Protein AF-A0A7X0E7N8-F1 (afdb_monomer)

pLDDT: mean 90.29, std 13.59, range [30.41, 98.94]

Secondary structure (DSSP, 8-state):
---PPPPTTS-SSHHHHHHHHHH--EEEEEEEETTEEEEEEEEEEEEE-TTS-EEEEEEEEETT-THHHHHHH--EEEEEEEEEEEEE-GGG-S-TTPPPEEEEEEEEEEEE-EEE--HHHHHHHHHHHHHHHHTTSSS---GGGGTHHHHHHHTTEEEEEEEEEEEEEEEESSTTS-HHHHHHHHHHHHTTT-HHHHHHHHHHHHHHHHHHHHHHHHH--SPP--SS---TTSSPPPPHHHHHHHHHHHHHHHHHHTT----HHHHHHHHHHHHHHHHS-----SEEEEEEEEETTEEEEEEEEES-TTS-EEEEEEE--STTTS--TTTTHHHHHHHHHHHT-EEEEEEPPPTTTS-TTHHHHHHHHHHHHHHHSHHHHTEEEEEEEEEEETHHHHHHHHHHHHHHHTT-GGG--EEEEES----S---HHHHHHH-STTSSS-HHHHHHHHHHH-SSGGGGG-TTTSGGGS--TTPPPEEEEEEEE-TTHHHHHHHHHHHHHTT--EEEEEEEEEETTGGGGGGT-HHHHHHHHHHHHHHHHHT--TTS---

Foldseek 3Di:
DDPPPDDLFDDPDLVSVQVLCLQFQFKWKWDDDPVDIDIDTWGWHFDADPVSHGWKIKGKDFPPDPVVVRCVVPQKIKIKTWGQKDKQDCLQDPPVVDDIDMFTKIKIFTWGKDKAQDLVVLVVRVQVVLCSVQVPPPDRDGLVVCPPVSVVVSNRMIIIMITTDDMDIGGRLQSVPDLQVSLSRLVLCVQVVSVRSSVVSDVRCDDVSVVVSVVVVVVDPDDRSHLGADPPPPFFAADPLQVVLLVQLLVQLCVLCPPDDDDLVSSQVSNLVSLQVLLPDADDAPDKDWDWDQDPLGTWIKIKGANCQPAQFAEEEEEEADLLRYDACSSCVRLLRLLCNLLVHMYIYTGFHGWLVDAPPSRLSSSLSVLVVCLVCSVVSSYDQQHYAYEYEACSLLSSLLSLVVCVVVVNNSSHLEYEYELYDQALDFDSVLQNQAADSSHSHHPVNSNVSCVGHHPDPVVRCPCSSRVLNDLLAPHHAYEYEAEPRESSRVVSVSVQVNNVVNVHNYDYDYQRSHYGPSLSSCVRDPSNVVSSNVVSVVSNVSRDDPPDDDD

Mean predicted aligned error: 15.4 Å

Solvent-accessible surface area (backbone atoms only — not comparable to full-atom values): 29405 Å² total; per-residue (Å²): 134,82,81,71,77,74,66,81,34,46,63,92,52,48,63,57,56,51,53,41,35,73,77,30,32,60,22,38,42,35,34,70,44,100,92,59,61,45,77,48,80,34,57,43,45,81,40,56,48,100,87,49,43,81,38,32,40,34,35,58,44,56,60,85,45,75,56,56,64,48,36,74,75,45,32,55,32,41,36,42,31,60,44,51,62,50,80,44,58,36,67,25,44,90,59,71,83,51,71,70,48,71,37,33,34,36,40,37,35,38,28,44,49,44,80,35,78,52,69,70,59,32,49,48,50,52,50,56,49,43,48,68,70,24,69,85,46,100,74,58,70,57,74,74,81,52,50,83,56,41,71,64,54,56,71,47,46,29,22,34,45,21,50,44,79,46,79,52,55,44,36,40,53,58,79,87,47,54,59,70,57,38,47,34,49,44,51,36,35,45,42,67,67,39,49,66,41,35,54,51,30,52,65,72,57,35,69,72,53,51,53,52,33,56,53,53,56,74,71,46,91,65,80,79,52,41,87,38,59,77,69,88,80,81,55,78,69,58,35,70,52,48,46,50,43,47,51,53,37,52,49,43,44,48,69,76,42,64,98,56,89,72,56,65,74,57,49,32,53,46,51,44,62,44,31,44,79,41,26,52,73,72,61,88,59,82,41,75,50,77,48,75,44,89,44,97,88,44,74,38,47,34,38,39,36,27,54,51,86,90,44,76,31,29,34,34,40,36,27,57,31,47,50,49,44,33,71,47,56,69,53,41,42,27,59,49,33,46,43,10,58,70,29,63,23,30,24,38,34,47,46,63,61,40,21,63,87,36,31,62,65,50,36,49,54,48,54,46,48,52,51,55,49,47,54,74,42,12,75,85,71,36,35,39,55,76,28,24,30,36,18,20,28,26,38,10,14,29,44,32,52,31,42,48,52,52,33,34,75,71,75,45,32,79,50,38,51,26,37,39,32,30,48,22,52,32,54,91,75,66,56,69,66,36,36,62,70,26,16,43,93,86,38,85,50,26,44,69,53,53,55,50,26,51,63,31,28,38,80,53,80,69,47,70,73,33,34,64,68,13,48,73,70,41,86,47,55,79,48,50,40,33,40,38,42,31,29,60,53,24,38,43,29,66,51,43,53,54,43,54,51,51,29,46,76,39,69,26,55,71,48,78,46,76,39,78,29,26,36,60,75,40,60,56,36,50,73,74,17,68,68,24,42,49,54,51,50,53,48,17,52,48,50,44,63,68,49,52,62,93,88,60,80,90,125

Sequence (555 aa):
MSVGSKAIYQPRDNGDIQALVDANPLAWIICGSPSAFAVTPIPVQLRCDDDGRPNMLVGHFARGNPQLAQLAATPDALVLLMGPQSYVSPSWFDDRTQAPTWNYACAVFHVHVVLEDEPATVAQRLDDLVMAMESNHTWPWSSSEMGARYTSLSRGVVGFHAPIHEVRASFKLGQDERDDVFADILAGLDTRGEHDLVSWMEHFAGPVRLDVVAAARKGSNAPLRIAGAVPASDRPPLDPQIEHFVRAVTEDNRRLSVDRTLDWPQRRIIAEQSRTPWAQGGPRIPLVREFELPLDTGPLRVRLYDPSPASVKPVLIYIHGGGWSMFSLDTHDRLMREYAHRAGVAVLGVDYALAPEYKYPYALHQVLGALHWLLAEADALGIDGGRVALGGDSAGANLALATALVQREAGQGDTIAGLLLNYGGFDATVDAESRRRFGTGADMLSSAEIDMFWLNYLRDDADQQDPLACPLKANLGGLPPSLLIVPECDVLAAQSLAMDERMREAGVDVQCKIYQGAVHSFLEAMSTSTVANRAIEDTATWLRQRLRDEGMPAG

Structure (mmCIF, N/CA/C/O backbone):
data_AF-A0A7X0E7N8-F1
#
_entry.id   AF-A0A7X0E7N8-F1
#
loop_
_atom_site.group_PDB
_atom_site.id
_atom_site.type_symbol
_atom_site.label_atom_id
_atom_site.label_alt_id
_atom_site.label_comp_id
_atom_site.label_asym_id
_atom_site.label_entity_id
_atom_site.label_seq_id
_atom_site.pdbx_PDB_ins_code
_atom_site.Cartn_x
_atom_site.Cartn_y
_atom_site.Cartn_z
_atom_site.occupancy
_atom_site.B_iso_or_equiv
_atom_site.auth_seq_id
_atom_site.auth_comp_id
_atom_site.auth_asym_id
_atom_site.auth_atom_id
_atom_site.pdbx_PDB_model_num
ATOM 1 N N . MET A 1 1 ? 16.232 30.353 -55.306 1.00 34.47 1 MET A N 1
ATOM 2 C CA . MET A 1 1 ? 16.849 29.358 -54.407 1.00 34.47 1 MET A CA 1
ATOM 3 C C . MET A 1 1 ? 16.002 29.323 -53.150 1.00 34.47 1 MET A C 1
ATOM 5 O O . MET A 1 1 ? 16.049 30.265 -52.374 1.00 34.47 1 MET A O 1
ATOM 9 N N . SER A 1 2 ? 15.114 28.335 -53.038 1.00 30.41 2 SER A N 1
ATOM 10 C CA . SER A 1 2 ? 14.325 28.117 -51.823 1.00 30.41 2 SER A CA 1
ATOM 11 C C . SER A 1 2 ? 15.258 27.457 -50.813 1.00 30.41 2 SER A C 1
ATOM 13 O O . SER A 1 2 ? 15.772 26.372 -51.075 1.00 30.41 2 SER A O 1
ATOM 15 N N . VAL A 1 3 ? 15.556 28.152 -49.717 1.00 35.22 3 VAL A N 1
ATOM 16 C CA . VAL A 1 3 ? 16.206 27.545 -48.554 1.00 35.22 3 VAL A CA 1
ATOM 17 C C . VAL A 1 3 ? 15.161 26.601 -47.965 1.00 35.22 3 VAL A C 1
ATOM 19 O O . VAL A 1 3 ? 14.240 27.048 -47.287 1.00 35.22 3 VAL A O 1
ATOM 22 N N . GLY A 1 4 ? 15.224 25.321 -48.338 1.00 36.53 4 GLY A N 1
ATOM 23 C CA . GLY A 1 4 ? 14.334 24.299 -47.796 1.00 36.53 4 GLY A CA 1
ATOM 24 C C . GLY A 1 4 ? 14.484 24.276 -46.280 1.00 36.53 4 GLY A C 1
ATOM 25 O O . GLY A 1 4 ? 15.603 24.155 -45.780 1.00 36.53 4 GLY A O 1
ATOM 26 N N . SER A 1 5 ? 13.384 24.450 -45.546 1.00 42.97 5 SER A N 1
ATOM 27 C CA . SER A 1 5 ? 13.407 24.345 -44.090 1.00 42.97 5 SER A CA 1
ATOM 28 C C . SER A 1 5 ? 13.936 22.959 -43.724 1.00 42.97 5 SER A C 1
ATOM 30 O O . SER A 1 5 ? 13.321 21.957 -44.100 1.00 42.97 5 SER A O 1
ATOM 32 N N . LYS A 1 6 ? 15.077 22.886 -43.027 1.00 58.22 6 LYS A N 1
ATOM 33 C CA . LYS A 1 6 ? 15.545 21.632 -42.422 1.00 58.22 6 LYS A CA 1
ATOM 34 C C . LYS A 1 6 ? 14.380 21.044 -41.619 1.00 58.22 6 LYS A C 1
ATOM 36 O O . LYS A 1 6 ? 13.759 21.759 -40.835 1.00 58.22 6 LYS A O 1
ATOM 41 N N . ALA A 1 7 ? 14.057 19.773 -41.854 1.00 74.12 7 ALA A N 1
ATOM 42 C CA . ALA A 1 7 ? 13.078 19.067 -41.040 1.00 74.12 7 ALA A CA 1
ATOM 43 C C . ALA A 1 7 ? 13.520 19.135 -39.566 1.00 74.12 7 ALA A C 1
ATOM 45 O O . ALA A 1 7 ? 14.678 18.869 -39.256 1.00 74.12 7 ALA A O 1
ATOM 46 N N . ILE A 1 8 ? 12.601 19.545 -38.689 1.00 82.88 8 ILE A N 1
ATOM 47 C CA . ILE A 1 8 ? 12.879 19.998 -37.313 1.00 82.88 8 ILE A CA 1
ATOM 48 C C . ILE A 1 8 ? 13.591 18.926 -36.469 1.00 82.88 8 ILE A C 1
ATOM 50 O O . ILE A 1 8 ? 14.445 19.255 -35.653 1.00 82.88 8 ILE A O 1
ATOM 54 N N . TYR A 1 9 ? 13.286 17.649 -36.705 1.00 91.00 9 TYR A N 1
ATOM 55 C CA . TYR A 1 9 ? 13.790 16.518 -35.918 1.00 91.00 9 TYR A CA 1
ATOM 56 C C . TYR A 1 9 ? 14.927 15.752 -36.611 1.00 91.00 9 TYR A C 1
ATOM 58 O O . TYR A 1 9 ? 15.052 14.545 -36.440 1.00 91.00 9 TYR A O 1
ATOM 66 N N . GLN A 1 10 ? 15.724 16.401 -37.458 1.00 91.56 10 GLN A N 1
ATOM 67 C CA . GLN A 1 10 ? 16.879 15.756 -38.098 1.00 91.56 10 GLN A CA 1
ATOM 68 C C . GLN A 1 10 ? 18.138 15.862 -37.221 1.00 91.56 10 GLN A C 1
ATOM 70 O O . GLN A 1 10 ? 18.290 16.871 -36.525 1.00 91.56 10 GLN A O 1
ATOM 75 N N . PRO A 1 11 ? 19.063 14.879 -37.277 1.00 91.31 11 PRO A N 1
ATOM 76 C CA . PRO A 1 11 ? 20.397 15.022 -36.688 1.00 91.31 11 PRO A CA 1
ATOM 77 C C . PRO A 1 11 ? 21.109 16.272 -37.242 1.00 91.31 11 PRO A C 1
ATOM 79 O O . PRO A 1 11 ? 20.827 16.718 -38.363 1.00 91.31 11 PRO A O 1
ATOM 82 N N . ARG A 1 12 ? 22.025 16.873 -36.471 1.00 89.06 12 ARG A N 1
ATOM 83 C CA . ARG A 1 12 ? 22.742 18.090 -36.905 1.00 89.06 12 ARG A CA 1
ATOM 84 C C . ARG A 1 12 ? 23.751 17.763 -37.994 1.00 89.06 12 ARG A C 1
ATOM 86 O O . ARG A 1 12 ? 23.843 18.507 -38.977 1.00 89.06 12 ARG A O 1
ATOM 93 N N . ASP A 1 13 ? 24.442 16.645 -37.812 1.00 89.94 13 ASP A N 1
ATOM 94 C CA . ASP A 1 13 ? 25.426 16.062 -38.714 1.00 89.94 13 ASP A CA 1
ATOM 95 C C . ASP A 1 13 ? 25.488 14.529 -38.541 1.00 89.94 13 ASP A C 1
ATOM 97 O O . ASP A 1 13 ? 24.676 13.928 -37.840 1.00 89.94 13 ASP A O 1
ATOM 101 N N . ASN A 1 14 ? 26.426 13.873 -39.224 1.00 91.50 14 ASN A N 1
ATOM 102 C CA . ASN A 1 14 ? 26.587 12.421 -39.143 1.00 91.50 14 ASN A CA 1
ATOM 103 C C . ASN A 1 14 ? 27.209 11.943 -37.822 1.00 91.50 14 ASN A C 1
ATOM 105 O O . ASN A 1 14 ? 27.032 10.779 -37.460 1.00 91.50 14 ASN A O 1
ATOM 109 N N . GLY A 1 15 ? 27.916 12.818 -37.102 1.00 90.44 15 GLY A N 1
ATOM 110 C CA . GLY A 1 15 ? 28.495 12.501 -35.799 1.00 90.44 15 GLY A CA 1
ATOM 111 C C . GLY A 1 15 ? 27.415 12.184 -34.771 1.00 90.44 15 GLY A C 1
ATOM 112 O O . GLY A 1 15 ? 27.574 11.256 -33.986 1.00 90.44 15 GLY A O 1
ATOM 113 N N . ASP A 1 16 ? 26.269 12.858 -34.856 1.00 92.38 16 ASP A N 1
ATOM 114 C CA . ASP A 1 16 ? 25.085 12.566 -34.040 1.00 92.38 16 ASP A CA 1
ATOM 115 C C . ASP A 1 16 ? 24.552 11.130 -34.243 1.00 92.38 16 ASP A C 1
ATOM 117 O O . ASP A 1 16 ? 24.096 10.486 -33.298 1.00 92.38 16 ASP A O 1
ATOM 121 N N . ILE A 1 17 ? 24.626 10.597 -35.469 1.00 94.19 17 ILE A N 1
ATOM 122 C CA . ILE A 1 17 ? 24.207 9.218 -35.780 1.00 94.19 17 ILE A CA 1
ATOM 123 C C . ILE A 1 17 ? 25.222 8.214 -35.219 1.00 94.19 17 ILE A C 1
ATOM 125 O O . ILE A 1 17 ? 24.824 7.188 -34.669 1.00 94.19 17 ILE A O 1
ATOM 129 N N . GLN A 1 18 ? 26.519 8.515 -35.324 1.00 93.69 18 GLN A N 1
ATOM 130 C CA . GLN A 1 18 ? 27.579 7.698 -34.729 1.00 93.69 18 GLN A CA 1
ATOM 131 C C . GLN A 1 18 ? 27.455 7.653 -33.202 1.00 93.69 18 GLN A C 1
ATOM 133 O O . GLN A 1 18 ? 27.421 6.568 -32.628 1.00 93.69 18 GLN A O 1
ATOM 138 N N . ALA A 1 19 ? 27.269 8.810 -32.560 1.00 92.12 19 ALA A N 1
ATOM 139 C CA . ALA A 1 19 ? 27.059 8.907 -31.119 1.00 92.12 19 ALA A CA 1
ATOM 140 C C . ALA A 1 19 ? 25.835 8.103 -30.650 1.00 92.12 19 ALA A C 1
ATOM 142 O O . ALA A 1 19 ? 25.868 7.503 -29.576 1.00 92.12 19 ALA A O 1
ATOM 143 N N . LEU A 1 20 ? 24.768 8.047 -31.461 1.00 94.62 20 LEU A N 1
ATOM 144 C CA . LEU A 1 20 ? 23.578 7.250 -31.152 1.00 94.62 20 LEU A CA 1
ATOM 145 C C . LEU A 1 20 ? 23.909 5.758 -31.085 1.00 94.62 20 LEU A C 1
ATOM 147 O O . LEU A 1 20 ? 23.519 5.094 -30.125 1.00 94.62 20 LEU A O 1
ATOM 151 N N . VAL A 1 21 ? 24.621 5.250 -32.096 1.00 94.69 21 VAL A N 1
ATOM 152 C CA . VAL A 1 21 ? 25.011 3.836 -32.184 1.00 94.69 21 VAL A CA 1
ATOM 153 C C . VAL A 1 21 ? 25.992 3.473 -31.073 1.00 94.69 21 VAL A C 1
ATOM 155 O O . VAL A 1 21 ? 25.812 2.442 -30.436 1.00 94.69 21 VAL A O 1
ATOM 158 N N . ASP A 1 22 ? 26.980 4.325 -30.796 1.00 90.62 22 ASP A N 1
ATOM 159 C CA . ASP A 1 22 ? 27.987 4.055 -29.764 1.00 90.62 22 ASP A CA 1
ATOM 160 C C . ASP A 1 22 ? 27.377 4.010 -28.359 1.00 90.62 22 ASP A C 1
ATOM 162 O O . ASP A 1 22 ? 27.726 3.143 -27.559 1.00 90.62 22 ASP A O 1
ATOM 166 N N . ALA A 1 23 ? 26.430 4.906 -28.067 1.00 90.00 23 ALA A N 1
ATOM 167 C CA . ALA A 1 23 ? 25.737 4.927 -26.783 1.00 90.00 23 ALA A CA 1
ATOM 168 C C . ALA A 1 23 ? 24.674 3.819 -26.651 1.00 90.00 23 ALA A C 1
ATOM 170 O O . ALA A 1 23 ? 24.363 3.406 -25.537 1.00 90.00 23 ALA A O 1
ATOM 171 N N . ASN A 1 24 ? 24.096 3.343 -27.762 1.00 93.38 24 ASN A N 1
ATOM 172 C CA . ASN A 1 24 ? 22.976 2.391 -27.765 1.00 93.38 24 ASN A CA 1
ATOM 173 C C . ASN A 1 24 ? 23.176 1.293 -28.824 1.00 93.38 24 ASN A C 1
ATOM 175 O O . ASN A 1 24 ? 22.408 1.213 -29.780 1.00 93.38 24 ASN A O 1
ATOM 179 N N . PRO A 1 25 ? 24.184 0.417 -28.677 1.00 93.75 25 PRO A N 1
ATOM 180 C CA . PRO A 1 25 ? 24.632 -0.469 -29.753 1.00 93.75 25 PRO A CA 1
ATOM 181 C C . PRO A 1 25 ? 23.664 -1.615 -30.080 1.00 93.75 25 PRO A C 1
ATOM 183 O O . PRO A 1 25 ? 23.837 -2.288 -31.092 1.00 93.75 25 PRO A O 1
ATOM 186 N N . LEU A 1 26 ? 22.653 -1.889 -29.250 1.00 96.44 26 LEU A N 1
ATOM 187 C CA . LEU A 1 26 ? 21.696 -2.971 -29.493 1.00 96.44 26 LEU A CA 1
ATOM 188 C C . LEU A 1 26 ? 20.632 -2.539 -30.517 1.00 96.44 26 LEU A C 1
ATOM 190 O O . LEU A 1 26 ? 19.734 -1.762 -30.198 1.00 96.44 26 LEU A O 1
ATOM 194 N N . ALA A 1 27 ? 20.698 -3.084 -31.733 1.00 97.44 27 ALA A N 1
ATOM 195 C CA . ALA A 1 27 ? 19.777 -2.760 -32.820 1.00 97.44 27 ALA A CA 1
ATOM 196 C C . ALA A 1 27 ? 18.853 -3.929 -33.173 1.00 97.44 27 ALA A C 1
ATOM 198 O O . ALA A 1 27 ? 19.234 -5.095 -33.101 1.00 97.44 27 ALA A O 1
ATOM 199 N N . TRP A 1 28 ? 17.645 -3.629 -33.637 1.00 98.25 28 TRP A N 1
ATOM 200 C CA . TRP A 1 28 ? 16.735 -4.619 -34.203 1.00 98.25 28 TRP A CA 1
ATOM 201 C C . TRP A 1 28 ? 17.043 -4.821 -35.684 1.00 98.25 28 TRP A C 1
ATOM 203 O O . TRP A 1 28 ? 16.818 -3.916 -36.487 1.00 98.25 28 TRP A O 1
ATOM 213 N N . ILE A 1 29 ? 17.525 -6.007 -36.060 1.00 97.88 29 ILE A N 1
ATOM 214 C CA . ILE A 1 29 ? 17.718 -6.380 -37.465 1.00 97.88 29 ILE A CA 1
ATOM 215 C C . ILE A 1 29 ? 16.441 -7.047 -37.962 1.00 97.88 29 ILE A C 1
ATOM 217 O O . ILE A 1 29 ? 16.034 -8.088 -37.444 1.00 97.88 29 ILE A O 1
ATOM 221 N N . ILE A 1 30 ? 15.822 -6.456 -38.978 1.00 96.94 30 ILE A N 1
ATOM 222 C CA . ILE A 1 30 ? 14.548 -6.873 -39.558 1.00 96.94 30 ILE A CA 1
ATOM 223 C C . ILE A 1 30 ? 14.794 -7.275 -41.009 1.00 96.94 30 ILE A C 1
ATOM 225 O O . ILE A 1 30 ? 15.263 -6.464 -41.803 1.00 96.94 30 ILE A O 1
ATOM 229 N N . CYS A 1 31 ? 14.471 -8.512 -41.376 1.00 95.12 31 CYS A N 1
ATOM 230 C CA . CYS A 1 31 ? 14.594 -8.979 -42.759 1.00 95.12 31 CYS A CA 1
ATOM 231 C C . CYS A 1 31 ? 13.395 -9.828 -43.179 1.00 95.12 31 CYS A C 1
ATOM 233 O O . CYS A 1 31 ? 12.628 -10.306 -42.343 1.00 95.12 31 CYS A O 1
ATOM 235 N N . GLY A 1 32 ? 13.257 -10.045 -44.483 1.00 89.56 32 GLY A N 1
ATOM 236 C CA . GLY A 1 32 ? 12.141 -10.781 -45.068 1.00 89.56 32 GLY A CA 1
ATOM 237 C C . GLY A 1 32 ? 11.114 -9.854 -45.710 1.00 89.56 32 GLY A C 1
ATOM 238 O O . GLY A 1 32 ? 11.433 -8.758 -46.164 1.00 89.56 32 GLY A O 1
ATOM 239 N N . SER A 1 33 ? 9.872 -10.322 -45.798 1.00 83.31 33 SER A N 1
ATOM 240 C CA . SER A 1 33 ? 8.790 -9.616 -46.493 1.00 83.31 33 SER A CA 1
ATOM 241 C C . SER A 1 33 ? 7.788 -9.008 -45.505 1.00 83.31 33 SER A C 1
ATOM 243 O O . SER A 1 33 ? 7.668 -9.508 -44.388 1.00 83.31 33 SER A O 1
ATOM 245 N N . PRO A 1 34 ? 6.987 -8.002 -45.901 1.00 78.94 34 PRO A N 1
ATOM 246 C CA . PRO A 1 34 ? 5.965 -7.423 -45.024 1.00 78.94 34 PRO A CA 1
ATOM 247 C C . PRO A 1 34 ? 4.958 -8.434 -44.446 1.00 78.94 34 PRO A C 1
ATOM 249 O O . PRO A 1 34 ? 4.415 -8.204 -43.371 1.00 78.94 34 PRO A O 1
ATOM 252 N N . SER A 1 35 ? 4.705 -9.552 -45.137 1.00 83.06 35 SER A N 1
ATOM 253 C CA . SER A 1 35 ? 3.797 -10.620 -44.690 1.00 83.06 35 SER A CA 1
ATOM 254 C C . SER A 1 35 ? 4.486 -11.741 -43.904 1.00 83.06 35 SER A C 1
ATOM 256 O O . SER A 1 35 ? 3.803 -12.578 -43.317 1.00 83.06 35 SER A O 1
ATOM 258 N N . ALA A 1 36 ? 5.820 -11.780 -43.903 1.00 84.56 36 ALA A N 1
ATOM 259 C CA . ALA A 1 36 ? 6.631 -12.769 -43.203 1.00 84.56 36 ALA A CA 1
ATOM 260 C C . ALA A 1 36 ? 8.054 -12.214 -43.029 1.00 84.56 36 ALA A C 1
ATOM 262 O O . ALA A 1 36 ? 8.897 -12.373 -43.920 1.00 84.56 36 ALA A O 1
ATOM 263 N N . PHE A 1 37 ? 8.296 -11.541 -41.902 1.00 91.62 37 PHE A N 1
ATOM 264 C CA . PHE A 1 37 ? 9.596 -10.983 -41.530 1.00 91.62 37 PHE A CA 1
ATOM 265 C C . PHE A 1 37 ? 10.122 -11.626 -40.242 1.00 91.62 37 PHE A C 1
ATOM 267 O O . PHE A 1 37 ? 9.349 -12.059 -39.385 1.00 91.62 37 PHE A O 1
ATOM 274 N N . ALA A 1 38 ? 11.444 -11.692 -40.116 1.00 93.50 38 ALA A N 1
ATOM 275 C CA . ALA A 1 38 ? 12.144 -12.098 -38.905 1.00 93.50 38 ALA A CA 1
ATOM 276 C C . ALA A 1 38 ? 12.820 -10.890 -38.258 1.00 93.50 38 ALA A C 1
ATOM 278 O O . ALA A 1 38 ? 13.241 -9.956 -38.944 1.00 93.50 38 ALA A O 1
ATOM 279 N N . VAL A 1 39 ? 12.915 -10.928 -36.930 1.00 96.50 39 VAL A N 1
ATOM 280 C CA . VAL A 1 39 ? 13.462 -9.845 -36.115 1.00 96.50 39 VAL A CA 1
ATOM 281 C C . VAL A 1 39 ? 14.355 -10.434 -35.032 1.00 96.50 39 VAL A C 1
ATOM 283 O O . VAL A 1 39 ? 13.906 -11.297 -34.278 1.00 96.50 39 VAL A O 1
ATOM 286 N N . THR A 1 40 ? 15.584 -9.934 -34.917 1.00 96.88 40 THR A N 1
ATOM 287 C CA . THR A 1 40 ? 16.481 -10.250 -33.796 1.00 96.88 40 THR A CA 1
ATOM 288 C C . THR A 1 40 ? 17.159 -8.974 -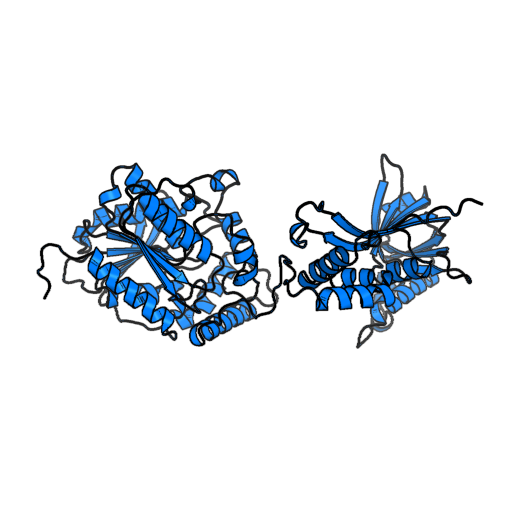33.290 1.00 96.88 40 THR A C 1
ATOM 290 O O . THR A 1 40 ? 17.664 -8.207 -34.113 1.00 96.88 40 THR A O 1
ATOM 293 N N . PRO A 1 41 ? 17.218 -8.738 -31.965 1.00 97.38 41 PRO A N 1
ATOM 294 C CA . PRO A 1 41 ? 18.055 -7.691 -31.395 1.00 97.38 41 PRO A CA 1
ATOM 295 C C . PRO A 1 41 ? 19.523 -8.144 -31.376 1.00 97.38 41 PRO A C 1
ATOM 297 O O . PRO A 1 41 ? 19.849 -9.178 -30.792 1.00 97.38 41 PRO A O 1
ATOM 300 N N . ILE A 1 42 ? 20.405 -7.388 -32.027 1.00 96.06 42 ILE A N 1
ATOM 301 C CA . ILE A 1 42 ? 21.825 -7.702 -32.204 1.00 96.06 42 ILE A CA 1
ATOM 302 C C . ILE A 1 42 ? 22.669 -6.457 -31.902 1.00 96.06 42 ILE A C 1
ATOM 304 O O . ILE A 1 42 ? 22.364 -5.385 -32.428 1.00 96.06 42 ILE A O 1
ATOM 308 N N . PRO A 1 43 ? 23.734 -6.566 -31.084 1.00 95.81 43 PRO A N 1
ATOM 309 C CA . PRO A 1 43 ? 24.713 -5.497 -30.947 1.00 95.81 43 PRO A CA 1
ATOM 310 C C . PRO A 1 43 ? 25.405 -5.218 -32.283 1.00 95.81 43 PRO A C 1
ATOM 312 O O . PRO A 1 43 ? 25.929 -6.135 -32.923 1.00 95.81 43 PRO A O 1
ATOM 315 N N . VAL A 1 44 ? 25.420 -3.954 -32.689 1.00 95.94 44 VAL A N 1
ATOM 316 C CA . VAL A 1 44 ? 26.065 -3.483 -33.911 1.00 95.94 44 VAL A CA 1
ATOM 317 C C . VAL A 1 44 ? 27.054 -2.373 -33.604 1.00 95.94 44 VAL A C 1
ATOM 319 O O . VAL A 1 44 ? 26.924 -1.646 -32.624 1.00 95.94 44 VAL A O 1
ATOM 322 N N . GLN A 1 45 ? 28.037 -2.223 -34.481 1.00 95.19 45 GLN A N 1
ATOM 323 C CA . GLN A 1 45 ? 28.921 -1.068 -34.498 1.00 95.19 45 GLN A CA 1
ATOM 324 C C . GLN A 1 45 ? 28.800 -0.370 -35.843 1.00 95.19 45 GLN A C 1
ATOM 326 O O . GLN A 1 45 ? 28.766 -1.029 -36.886 1.00 95.19 45 GLN A O 1
ATOM 331 N N . LEU A 1 46 ? 28.779 0.959 -35.818 1.00 96.12 46 LEU A N 1
ATOM 332 C CA . LEU A 1 46 ? 28.831 1.763 -37.028 1.00 96.12 46 LEU A CA 1
ATOM 333 C C . LEU A 1 46 ? 30.283 2.008 -37.444 1.00 96.12 46 LEU A C 1
ATOM 335 O O . LEU A 1 46 ? 31.175 2.223 -36.620 1.00 96.12 46 LEU A O 1
ATOM 339 N N . ARG A 1 47 ? 30.522 1.926 -38.749 1.00 94.88 47 ARG A N 1
ATOM 340 C CA . ARG A 1 47 ? 31.754 2.338 -39.412 1.00 94.88 47 ARG A CA 1
ATOM 341 C C . ARG A 1 47 ? 31.396 3.437 -40.404 1.00 94.88 47 ARG A C 1
ATOM 343 O O . ARG A 1 47 ? 30.555 3.234 -41.287 1.00 94.88 47 ARG A O 1
ATOM 350 N N . CYS A 1 48 ? 32.037 4.585 -40.249 1.00 94.00 48 CYS A N 1
ATOM 351 C CA . CYS A 1 48 ? 31.899 5.713 -41.159 1.00 94.00 48 CYS A CA 1
ATOM 352 C C . CYS A 1 48 ? 32.993 5.706 -42.236 1.00 94.00 48 CYS A C 1
ATOM 354 O O . CYS A 1 48 ? 34.033 5.070 -42.060 1.00 94.00 48 CYS A O 1
ATOM 356 N N . ASP A 1 49 ? 32.741 6.381 -43.358 1.00 93.31 49 ASP A N 1
ATOM 357 C CA . ASP A 1 49 ? 33.762 6.672 -44.371 1.00 93.31 49 ASP A CA 1
ATOM 358 C C . ASP A 1 49 ? 34.702 7.819 -43.938 1.00 93.31 49 ASP A C 1
ATOM 360 O O . ASP A 1 49 ? 34.554 8.386 -42.852 1.00 93.31 49 ASP A O 1
ATOM 364 N N . ASP A 1 50 ? 35.670 8.167 -44.793 1.00 89.56 50 ASP A N 1
ATOM 365 C CA . ASP A 1 50 ? 36.654 9.233 -44.535 1.00 89.56 50 ASP A CA 1
ATOM 366 C C . ASP A 1 50 ? 36.007 10.622 -44.337 1.00 89.56 50 ASP A C 1
ATOM 368 O O . ASP A 1 50 ? 36.592 11.493 -43.692 1.00 89.56 50 ASP A O 1
ATOM 372 N N . ASP A 1 51 ? 34.785 10.820 -44.848 1.00 86.38 51 ASP A N 1
ATOM 373 C CA . ASP A 1 51 ? 33.986 12.041 -44.690 1.00 86.38 51 ASP A CA 1
ATOM 374 C C . ASP A 1 51 ? 33.063 11.980 -43.450 1.00 86.38 51 ASP A C 1
ATOM 376 O O . ASP A 1 51 ? 32.239 12.876 -43.227 1.00 86.38 51 ASP A O 1
ATOM 380 N N . GLY A 1 52 ? 33.162 10.919 -42.641 1.00 87.12 52 GLY A N 1
ATOM 381 C CA . GLY A 1 52 ? 32.361 10.707 -41.438 1.00 87.12 52 GLY A CA 1
ATOM 382 C C . GLY A 1 52 ? 30.914 10.287 -41.711 1.00 87.12 52 GLY A C 1
ATOM 383 O O . GLY A 1 52 ? 30.076 10.401 -40.818 1.00 87.12 52 GLY A O 1
ATOM 384 N N . ARG A 1 53 ? 30.574 9.831 -42.923 1.00 93.12 53 ARG A N 1
ATOM 385 C CA . ARG A 1 53 ? 29.220 9.366 -43.267 1.00 93.12 53 ARG A CA 1
ATOM 386 C C . ARG A 1 53 ? 29.021 7.909 -42.852 1.00 93.12 53 ARG A C 1
ATOM 388 O O . ARG A 1 53 ? 29.917 7.105 -43.103 1.00 93.12 53 ARG A O 1
ATOM 395 N N . PRO A 1 54 ? 27.848 7.533 -42.302 1.00 95.88 54 PRO A N 1
ATOM 396 C CA . PRO A 1 54 ? 27.525 6.138 -42.014 1.00 95.88 54 PRO A CA 1
ATOM 397 C C . PRO A 1 54 ? 27.672 5.278 -43.275 1.00 95.88 54 PRO A C 1
ATOM 399 O O . PRO A 1 54 ? 26.939 5.475 -44.242 1.00 95.88 54 PRO A O 1
ATOM 402 N N . ASN A 1 55 ? 28.614 4.333 -43.268 1.00 96.88 55 ASN A N 1
ATOM 403 C CA . ASN A 1 55 ? 28.946 3.521 -44.441 1.00 96.88 55 ASN A CA 1
ATOM 404 C C . ASN A 1 55 ? 28.605 2.039 -44.240 1.00 96.88 55 ASN A C 1
ATOM 406 O O . ASN A 1 55 ? 28.121 1.377 -45.154 1.00 96.88 55 ASN A O 1
ATOM 410 N N . MET A 1 56 ? 28.841 1.494 -43.045 1.00 97.00 56 MET A N 1
ATOM 411 C CA . MET A 1 56 ? 28.677 0.062 -42.797 1.00 97.00 56 MET A CA 1
ATOM 412 C C . MET A 1 56 ? 28.344 -0.232 -41.337 1.00 97.00 56 MET A C 1
ATOM 414 O O . MET A 1 56 ? 28.951 0.342 -40.437 1.00 97.00 56 MET A O 1
ATOM 418 N N . LEU A 1 57 ? 27.423 -1.167 -41.102 1.00 97.62 57 LEU A N 1
ATOM 419 C CA . LEU A 1 57 ? 27.216 -1.775 -39.787 1.00 97.62 57 LEU A CA 1
ATOM 420 C C . LEU A 1 57 ? 27.943 -3.116 -39.712 1.00 97.62 57 LEU A C 1
ATOM 422 O O . LEU A 1 57 ? 27.961 -3.871 -40.683 1.00 97.62 57 LEU A O 1
ATOM 426 N N . VAL A 1 58 ? 28.518 -3.432 -38.558 1.00 96.56 58 VAL A N 1
ATOM 427 C CA . VAL A 1 58 ? 29.152 -4.732 -38.299 1.00 96.56 58 VAL A CA 1
ATOM 428 C C . VAL A 1 58 ? 28.620 -5.336 -37.009 1.00 96.56 58 VAL A C 1
ATOM 430 O O . VAL A 1 58 ? 28.288 -4.614 -36.071 1.00 96.56 58 VAL A O 1
ATOM 433 N N . GLY A 1 59 ? 28.539 -6.662 -36.958 1.00 95.62 59 GLY A N 1
ATOM 434 C CA . GLY A 1 59 ? 28.052 -7.387 -35.790 1.00 95.62 59 GLY A CA 1
ATOM 435 C C . GLY A 1 59 ? 28.163 -8.894 -35.981 1.00 95.62 59 GLY A C 1
ATOM 436 O O . GLY A 1 59 ? 28.912 -9.376 -36.834 1.00 95.62 59 GLY A O 1
ATOM 437 N N . HIS A 1 60 ? 27.423 -9.655 -35.177 1.00 96.38 60 HIS A N 1
ATOM 438 C CA . HIS A 1 60 ? 27.378 -11.105 -35.312 1.00 96.38 60 HIS A CA 1
ATOM 439 C C . HIS A 1 60 ? 26.055 -11.703 -34.823 1.00 96.38 60 HIS A C 1
ATOM 441 O O . HIS A 1 60 ? 25.394 -11.166 -33.940 1.00 96.38 60 HIS A O 1
ATOM 447 N N . PHE A 1 61 ? 25.693 -12.856 -35.377 1.00 96.75 61 PHE A N 1
ATOM 448 C CA . PHE A 1 61 ? 24.560 -13.673 -34.959 1.00 96.75 61 PHE A CA 1
ATOM 449 C C . PHE A 1 61 ? 25.039 -14.940 -34.256 1.00 96.75 61 PHE A C 1
ATOM 451 O O . PHE A 1 61 ? 26.082 -15.507 -34.588 1.00 96.75 61 PHE A O 1
ATOM 458 N N . ALA A 1 62 ? 24.211 -15.472 -33.358 1.00 96.00 62 ALA A N 1
ATOM 459 C CA . ALA A 1 62 ? 24.321 -16.876 -32.989 1.00 96.00 62 ALA A CA 1
ATOM 460 C C . ALA A 1 62 ? 24.060 -17.749 -34.228 1.00 96.00 62 ALA A C 1
ATOM 462 O O . ALA A 1 62 ? 23.077 -17.547 -34.939 1.00 96.00 62 ALA A O 1
ATOM 463 N N . ARG A 1 63 ? 24.892 -18.765 -34.462 1.00 95.19 63 ARG A N 1
ATOM 464 C CA . ARG A 1 63 ? 24.795 -19.669 -35.620 1.00 95.19 63 ARG A CA 1
ATOM 465 C C . ARG A 1 63 ? 23.455 -20.403 -35.705 1.00 95.19 63 ARG A C 1
ATOM 467 O O . ARG A 1 63 ? 23.015 -20.758 -36.790 1.00 95.19 63 ARG A O 1
ATOM 474 N N . GLY A 1 64 ? 22.803 -20.630 -34.566 1.00 95.06 64 GLY A N 1
ATOM 475 C CA . GLY A 1 64 ? 21.467 -21.227 -34.499 1.00 95.06 64 GLY A CA 1
ATOM 476 C C . GLY A 1 64 ? 20.318 -20.255 -34.788 1.00 95.06 64 GLY A C 1
ATOM 477 O O . GLY A 1 64 ? 19.164 -20.667 -34.711 1.00 95.06 64 GLY A O 1
ATOM 478 N N . ASN A 1 65 ? 20.592 -18.977 -35.072 1.00 95.81 65 ASN A N 1
ATOM 479 C CA . ASN A 1 65 ? 19.543 -17.993 -35.298 1.00 95.81 65 ASN A CA 1
ATOM 480 C C . ASN A 1 65 ? 18.817 -18.272 -36.633 1.00 95.81 65 ASN A C 1
ATOM 482 O O . ASN A 1 65 ? 19.464 -18.288 -37.685 1.00 95.81 65 ASN A O 1
ATOM 486 N N . PRO A 1 66 ? 17.481 -18.449 -36.627 1.00 91.75 66 PRO A N 1
ATOM 487 C CA . PRO A 1 66 ? 16.716 -18.759 -37.836 1.00 91.75 66 PRO A CA 1
ATOM 488 C C . PRO A 1 66 ? 16.763 -17.649 -38.902 1.00 91.75 66 PRO A C 1
ATOM 490 O O . PRO A 1 66 ? 16.554 -17.926 -40.083 1.00 91.75 66 PRO A O 1
ATOM 493 N N . GLN A 1 67 ? 17.073 -16.408 -38.515 1.00 95.12 67 GLN A N 1
ATOM 494 C CA . GLN A 1 67 ? 17.192 -15.260 -39.412 1.00 95.12 67 GLN A CA 1
ATOM 495 C C . GLN A 1 67 ? 18.367 -1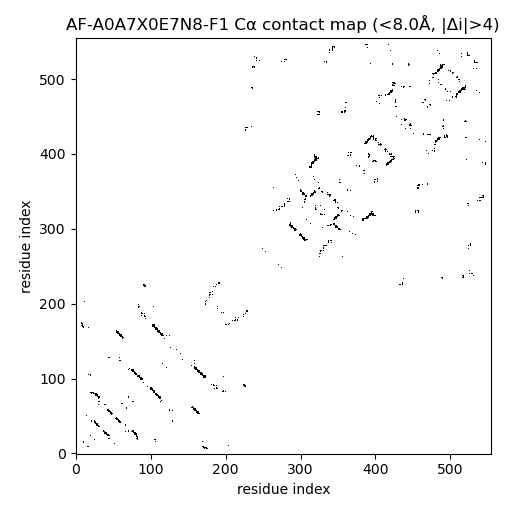5.392 -40.394 1.00 95.12 67 GLN A C 1
ATOM 497 O O . GLN A 1 67 ? 18.297 -14.851 -41.495 1.00 95.12 67 GLN A O 1
ATOM 502 N N . LEU A 1 68 ? 19.402 -16.176 -40.060 1.00 95.56 68 LEU A N 1
ATOM 503 C CA . LEU A 1 68 ? 20.552 -16.413 -40.943 1.00 95.56 68 LEU A CA 1
ATOM 504 C C . LEU A 1 68 ? 20.143 -17.029 -42.286 1.00 95.56 68 LEU A C 1
ATOM 506 O O . LEU A 1 68 ? 20.633 -16.609 -43.331 1.00 95.56 68 LEU A O 1
ATOM 510 N N . ALA A 1 69 ? 19.214 -17.990 -42.274 1.00 92.44 69 ALA A N 1
ATOM 511 C CA . ALA A 1 69 ? 18.723 -18.618 -43.500 1.00 92.44 69 ALA A CA 1
ATOM 512 C C . ALA A 1 69 ? 17.938 -17.630 -44.378 1.00 92.44 69 ALA A C 1
ATOM 514 O O . ALA A 1 69 ? 18.006 -17.703 -45.603 1.00 92.44 69 ALA A O 1
ATOM 515 N N . GLN A 1 70 ? 17.212 -16.695 -43.758 1.00 92.62 70 GLN A N 1
ATOM 516 C CA . GLN A 1 70 ? 16.472 -15.664 -44.483 1.00 92.62 70 GLN A CA 1
ATOM 517 C C . GLN A 1 70 ? 17.410 -14.620 -45.082 1.00 92.62 70 GLN A C 1
ATOM 519 O O . GLN A 1 70 ? 17.260 -14.303 -46.254 1.00 92.62 70 GLN A O 1
ATOM 524 N N . LEU A 1 71 ? 18.405 -14.152 -44.324 1.00 95.38 71 LEU A N 1
ATOM 525 C CA . LEU A 1 71 ? 19.417 -13.207 -44.804 1.00 95.38 71 LEU A CA 1
ATOM 526 C C . LEU A 1 71 ? 20.276 -13.803 -45.928 1.00 95.38 71 LEU A C 1
ATOM 528 O O . LEU A 1 71 ? 20.629 -13.104 -46.869 1.00 95.38 71 LEU A O 1
ATOM 532 N N . ALA A 1 72 ? 20.561 -15.108 -45.882 1.00 92.75 72 ALA A N 1
ATOM 533 C CA . ALA A 1 72 ? 21.255 -15.793 -46.972 1.00 92.75 72 ALA A CA 1
ATOM 534 C C . ALA A 1 72 ? 20.429 -15.848 -48.273 1.00 92.75 72 ALA A C 1
ATOM 536 O O . ALA A 1 72 ? 21.003 -15.880 -49.360 1.00 92.75 72 ALA A O 1
ATOM 537 N N . ALA A 1 73 ? 19.095 -15.881 -48.175 1.00 90.88 73 ALA A N 1
ATOM 538 C CA . ALA A 1 73 ? 18.197 -15.903 -49.330 1.00 90.88 73 ALA A CA 1
ATOM 539 C C . ALA A 1 73 ? 17.858 -14.492 -49.841 1.00 90.88 73 ALA A C 1
ATOM 541 O O . ALA A 1 73 ? 17.831 -14.261 -51.049 1.00 90.88 73 ALA A O 1
ATOM 542 N N . THR A 1 74 ? 17.615 -13.565 -48.915 1.00 92.19 74 THR A N 1
ATOM 543 C CA . THR A 1 74 ? 17.250 -12.171 -49.160 1.00 92.19 74 THR A CA 1
ATOM 544 C C . THR A 1 74 ? 18.066 -11.283 -48.211 1.00 92.19 74 THR A C 1
ATOM 546 O O . THR A 1 74 ? 17.655 -11.077 -47.067 1.00 92.19 74 THR A O 1
ATOM 549 N N . PRO A 1 75 ? 19.224 -10.775 -48.662 1.00 94.69 75 PRO A N 1
ATOM 550 C CA . PRO A 1 75 ? 20.191 -10.077 -47.806 1.00 94.69 75 PRO A CA 1
ATOM 551 C C . PRO A 1 75 ? 19.774 -8.659 -47.404 1.00 94.69 75 PRO A C 1
ATOM 553 O O . PRO A 1 75 ? 20.374 -8.084 -46.498 1.00 94.69 75 PRO A O 1
ATOM 556 N N . ASP A 1 76 ? 18.753 -8.087 -48.041 1.00 96.06 76 ASP A N 1
ATOM 557 C CA . ASP A 1 76 ? 18.280 -6.749 -47.697 1.00 96.06 76 ASP A CA 1
ATOM 558 C C . ASP A 1 76 ? 17.563 -6.755 -46.341 1.00 96.06 76 ASP A C 1
ATOM 560 O O . ASP A 1 76 ? 16.671 -7.571 -46.072 1.00 96.06 76 ASP A O 1
ATOM 564 N N . ALA A 1 77 ? 17.950 -5.814 -45.483 1.00 97.12 77 ALA A N 1
ATOM 565 C CA . ALA A 1 77 ? 17.428 -5.685 -44.135 1.00 97.12 77 ALA A CA 1
ATOM 566 C C . ALA A 1 77 ? 17.224 -4.218 -43.743 1.00 97.12 77 ALA A C 1
ATOM 568 O O . ALA A 1 77 ? 17.845 -3.294 -44.274 1.00 97.12 77 ALA A O 1
ATOM 569 N N . LEU A 1 78 ? 16.349 -4.025 -42.762 1.00 97.31 78 LEU A N 1
ATOM 570 C CA . LEU A 1 78 ? 16.185 -2.777 -42.040 1.00 97.31 78 LEU A CA 1
ATOM 571 C C . LEU A 1 78 ? 16.774 -2.960 -40.645 1.00 97.31 78 LEU A C 1
ATOM 573 O O . LEU A 1 78 ? 16.402 -3.886 -39.927 1.00 97.31 78 LEU A O 1
ATOM 577 N N . VAL A 1 79 ? 17.679 -2.072 -40.256 1.00 98.06 79 VAL A N 1
ATOM 578 C CA . VAL A 1 79 ? 18.233 -2.029 -38.904 1.00 98.06 79 VAL A CA 1
ATOM 579 C C . VAL A 1 79 ? 17.637 -0.831 -38.181 1.00 98.06 79 VAL A C 1
ATOM 581 O O . VAL A 1 79 ? 17.870 0.309 -38.578 1.00 98.06 79 VAL A O 1
ATOM 584 N N . LEU A 1 80 ? 16.838 -1.093 -37.148 1.00 97.88 80 LEU A N 1
ATOM 585 C CA . LEU A 1 80 ? 16.229 -0.070 -36.300 1.00 97.88 80 LEU A CA 1
ATOM 586 C C . LEU A 1 80 ? 17.014 0.045 -34.998 1.00 97.88 80 LEU A C 1
ATOM 588 O O . LEU A 1 80 ? 17.116 -0.914 -34.233 1.00 97.88 80 LEU A O 1
ATOM 592 N N . LEU A 1 81 ? 17.500 1.246 -34.727 1.00 97.25 81 LEU A N 1
ATOM 593 C CA . LEU A 1 81 ? 18.204 1.592 -33.509 1.00 97.25 81 LEU A CA 1
ATOM 594 C C . LEU A 1 81 ? 17.392 2.634 -32.735 1.00 97.25 81 LEU A C 1
ATOM 596 O O . LEU A 1 81 ? 17.019 3.679 -33.278 1.00 97.25 81 LEU A O 1
ATOM 600 N N . MET A 1 82 ? 17.120 2.331 -31.470 1.00 96.25 82 MET A N 1
ATOM 601 C CA . MET A 1 82 ? 16.438 3.226 -30.540 1.00 96.25 82 MET A CA 1
ATOM 602 C C . MET A 1 82 ? 17.445 3.708 -29.503 1.00 96.25 82 MET A C 1
ATOM 604 O O . MET A 1 82 ? 18.096 2.888 -28.863 1.00 96.25 82 MET A O 1
ATOM 608 N N . GLY A 1 83 ? 17.565 5.024 -29.355 1.00 94.94 83 GLY A N 1
ATOM 609 C CA . GLY A 1 83 ? 18.323 5.644 -28.275 1.00 94.94 83 GLY A CA 1
ATOM 610 C C . GLY A 1 83 ? 17.435 6.064 -27.105 1.00 94.94 83 GLY A C 1
ATOM 611 O O . GLY A 1 83 ? 16.317 5.552 -26.961 1.00 94.94 83 GLY A O 1
ATOM 612 N N . PRO A 1 84 ? 17.904 7.032 -26.294 1.00 94.75 84 PRO A N 1
ATOM 613 C CA . PRO A 1 84 ? 17.148 7.561 -25.170 1.00 94.75 84 PRO A CA 1
ATOM 614 C C . PRO A 1 84 ? 15.786 8.079 -25.622 1.00 94.75 84 PRO A C 1
ATOM 616 O O . PRO A 1 84 ? 15.657 8.727 -26.668 1.00 94.75 84 PRO A O 1
ATOM 619 N N . GLN A 1 85 ? 14.759 7.773 -24.836 1.00 96.25 85 GLN A N 1
ATOM 620 C CA . GLN A 1 85 ? 13.381 8.134 -25.132 1.00 96.25 85 GLN A CA 1
ATOM 621 C C . GLN A 1 85 ? 12.560 8.178 -23.847 1.00 96.25 85 GLN A C 1
ATOM 623 O O . GLN A 1 85 ? 12.800 7.381 -22.946 1.00 96.25 85 GLN A O 1
ATOM 628 N N . SER A 1 86 ? 11.604 9.101 -23.759 1.00 95.31 86 SER A N 1
ATOM 629 C CA . SER A 1 86 ? 10.692 9.170 -22.619 1.00 95.31 86 SER A CA 1
ATOM 630 C C . SER A 1 86 ? 9.424 9.960 -22.954 1.00 95.31 86 SER A C 1
ATOM 632 O O . SER A 1 86 ? 9.390 10.813 -23.853 1.00 95.31 86 SER A O 1
ATOM 634 N N . TYR A 1 87 ? 8.365 9.665 -22.202 1.00 93.69 87 TYR A N 1
ATOM 635 C CA . TYR A 1 87 ? 7.089 10.366 -22.265 1.00 93.69 87 TYR A CA 1
ATOM 636 C C . TYR A 1 87 ? 7.187 11.724 -21.573 1.00 93.69 87 TYR A C 1
ATOM 638 O O . TYR A 1 87 ? 7.517 11.809 -20.390 1.00 93.69 87 TYR A O 1
ATOM 646 N N . VAL A 1 88 ? 6.800 12.774 -22.291 1.00 90.81 88 VAL A N 1
ATOM 647 C CA . VAL A 1 88 ? 6.741 14.141 -21.788 1.00 90.81 88 VAL A CA 1
ATOM 648 C C . VAL A 1 88 ? 5.321 14.454 -21.337 1.00 90.81 88 VAL A C 1
ATOM 650 O O . VAL A 1 88 ? 4.395 14.568 -22.146 1.00 90.81 88 VAL A O 1
ATOM 653 N N . SER A 1 89 ? 5.150 14.583 -20.022 1.00 86.44 89 SER A N 1
ATOM 654 C CA . SER A 1 89 ? 3.835 14.779 -19.421 1.00 86.44 89 SER A CA 1
ATOM 655 C C . SER A 1 89 ? 3.429 16.254 -19.405 1.00 86.44 89 SER A C 1
ATOM 657 O O . SER A 1 89 ? 4.152 17.070 -18.833 1.00 86.44 89 SER A O 1
ATOM 659 N N . PRO A 1 90 ? 2.205 16.601 -19.845 1.00 82.75 90 PRO A N 1
ATOM 660 C CA . PRO A 1 90 ? 1.639 17.936 -19.655 1.00 82.75 90 PRO A CA 1
ATOM 661 C C . PRO A 1 90 ? 1.473 18.342 -18.190 1.00 82.75 90 PRO A C 1
ATOM 663 O O . PRO A 1 90 ? 1.117 19.476 -17.885 1.00 82.75 90 PRO A O 1
ATOM 666 N N . SER A 1 91 ? 1.660 17.407 -17.253 1.00 74.69 91 SER A N 1
ATOM 667 C CA . SER A 1 91 ? 1.723 17.726 -15.827 1.00 74.69 91 SER A CA 1
ATOM 668 C C . SER A 1 91 ? 2.947 18.546 -15.437 1.00 74.69 91 SER A C 1
ATOM 670 O O . SER A 1 91 ? 2.917 19.095 -14.349 1.00 74.69 91 SER A O 1
ATOM 672 N N . TRP A 1 92 ? 3.996 18.601 -16.265 1.00 78.00 92 TRP A N 1
ATOM 673 C CA . TRP A 1 92 ? 5.231 19.336 -15.963 1.00 78.00 92 TRP A CA 1
ATOM 674 C C . TRP A 1 92 ? 5.136 20.834 -16.257 1.00 78.00 92 TRP A C 1
ATOM 676 O O . TRP A 1 92 ? 5.933 21.599 -15.725 1.00 78.00 92 TRP A O 1
ATOM 686 N N . PHE A 1 93 ? 4.161 21.236 -17.075 1.00 74.50 93 PHE A N 1
ATOM 687 C CA . PHE A 1 93 ? 4.003 22.604 -17.558 1.00 74.50 93 PHE A CA 1
ATOM 688 C C . PHE A 1 93 ? 2.943 23.360 -16.760 1.00 74.50 93 PHE A C 1
ATOM 690 O O . PHE A 1 93 ? 1.888 22.810 -16.420 1.00 74.50 93 PHE A O 1
ATOM 697 N N . ASP A 1 94 ? 3.175 24.654 -16.554 1.00 64.62 94 ASP A N 1
ATOM 698 C CA . ASP A 1 94 ? 2.142 25.564 -16.046 1.00 64.62 94 ASP A CA 1
ATOM 699 C C . ASP A 1 94 ? 1.014 25.768 -17.072 1.00 64.62 94 ASP A C 1
ATOM 701 O O . ASP A 1 94 ? -0.164 25.883 -16.715 1.00 64.62 94 ASP A O 1
ATOM 705 N N . ASP A 1 95 ? 1.355 25.750 -18.363 1.00 69.88 95 ASP A N 1
ATOM 706 C CA . ASP A 1 95 ? 0.391 25.770 -19.457 1.00 69.88 95 ASP A CA 1
ATOM 707 C C . ASP A 1 95 ? -0.255 24.388 -19.645 1.00 69.88 95 ASP A C 1
ATOM 709 O O . ASP A 1 95 ? 0.235 23.515 -20.362 1.00 69.88 95 ASP A O 1
ATOM 713 N N . ARG A 1 96 ? -1.415 24.201 -19.010 1.00 71.50 96 ARG A N 1
ATOM 714 C CA . ARG A 1 96 ? -2.201 22.956 -19.067 1.00 71.50 96 ARG A CA 1
ATOM 715 C C . ARG A 1 96 ? -2.850 22.690 -20.431 1.00 71.50 96 ARG A C 1
ATOM 717 O O . ARG A 1 96 ? -3.514 21.667 -20.576 1.00 71.50 96 ARG A O 1
ATOM 724 N N . THR A 1 97 ? -2.688 23.584 -21.409 1.00 76.00 97 THR A N 1
ATOM 725 C CA . THR A 1 97 ? -3.159 23.361 -22.786 1.00 76.00 97 THR A CA 1
ATOM 726 C C . THR A 1 97 ? -2.163 22.573 -23.636 1.00 76.00 97 THR A C 1
ATOM 728 O O . THR A 1 97 ? -2.522 22.113 -24.720 1.00 76.00 97 THR A O 1
ATOM 731 N N . GLN A 1 98 ? -0.941 22.363 -23.132 1.00 77.69 98 GLN A N 1
ATOM 732 C CA . GLN A 1 98 ? 0.072 21.552 -23.796 1.00 77.69 98 GLN A CA 1
ATOM 733 C C . GLN A 1 98 ? -0.402 20.107 -23.984 1.00 77.69 98 GLN A C 1
ATOM 735 O O . GLN A 1 98 ? -0.919 19.465 -23.065 1.00 77.69 98 GLN A O 1
ATOM 740 N N . ALA A 1 99 ? -0.207 19.583 -25.191 1.00 83.25 99 ALA A N 1
ATOM 741 C CA . ALA A 1 99 ? -0.488 18.188 -25.488 1.00 83.25 99 ALA A CA 1
ATOM 742 C C . ALA A 1 99 ? 0.645 17.296 -24.957 1.00 83.25 99 ALA A C 1
ATOM 744 O O . ALA A 1 99 ? 1.806 17.708 -24.956 1.00 83.25 99 ALA A O 1
ATOM 745 N N . PRO A 1 100 ? 0.344 16.061 -24.525 1.00 88.12 100 PRO A N 1
ATOM 746 C CA . PRO A 1 100 ? 1.395 15.116 -24.188 1.00 88.12 100 PRO A CA 1
ATOM 747 C C . PRO A 1 100 ? 2.237 14.800 -25.420 1.00 88.12 100 PRO A C 1
ATOM 749 O O . PRO A 1 100 ? 1.715 14.695 -26.532 1.00 88.12 100 PRO A O 1
ATOM 752 N N . THR A 1 101 ? 3.540 14.624 -25.223 1.00 91.88 101 THR A N 1
ATOM 753 C CA . THR A 1 101 ? 4.464 14.303 -26.314 1.00 91.88 101 THR A CA 1
ATOM 754 C C . THR A 1 101 ? 5.443 13.210 -25.899 1.00 91.88 101 THR A C 1
ATOM 756 O O . THR A 1 101 ? 5.459 12.752 -24.759 1.00 91.88 101 THR A O 1
ATOM 759 N N . TRP A 1 102 ? 6.225 12.737 -26.858 1.00 94.56 102 TRP A N 1
ATOM 760 C CA . TRP A 1 102 ? 7.263 11.741 -26.658 1.00 94.56 102 TRP A CA 1
ATOM 761 C C . TRP A 1 102 ? 8.548 12.267 -27.272 1.00 94.56 102 TRP A C 1
ATOM 763 O O . TRP A 1 102 ? 8.563 12.583 -28.467 1.00 94.56 102 TRP A O 1
ATOM 773 N N . ASN A 1 103 ? 9.602 12.356 -26.466 1.00 96.88 103 ASN A N 1
ATOM 774 C CA . ASN A 1 103 ? 10.928 12.724 -26.944 1.00 96.88 103 ASN A CA 1
ATOM 775 C C . ASN A 1 103 ? 11.761 11.461 -27.119 1.00 96.88 103 ASN A C 1
ATOM 777 O O . ASN A 1 103 ? 11.660 10.533 -26.319 1.00 96.88 103 ASN A O 1
ATOM 781 N N . TYR A 1 104 ? 12.528 11.399 -28.202 1.00 96.88 104 TYR A N 1
ATOM 782 C CA . TYR A 1 104 ? 13.308 10.224 -28.571 1.00 96.88 104 TYR A CA 1
ATOM 783 C C . TYR A 1 104 ? 14.402 10.563 -29.582 1.00 96.88 104 TYR A C 1
ATOM 785 O O . TYR A 1 104 ? 14.270 11.502 -30.372 1.00 96.88 104 TYR A O 1
ATOM 793 N N . ALA A 1 105 ? 15.437 9.729 -29.622 1.00 96.94 105 ALA A N 1
ATOM 794 C CA . ALA A 1 105 ? 16.358 9.633 -30.747 1.00 96.94 105 ALA A CA 1
ATOM 795 C C . ALA A 1 105 ? 16.280 8.233 -31.368 1.00 96.94 105 ALA A C 1
ATOM 797 O O . ALA A 1 105 ? 16.324 7.225 -30.662 1.00 96.94 105 ALA A O 1
ATOM 798 N N . CYS A 1 106 ? 16.151 8.151 -32.691 1.00 97.38 106 CYS A N 1
ATOM 799 C CA . CYS A 1 106 ? 16.205 6.881 -33.408 1.00 97.38 106 CYS A CA 1
ATOM 800 C C . CYS A 1 106 ? 16.889 7.015 -34.769 1.00 97.38 106 CYS A C 1
ATOM 802 O O . CYS A 1 106 ? 16.913 8.092 -35.377 1.00 97.38 106 CYS A O 1
ATOM 804 N N . ALA A 1 107 ? 17.418 5.893 -35.255 1.00 97.50 107 ALA A N 1
ATOM 805 C CA . ALA A 1 107 ? 17.967 5.762 -36.595 1.00 97.50 107 ALA A CA 1
ATOM 806 C C . ALA A 1 107 ? 17.513 4.449 -37.237 1.00 97.50 107 ALA A C 1
ATOM 808 O O . ALA A 1 107 ? 17.440 3.400 -36.599 1.00 97.50 107 ALA A O 1
ATOM 809 N N . VAL A 1 108 ? 17.205 4.530 -38.524 1.00 97.88 108 VAL A N 1
ATOM 810 C CA . VAL A 1 108 ? 16.827 3.420 -39.386 1.00 97.88 108 VAL A CA 1
ATOM 811 C C . VAL A 1 108 ? 17.842 3.345 -40.511 1.00 97.88 108 VAL A C 1
ATOM 813 O O . VAL A 1 108 ? 18.005 4.303 -41.268 1.00 97.88 108 VAL A O 1
ATOM 816 N N . PHE A 1 109 ? 18.500 2.201 -40.632 1.00 98.12 109 PHE A N 1
ATOM 817 C CA . PHE A 1 109 ? 19.468 1.926 -41.684 1.00 98.12 109 PHE A CA 1
ATOM 818 C C . PHE A 1 109 ? 18.880 0.892 -42.638 1.00 98.12 109 PHE A C 1
ATOM 820 O O . PHE A 1 109 ? 18.475 -0.190 -42.213 1.00 98.12 109 PHE A O 1
ATOM 827 N N . HIS A 1 110 ? 18.849 1.212 -43.926 1.00 97.88 110 HIS A N 1
ATOM 828 C CA . HIS A 1 110 ? 18.630 0.218 -44.968 1.00 97.88 110 HIS A CA 1
ATOM 829 C C . HIS A 1 110 ? 19.985 -0.320 -45.397 1.00 97.88 110 HIS A C 1
ATOM 831 O O . HIS A 1 110 ? 20.862 0.445 -45.820 1.00 97.88 110 HIS A O 1
ATOM 837 N N . VAL A 1 111 ? 20.146 -1.629 -45.246 1.00 98.25 111 VAL A N 1
ATOM 838 C CA . VAL A 1 111 ? 21.431 -2.297 -45.407 1.00 98.25 111 VAL A CA 1
ATOM 839 C C . VAL A 1 111 ? 21.296 -3.578 -46.214 1.00 98.25 111 VAL A C 1
ATOM 841 O O . VAL A 1 111 ? 20.225 -4.182 -46.281 1.00 98.25 111 VAL A O 1
ATOM 844 N N . HIS A 1 112 ? 22.427 -4.027 -46.740 1.00 97.81 112 HIS A N 1
ATOM 845 C CA . HIS A 1 112 ? 22.568 -5.314 -47.403 1.00 97.81 112 HIS A CA 1
ATOM 846 C C . HIS A 1 112 ? 23.487 -6.191 -46.563 1.00 97.81 112 HIS A C 1
ATOM 848 O O . HIS A 1 112 ? 24.681 -5.937 -46.476 1.00 97.81 112 HIS A O 1
ATOM 854 N N . VAL A 1 113 ? 22.952 -7.200 -45.890 1.00 97.88 113 VAL A N 1
ATOM 855 C CA . VAL A 1 113 ? 23.729 -8.011 -44.951 1.00 97.88 113 VAL A CA 1
ATOM 856 C C . VAL A 1 113 ? 24.562 -9.047 -45.698 1.00 97.88 113 VAL A C 1
ATOM 858 O O . VAL A 1 113 ? 24.037 -9.883 -46.430 1.00 97.88 113 VAL A O 1
ATOM 861 N N . VAL A 1 114 ? 25.868 -9.042 -45.442 1.00 97.38 114 VAL A N 1
ATOM 862 C CA . VAL A 1 114 ? 26.817 -10.048 -45.916 1.00 97.38 114 VAL A CA 1
ATOM 863 C C . VAL A 1 114 ? 27.298 -10.861 -44.721 1.00 97.38 114 VAL A C 1
ATOM 865 O O . VAL A 1 114 ? 27.940 -10.337 -43.811 1.00 97.38 114 VAL A O 1
ATOM 868 N N . LEU A 1 115 ? 26.967 -12.153 -44.714 1.00 97.12 115 LEU A N 1
ATOM 869 C CA . LEU A 1 115 ? 27.367 -13.078 -43.654 1.00 97.12 115 LEU A CA 1
ATOM 870 C C . LEU A 1 115 ? 28.846 -13.462 -43.800 1.00 97.12 115 LEU A C 1
ATOM 872 O O . LEU A 1 115 ? 29.305 -13.838 -44.878 1.00 97.12 115 LEU A O 1
ATOM 876 N N . GLU A 1 116 ? 29.577 -13.405 -42.692 1.00 95.25 116 GLU A N 1
ATOM 877 C CA . GLU A 1 116 ? 31.012 -13.665 -42.599 1.00 95.25 116 GLU A CA 1
ATOM 878 C C . GLU A 1 116 ? 31.256 -14.854 -41.660 1.00 95.25 116 GLU A C 1
ATOM 880 O O . GLU A 1 116 ? 31.172 -14.728 -40.438 1.00 95.25 116 GLU A O 1
ATOM 885 N N . ASP A 1 117 ? 31.566 -16.021 -42.226 1.00 94.19 117 ASP A N 1
ATOM 886 C CA . ASP A 1 117 ? 31.774 -17.261 -41.456 1.00 94.19 117 ASP A CA 1
ATOM 887 C C . ASP A 1 117 ? 33.249 -17.698 -41.376 1.00 94.19 117 ASP A C 1
ATOM 889 O O . ASP A 1 117 ? 33.585 -18.776 -40.886 1.00 94.19 117 ASP A O 1
ATOM 893 N N . GLU A 1 118 ? 34.163 -16.868 -41.879 1.00 94.50 118 GLU A N 1
ATOM 894 C CA . GLU A 1 118 ? 35.593 -17.145 -41.787 1.00 94.50 118 GLU A CA 1
ATOM 895 C C . GLU A 1 118 ? 36.087 -16.933 -40.340 1.00 94.50 118 GLU A C 1
ATOM 897 O O . GLU A 1 118 ? 35.881 -15.848 -39.788 1.00 94.50 118 GLU A O 1
ATOM 902 N N . PRO A 1 119 ? 36.783 -17.907 -39.715 1.00 90.69 119 PRO A N 1
ATOM 903 C CA . PRO A 1 119 ? 37.167 -17.825 -38.304 1.00 90.69 119 PRO A CA 1
ATOM 904 C C . PRO A 1 119 ? 37.972 -16.580 -37.915 1.00 90.69 119 PRO A C 1
ATOM 906 O O . PRO A 1 119 ? 37.754 -16.037 -36.836 1.00 90.69 119 PRO A O 1
ATOM 909 N N . ALA A 1 120 ? 38.887 -16.121 -38.777 1.00 89.88 120 ALA A N 1
ATOM 910 C CA . ALA A 1 120 ? 39.684 -14.921 -38.516 1.00 89.88 120 ALA A CA 1
ATOM 911 C C . ALA A 1 120 ? 38.804 -13.661 -38.480 1.00 89.88 120 ALA A C 1
ATOM 913 O O . ALA A 1 120 ? 38.942 -12.825 -37.590 1.00 89.88 120 ALA A O 1
ATOM 914 N N . THR A 1 121 ? 37.851 -13.568 -39.406 1.00 89.69 121 THR A N 1
ATOM 915 C CA . THR A 1 121 ? 36.893 -12.462 -39.487 1.00 89.69 121 THR A CA 1
ATOM 916 C C . THR A 1 121 ? 35.935 -12.474 -38.301 1.00 89.69 121 THR A C 1
ATOM 918 O O . THR A 1 121 ? 35.742 -11.440 -37.668 1.00 89.69 121 THR A O 1
ATOM 921 N N . VAL A 1 122 ? 35.395 -13.642 -37.930 1.00 92.50 122 VAL A N 1
ATOM 922 C CA . VAL A 1 122 ? 34.546 -13.792 -36.733 1.00 92.50 122 VAL A CA 1
ATOM 923 C C . VAL A 1 122 ? 35.298 -13.369 -35.473 1.00 92.50 122 VAL A C 1
ATOM 925 O O . VAL A 1 122 ? 34.741 -12.642 -34.653 1.00 92.50 122 VAL A O 1
ATOM 928 N N . ALA A 1 123 ? 36.563 -13.775 -35.333 1.00 90.25 123 ALA A N 1
ATOM 929 C CA . ALA A 1 123 ? 37.383 -13.378 -34.196 1.00 90.25 123 ALA A CA 1
ATOM 930 C C . ALA A 1 123 ? 37.558 -11.855 -34.126 1.00 90.25 123 ALA A C 1
ATOM 932 O O . ALA A 1 123 ? 37.290 -11.265 -33.083 1.00 90.25 123 ALA A O 1
ATOM 933 N N . GLN A 1 124 ? 37.879 -11.212 -35.255 1.00 90.00 124 GLN A N 1
ATOM 934 C CA . GLN A 1 124 ? 37.998 -9.755 -35.323 1.00 90.00 124 GLN A CA 1
ATOM 935 C C . GLN A 1 124 ? 36.689 -9.044 -34.947 1.00 90.00 124 GLN A C 1
ATOM 937 O O . GLN A 1 124 ? 36.718 -8.068 -34.207 1.00 90.00 124 GLN A O 1
ATOM 942 N N . ARG A 1 125 ? 35.528 -9.527 -35.415 1.00 90.56 125 ARG A N 1
ATOM 943 C CA . ARG A 1 125 ? 34.218 -8.936 -35.068 1.00 90.56 125 ARG A CA 1
ATOM 944 C C . ARG A 1 125 ? 33.914 -9.046 -33.576 1.00 90.56 125 ARG A C 1
ATOM 946 O O . ARG A 1 125 ? 33.359 -8.116 -32.996 1.00 90.56 125 ARG A O 1
ATOM 953 N N . LEU A 1 126 ? 34.250 -10.184 -32.971 1.00 91.44 126 LEU A N 1
ATOM 954 C CA . LEU A 1 126 ? 34.082 -10.396 -31.536 1.00 91.44 126 LEU A CA 1
ATOM 955 C C . LEU A 1 126 ? 35.009 -9.478 -30.736 1.00 91.44 126 LEU A C 1
ATOM 957 O O . LEU A 1 126 ? 34.545 -8.836 -29.799 1.00 91.44 126 LEU A O 1
ATOM 961 N N . ASP A 1 127 ? 36.278 -9.376 -31.126 1.00 90.44 127 ASP A N 1
ATOM 962 C CA . ASP A 1 127 ? 37.261 -8.544 -30.431 1.00 90.44 127 ASP A CA 1
ATOM 963 C C . ASP A 1 127 ? 36.943 -7.047 -30.563 1.00 90.44 127 ASP A C 1
ATOM 965 O O . ASP A 1 127 ? 37.002 -6.329 -29.565 1.00 90.44 127 ASP A O 1
ATOM 969 N N . ASP A 1 128 ? 36.522 -6.582 -31.745 1.00 88.62 128 ASP A N 1
ATOM 970 C CA . ASP A 1 128 ? 36.074 -5.200 -31.964 1.00 88.62 128 ASP A CA 1
ATOM 971 C C . ASP A 1 128 ? 34.892 -4.842 -31.050 1.00 88.62 128 ASP A C 1
ATOM 973 O O . ASP A 1 128 ? 34.848 -3.747 -30.481 1.00 88.62 128 ASP A O 1
ATOM 977 N N . LEU A 1 129 ? 33.915 -5.748 -30.912 1.00 89.75 129 LEU A N 1
ATOM 978 C CA . LEU A 1 129 ? 32.749 -5.519 -30.060 1.00 89.75 129 LEU A CA 1
ATOM 979 C C . LEU A 1 129 ? 33.121 -5.545 -28.578 1.00 89.75 129 LEU A C 1
ATOM 981 O O . LEU A 1 129 ? 32.708 -4.650 -27.846 1.00 89.75 129 LEU A O 1
ATOM 985 N N . VAL A 1 130 ? 33.912 -6.531 -28.143 1.00 90.81 130 VAL A N 1
ATOM 986 C CA . VAL A 1 130 ? 34.410 -6.609 -26.760 1.00 90.81 130 VAL A CA 1
ATOM 987 C C . VAL A 1 130 ? 35.175 -5.339 -26.414 1.00 90.81 130 VAL A C 1
ATOM 989 O O . VAL A 1 130 ? 34.884 -4.725 -25.398 1.00 90.81 130 VAL A O 1
ATOM 992 N N . MET A 1 131 ? 36.076 -4.881 -27.285 1.00 88.50 131 MET A N 1
ATOM 993 C CA . MET A 1 131 ? 36.811 -3.636 -27.077 1.00 88.50 131 MET A CA 1
ATOM 994 C C . MET A 1 131 ? 35.869 -2.440 -26.917 1.00 88.50 131 MET A C 1
ATOM 996 O O . MET A 1 131 ? 36.046 -1.649 -25.994 1.00 88.50 131 MET A O 1
ATOM 1000 N N . ALA A 1 132 ? 34.855 -2.310 -27.774 1.00 84.88 132 ALA A N 1
ATOM 1001 C CA . ALA A 1 132 ? 33.912 -1.202 -27.666 1.00 84.88 132 ALA A CA 1
ATOM 1002 C C . ALA A 1 132 ? 33.103 -1.244 -26.362 1.00 84.88 132 ALA A C 1
ATOM 1004 O O . ALA A 1 132 ? 32.912 -0.199 -25.749 1.00 84.88 132 ALA A O 1
ATOM 1005 N N . MET A 1 133 ? 32.672 -2.428 -25.916 1.00 86.50 133 MET A N 1
ATOM 1006 C CA . MET A 1 133 ? 31.858 -2.569 -24.703 1.00 86.50 133 MET A CA 1
ATOM 1007 C C . MET A 1 133 ? 32.690 -2.441 -23.421 1.00 86.50 133 MET A C 1
ATOM 1009 O O . MET A 1 133 ? 32.237 -1.845 -22.452 1.00 86.50 133 MET A O 1
ATOM 1013 N N . GLU A 1 134 ? 33.923 -2.948 -23.420 1.00 88.62 134 GLU A N 1
ATOM 1014 C CA . GLU A 1 134 ? 34.773 -3.025 -22.227 1.00 88.62 134 GLU A CA 1
ATOM 1015 C C . GLU A 1 134 ? 35.673 -1.791 -22.047 1.00 88.62 134 GLU A C 1
ATOM 1017 O O . GLU A 1 134 ? 36.153 -1.547 -20.943 1.00 88.62 134 GLU A O 1
ATOM 1022 N N . SER A 1 135 ? 35.898 -0.975 -23.090 1.00 82.56 135 SER A N 1
ATOM 1023 C CA . SER A 1 135 ? 36.893 0.122 -23.067 1.00 82.56 135 SER A CA 1
ATOM 1024 C C . SER A 1 135 ? 36.699 1.158 -21.951 1.00 82.56 135 SER A C 1
ATOM 1026 O O . SER A 1 135 ? 37.678 1.751 -21.500 1.00 82.56 135 SER A O 1
ATOM 1028 N N . ASN A 1 136 ? 35.465 1.347 -21.476 1.00 76.38 136 ASN A N 1
ATOM 1029 C CA . ASN A 1 136 ? 35.125 2.302 -20.417 1.00 76.38 136 ASN A CA 1
ATOM 1030 C C . ASN A 1 136 ? 35.058 1.676 -19.009 1.00 76.38 136 ASN A C 1
ATOM 1032 O O . ASN A 1 136 ? 34.747 2.373 -18.041 1.00 76.38 136 ASN A O 1
ATOM 1036 N N . HIS A 1 137 ? 35.349 0.380 -18.865 1.00 77.06 137 HIS A N 1
ATOM 1037 C CA . HIS A 1 137 ? 35.369 -0.298 -17.570 1.00 77.06 137 HIS A CA 1
ATOM 1038 C C . HIS A 1 137 ? 36.703 -0.080 -16.842 1.00 77.06 137 HIS A C 1
ATOM 1040 O O . HIS A 1 137 ? 37.773 -0.023 -17.442 1.00 77.06 137 HIS A O 1
ATOM 1046 N N . THR A 1 138 ? 36.655 0.005 -15.509 1.00 82.12 138 THR A N 1
ATOM 1047 C CA . THR A 1 138 ? 37.848 0.192 -14.657 1.00 82.12 138 THR A CA 1
ATOM 1048 C C . THR A 1 138 ? 38.809 -0.995 -14.694 1.00 82.12 138 THR A C 1
ATOM 1050 O O . THR A 1 138 ? 39.999 -0.838 -14.423 1.00 82.12 138 THR A O 1
ATOM 1053 N N . TRP A 1 139 ? 38.298 -2.174 -15.040 1.00 81.94 139 TRP A N 1
ATOM 1054 C CA . TRP A 1 139 ? 39.069 -3.380 -15.291 1.00 81.94 139 TRP A CA 1
ATOM 1055 C C . TRP A 1 139 ? 38.486 -4.061 -16.536 1.00 81.94 139 TRP A C 1
ATOM 1057 O O . TRP A 1 139 ? 37.597 -4.899 -16.398 1.00 81.94 139 TRP A O 1
ATOM 1067 N N . PRO A 1 140 ? 38.919 -3.652 -17.742 1.00 86.31 140 PRO A N 1
ATOM 1068 C CA . PRO A 1 140 ? 38.339 -4.142 -18.984 1.00 86.31 140 PRO A CA 1
ATOM 1069 C C . PRO A 1 140 ? 38.646 -5.626 -19.155 1.00 86.31 140 PRO A C 1
ATOM 1071 O O . PRO A 1 140 ? 39.803 -6.041 -19.032 1.00 86.31 140 PRO A O 1
ATOM 1074 N N . TRP A 1 141 ? 37.615 -6.409 -19.453 1.00 91.38 141 TRP A N 1
ATOM 1075 C CA . TRP A 1 141 ? 37.772 -7.817 -19.779 1.00 91.38 141 TRP A CA 1
ATOM 1076 C C . TRP A 1 141 ? 38.176 -7.992 -21.250 1.00 91.38 141 TRP A C 1
ATOM 1078 O O . TRP A 1 141 ? 37.749 -7.246 -22.131 1.00 91.38 141 TRP A O 1
ATOM 1088 N N . SER A 1 142 ? 38.997 -9.000 -21.546 1.00 88.19 142 SER A N 1
ATOM 1089 C CA . SER A 1 142 ? 39.367 -9.360 -22.920 1.00 88.19 142 SER A CA 1
ATOM 1090 C C . SER A 1 142 ? 39.035 -10.811 -23.258 1.00 88.19 142 SER A C 1
ATOM 1092 O O . SER A 1 142 ? 39.151 -11.718 -22.432 1.00 88.19 142 SER A O 1
ATOM 1094 N N . SER A 1 143 ? 38.727 -11.062 -24.533 1.00 85.88 143 SER A N 1
ATOM 1095 C CA . SER A 1 143 ? 38.496 -12.410 -25.070 1.00 85.88 143 SER A CA 1
ATOM 1096 C C . SER A 1 143 ? 39.656 -13.377 -24.789 1.00 85.88 143 SER A C 1
ATOM 1098 O O . SER A 1 143 ? 39.430 -14.575 -24.591 1.00 85.88 143 SER A O 1
ATOM 1100 N N . SER A 1 144 ? 40.886 -12.860 -24.687 1.00 86.06 144 SER A N 1
ATOM 1101 C CA . SER A 1 144 ? 42.093 -13.633 -24.375 1.00 86.06 144 SER A CA 1
ATOM 1102 C C . SER A 1 144 ? 42.058 -14.308 -22.995 1.00 86.06 144 SER A C 1
ATOM 1104 O O . SER A 1 144 ? 42.570 -15.420 -22.840 1.00 86.06 144 SER A O 1
ATOM 1106 N N . GLU A 1 145 ? 41.377 -13.708 -22.013 1.00 90.31 145 GLU A N 1
ATOM 1107 C CA . GLU A 1 145 ? 41.241 -14.251 -20.653 1.00 90.31 145 GLU A CA 1
ATOM 1108 C C . GLU A 1 145 ? 40.388 -15.524 -20.609 1.00 90.31 145 GLU A C 1
ATOM 1110 O O . GLU A 1 145 ? 40.486 -16.324 -19.679 1.00 90.31 145 GLU A O 1
ATOM 1115 N N . MET A 1 146 ? 39.573 -15.760 -21.641 1.00 89.19 146 MET A N 1
ATOM 1116 C CA . MET A 1 146 ? 38.744 -16.959 -21.760 1.00 89.19 146 MET A CA 1
ATOM 1117 C C . MET A 1 146 ? 39.564 -18.225 -22.075 1.00 89.19 146 MET A C 1
ATOM 1119 O O . MET A 1 146 ? 39.074 -19.349 -21.904 1.00 89.19 146 MET A O 1
ATOM 1123 N N . GLY A 1 147 ? 40.806 -18.070 -22.548 1.00 89.12 147 GLY A N 1
ATOM 1124 C CA . GLY A 1 147 ? 41.694 -19.174 -22.904 1.00 89.12 147 GLY A CA 1
ATOM 1125 C C . GLY A 1 147 ? 41.062 -20.148 -23.907 1.00 89.12 147 GLY A C 1
ATOM 1126 O O . GLY A 1 147 ? 40.386 -19.756 -24.858 1.00 89.12 147 GLY A O 1
ATOM 1127 N N . ALA A 1 148 ? 41.239 -21.454 -23.685 1.00 86.62 148 ALA A N 1
ATOM 1128 C CA . ALA A 1 148 ? 40.773 -22.500 -24.606 1.00 86.62 148 ALA A CA 1
ATOM 1129 C C . ALA A 1 148 ? 39.247 -22.513 -24.844 1.00 86.62 148 ALA A C 1
ATOM 1131 O O . ALA A 1 148 ? 38.782 -23.064 -25.845 1.00 86.62 148 ALA A O 1
ATOM 1132 N N . ARG A 1 149 ? 38.454 -21.905 -23.948 1.00 88.00 149 ARG A N 1
ATOM 1133 C CA . ARG A 1 149 ? 36.991 -21.844 -24.071 1.00 88.00 149 ARG A CA 1
ATOM 1134 C C . ARG A 1 149 ? 36.538 -20.908 -25.203 1.00 88.00 149 ARG A C 1
ATOM 1136 O O . ARG A 1 149 ? 35.496 -21.180 -25.803 1.00 88.00 149 ARG A O 1
ATOM 1143 N N . TYR A 1 150 ? 37.337 -19.902 -25.572 1.00 89.06 150 TYR A N 1
ATOM 1144 C CA . TYR A 1 150 ? 37.032 -18.983 -26.677 1.00 89.06 150 TYR A CA 1
ATOM 1145 C C . TYR A 1 150 ? 36.836 -19.717 -28.010 1.00 89.06 150 TYR A C 1
ATOM 1147 O O . TYR A 1 150 ? 35.827 -19.538 -28.693 1.00 89.06 150 TYR A O 1
ATOM 1155 N N . THR A 1 151 ? 37.756 -20.622 -28.353 1.00 84.94 151 THR A N 1
ATOM 1156 C CA . THR A 1 151 ? 37.718 -21.391 -29.609 1.00 84.94 151 THR A CA 1
ATOM 1157 C C . THR A 1 151 ? 36.475 -22.275 -29.718 1.00 84.94 151 THR A C 1
ATOM 1159 O O . THR A 1 151 ? 36.013 -22.567 -30.819 1.00 84.94 151 THR A O 1
ATOM 1162 N N . SER A 1 152 ? 35.918 -22.723 -28.589 1.00 87.06 152 SER A N 1
ATOM 1163 C CA . SER A 1 152 ? 34.684 -23.512 -28.584 1.00 87.06 152 SER A CA 1
ATOM 1164 C C . SER A 1 152 ? 33.448 -22.645 -28.816 1.00 87.06 152 SER A C 1
ATOM 1166 O O . SER A 1 152 ? 32.555 -23.061 -29.549 1.00 87.06 152 SER A O 1
ATOM 1168 N N . LEU A 1 153 ? 33.376 -21.469 -28.185 1.00 88.88 153 LEU A N 1
ATOM 1169 C CA . LEU A 1 153 ? 32.197 -20.600 -28.245 1.00 88.88 153 LEU A CA 1
ATOM 1170 C C . LEU A 1 153 ? 32.124 -19.790 -29.542 1.00 88.88 153 LEU A C 1
ATOM 1172 O O . LEU A 1 153 ? 31.039 -19.649 -30.098 1.00 88.88 153 LEU A O 1
ATOM 1176 N N . SER A 1 154 ? 33.262 -19.338 -30.072 1.00 91.00 154 SER A N 1
ATOM 1177 C CA . SER A 1 154 ? 33.335 -18.608 -31.352 1.00 91.00 154 SER A CA 1
ATOM 1178 C C . SER A 1 154 ? 32.785 -19.417 -32.533 1.00 91.00 154 SER A C 1
ATOM 1180 O O . SER A 1 154 ? 32.169 -18.855 -33.432 1.00 91.00 154 SER A O 1
ATOM 1182 N N . ARG A 1 155 ? 32.880 -20.755 -32.500 1.00 91.81 155 ARG A N 1
ATOM 1183 C CA . ARG A 1 155 ? 32.228 -21.640 -33.490 1.00 91.81 155 ARG A CA 1
ATOM 1184 C C . ARG A 1 155 ? 30.705 -21.538 -33.478 1.00 91.81 155 ARG A C 1
ATOM 1186 O O . ARG A 1 155 ? 30.066 -21.908 -34.455 1.00 91.81 155 ARG A O 1
ATOM 1193 N N . GLY A 1 156 ? 30.109 -21.074 -32.384 1.00 94.62 156 GLY A N 1
ATOM 1194 C CA . GLY A 1 156 ? 28.672 -20.851 -32.254 1.00 94.62 156 GLY A CA 1
ATOM 1195 C C . GLY A 1 156 ? 28.191 -19.535 -32.860 1.00 94.62 156 GLY A C 1
ATOM 1196 O O . GLY A 1 156 ? 27.010 -19.228 -32.728 1.00 94.62 156 GLY A O 1
ATOM 1197 N N . VAL A 1 157 ? 29.067 -18.765 -33.508 1.00 95.44 157 VAL A N 1
ATOM 1198 C CA . VAL A 1 157 ? 28.794 -17.412 -34.002 1.00 95.44 157 VAL A CA 1
ATOM 1199 C C . VAL A 1 157 ? 29.037 -17.332 -35.510 1.00 95.44 157 VAL A C 1
ATOM 1201 O O . VAL A 1 157 ? 29.885 -18.052 -36.035 1.00 95.44 157 VAL A O 1
ATOM 1204 N N . VAL A 1 158 ? 28.280 -16.473 -36.193 1.00 96.88 158 VAL A N 1
ATOM 1205 C CA . VAL A 1 158 ? 28.488 -16.057 -37.589 1.00 96.88 158 VAL A CA 1
ATOM 1206 C C . VAL A 1 158 ? 28.561 -14.532 -37.602 1.00 96.88 158 VAL A C 1
ATOM 1208 O O . VAL A 1 158 ? 27.639 -13.873 -37.122 1.00 96.88 158 VAL A O 1
ATOM 1211 N N . GLY A 1 159 ? 29.660 -13.967 -38.099 1.00 96.56 159 GLY A N 1
ATOM 1212 C CA . GLY A 1 159 ? 29.826 -12.520 -38.229 1.00 96.56 159 GLY A CA 1
ATOM 1213 C C . GLY A 1 159 ? 28.996 -11.961 -39.381 1.00 96.56 159 GLY A C 1
ATOM 1214 O O . GLY A 1 159 ? 28.483 -12.707 -40.216 1.00 96.56 159 GLY A O 1
ATOM 1215 N N . PHE A 1 160 ? 28.866 -10.643 -39.449 1.00 97.19 160 PHE A N 1
ATOM 1216 C CA . PHE A 1 160 ? 28.391 -9.978 -40.653 1.00 97.19 160 PHE A CA 1
ATOM 1217 C C . PHE A 1 160 ? 28.978 -8.576 -40.787 1.00 97.19 160 PHE A C 1
ATOM 1219 O O . PHE A 1 160 ? 29.304 -7.911 -39.796 1.00 97.19 160 PHE A O 1
ATOM 1226 N N . HIS A 1 161 ? 29.001 -8.104 -42.028 1.00 96.69 161 HIS A N 1
ATOM 1227 C CA . HIS A 1 161 ? 29.040 -6.686 -42.339 1.00 96.69 161 HIS A CA 1
ATOM 1228 C C . HIS A 1 161 ? 27.839 -6.325 -43.211 1.00 96.69 161 HIS A C 1
ATOM 1230 O O . HIS A 1 161 ? 27.340 -7.145 -43.978 1.00 96.69 161 HIS A O 1
ATOM 1236 N N . ALA A 1 162 ? 27.342 -5.107 -43.069 1.00 97.88 162 ALA A N 1
ATOM 1237 C CA . ALA A 1 162 ? 26.136 -4.659 -43.737 1.00 97.88 162 ALA A CA 1
ATOM 1238 C C . ALA A 1 162 ? 26.363 -3.247 -44.290 1.00 97.88 162 ALA A C 1
ATOM 1240 O O . ALA A 1 162 ? 26.239 -2.275 -43.535 1.00 97.88 162 ALA A O 1
ATOM 1241 N N . PRO A 1 163 ? 26.754 -3.109 -45.574 1.00 98.25 163 PRO A N 1
ATOM 1242 C CA . PRO A 1 163 ? 26.883 -1.809 -46.212 1.00 98.25 163 PRO A CA 1
ATOM 1243 C C . PRO A 1 163 ? 25.551 -1.067 -46.151 1.00 98.25 163 PRO A C 1
ATOM 1245 O O . PRO A 1 163 ? 24.492 -1.658 -46.371 1.00 98.25 163 PRO A O 1
ATOM 1248 N N . ILE A 1 164 ? 25.618 0.220 -45.837 1.00 98.25 164 ILE A N 1
ATOM 1249 C CA . ILE A 1 164 ? 24.468 1.099 -45.655 1.00 98.25 164 ILE A CA 1
ATOM 1250 C C . ILE A 1 164 ? 24.212 1.830 -46.970 1.00 98.25 164 ILE A C 1
ATOM 1252 O O . ILE A 1 164 ? 25.131 2.395 -47.559 1.00 98.25 164 ILE A O 1
ATOM 1256 N N . HIS A 1 165 ? 22.966 1.836 -47.440 1.00 95.25 165 HIS A N 1
ATOM 1257 C CA . HIS A 1 165 ? 22.589 2.558 -48.668 1.00 95.25 165 HIS A CA 1
ATOM 1258 C C . HIS A 1 165 ? 21.658 3.731 -48.381 1.00 95.25 165 HIS A C 1
ATOM 1260 O O . HIS A 1 165 ? 21.624 4.696 -49.141 1.00 95.25 165 HIS A O 1
ATOM 1266 N N . GLU A 1 166 ? 20.898 3.657 -47.288 1.00 96.94 166 GLU A N 1
ATOM 1267 C CA . GLU A 1 166 ? 20.027 4.736 -46.843 1.00 96.94 166 GLU A CA 1
ATOM 1268 C C . GLU A 1 166 ? 20.006 4.795 -45.316 1.00 96.94 166 GLU A C 1
ATOM 1270 O O . GLU A 1 166 ? 19.919 3.768 -44.641 1.00 96.94 166 GLU A O 1
ATOM 1275 N N . VAL A 1 167 ? 20.048 6.016 -44.781 1.00 96.56 167 VAL A N 1
ATOM 1276 C CA . VAL A 1 167 ? 19.873 6.291 -43.354 1.00 96.56 167 VAL A CA 1
ATOM 1277 C C . VAL A 1 167 ? 18.738 7.279 -43.178 1.00 96.56 167 VAL A C 1
ATOM 1279 O O . VAL A 1 167 ? 18.705 8.326 -43.825 1.00 96.56 167 VAL A O 1
ATOM 1282 N N . ARG A 1 168 ? 17.820 6.962 -42.269 1.00 95.69 168 ARG A N 1
ATOM 1283 C CA . ARG A 1 168 ? 16.773 7.871 -41.808 1.00 95.69 168 ARG A CA 1
ATOM 1284 C C . ARG A 1 168 ? 16.866 7.985 -40.301 1.00 95.69 168 ARG A C 1
ATOM 1286 O O . ARG A 1 168 ? 16.678 6.999 -39.602 1.00 95.69 168 ARG A O 1
ATOM 1293 N N . ALA A 1 169 ? 17.129 9.181 -39.804 1.00 95.62 169 ALA A N 1
ATOM 1294 C CA . ALA A 1 169 ? 17.186 9.449 -38.376 1.00 95.62 169 ALA A CA 1
ATOM 1295 C C . ALA A 1 169 ? 16.115 10.469 -37.982 1.00 95.62 169 ALA A C 1
ATOM 1297 O O . ALA A 1 169 ? 15.785 11.369 -38.760 1.00 95.62 169 ALA A O 1
ATOM 1298 N N . SER A 1 170 ? 15.562 10.303 -36.782 1.00 95.56 170 SER A N 1
ATOM 1299 C CA . SER A 1 170 ? 14.594 11.227 -36.193 1.00 95.56 170 SER A CA 1
ATOM 1300 C C . SER A 1 170 ? 14.924 11.455 -34.727 1.00 95.56 170 SER A C 1
ATOM 1302 O O . SER A 1 170 ? 14.890 10.535 -33.911 1.00 95.56 170 SER A O 1
ATOM 1304 N N . PHE A 1 171 ? 15.320 12.681 -34.418 1.00 95.94 171 PHE A N 1
ATOM 1305 C CA . PHE A 1 171 ? 15.759 13.134 -33.111 1.00 95.94 171 PHE A CA 1
ATOM 1306 C C . PHE A 1 171 ? 14.734 14.166 -32.661 1.00 95.94 171 PHE A C 1
ATOM 1308 O O . PHE A 1 171 ? 14.865 15.349 -32.964 1.00 95.94 171 PHE A O 1
ATOM 1315 N N . LYS A 1 172 ? 13.667 13.723 -31.997 1.00 95.25 172 LYS A N 1
ATOM 1316 C CA . LYS A 1 172 ? 12.670 14.616 -31.407 1.00 95.25 172 LYS A CA 1
ATOM 1317 C C . LYS A 1 172 ? 13.105 14.915 -29.979 1.00 95.25 172 LYS A C 1
ATOM 1319 O O . LYS A 1 172 ? 12.790 14.176 -29.053 1.00 95.25 172 LYS A O 1
ATOM 1324 N N . LEU A 1 173 ? 13.888 15.977 -29.837 1.00 94.56 173 LEU A N 1
ATOM 1325 C CA . LEU A 1 173 ? 14.605 16.342 -28.618 1.00 94.56 173 LEU A CA 1
ATOM 1326 C C . LEU A 1 173 ? 14.214 17.752 -28.148 1.00 94.56 173 LEU A C 1
ATOM 1328 O O . LEU A 1 173 ? 15.034 18.437 -27.558 1.00 94.56 173 LEU A O 1
ATOM 1332 N N . GLY A 1 174 ? 12.989 18.210 -28.443 1.00 90.75 174 GLY A N 1
ATOM 1333 C CA . GLY A 1 174 ? 12.456 19.512 -28.009 1.00 90.75 174 GLY A CA 1
ATOM 1334 C C . GLY A 1 174 ? 12.979 20.731 -28.785 1.00 90.75 174 GLY A C 1
ATOM 1335 O O . GLY A 1 174 ? 13.075 21.835 -28.239 1.00 90.75 174 GLY A O 1
ATOM 1336 N N . GLN A 1 175 ? 13.370 20.558 -30.050 1.00 89.44 175 GLN A N 1
ATOM 1337 C CA . GLN A 1 175 ? 13.906 21.641 -30.889 1.00 89.44 175 GLN A CA 1
ATOM 1338 C C . GLN A 1 175 ? 12.871 22.722 -31.243 1.00 89.44 175 GLN A C 1
ATOM 1340 O O . GLN A 1 175 ? 13.245 23.860 -31.509 1.00 89.44 175 GLN A O 1
ATOM 1345 N N . ASP A 1 176 ? 11.591 22.365 -31.267 1.00 88.38 176 ASP A N 1
ATOM 1346 C CA . ASP A 1 176 ? 10.441 23.224 -31.568 1.00 88.38 176 ASP A CA 1
ATOM 1347 C C . ASP A 1 176 ? 9.788 23.845 -30.332 1.00 88.38 176 ASP A C 1
ATOM 1349 O O . ASP A 1 176 ? 8.912 24.701 -30.457 1.00 88.38 176 ASP A O 1
ATOM 1353 N N . GLU A 1 177 ? 10.223 23.435 -29.145 1.00 88.50 177 GLU A N 1
ATOM 1354 C CA . GLU A 1 177 ? 9.652 23.910 -27.895 1.00 88.50 177 GLU A CA 1
ATOM 1355 C C . GLU A 1 177 ? 10.087 25.344 -27.600 1.00 88.50 177 GLU A C 1
ATOM 1357 O O . GLU A 1 177 ? 11.224 25.750 -27.863 1.00 88.50 177 GLU A O 1
ATOM 1362 N N . ARG A 1 178 ? 9.188 26.122 -26.998 1.00 86.56 178 ARG A N 1
ATOM 1363 C CA . ARG A 1 178 ? 9.576 27.417 -26.429 1.00 86.56 178 ARG A CA 1
ATOM 1364 C C . ARG A 1 178 ? 10.594 27.189 -25.310 1.00 86.56 178 ARG A C 1
ATOM 1366 O O . ARG A 1 178 ? 10.557 26.153 -24.657 1.00 86.56 178 ARG A O 1
ATOM 1373 N N . ASP A 1 179 ? 11.489 28.142 -25.065 1.00 86.06 179 ASP A N 1
ATOM 1374 C CA . ASP A 1 179 ? 12.572 27.949 -24.090 1.00 86.06 179 ASP A CA 1
ATOM 1375 C C . ASP A 1 179 ? 12.069 27.709 -22.655 1.00 86.06 179 ASP A C 1
ATOM 1377 O O . ASP A 1 179 ? 12.698 26.955 -21.918 1.00 86.06 179 ASP A O 1
ATOM 1381 N N . ASP A 1 180 ? 10.920 28.280 -22.274 1.00 77.38 180 ASP A N 1
ATOM 1382 C CA . ASP A 1 180 ? 10.237 27.994 -21.004 1.00 77.38 180 ASP A CA 1
ATOM 1383 C C . ASP A 1 180 ? 9.776 26.531 -20.936 1.00 77.38 180 ASP A C 1
ATOM 1385 O O . ASP A 1 180 ? 10.146 25.798 -20.024 1.00 77.38 180 ASP A O 1
ATOM 1389 N N . VAL A 1 181 ? 9.058 26.070 -21.962 1.00 83.06 181 VAL A N 1
ATOM 1390 C CA . VAL A 1 181 ? 8.553 24.691 -22.044 1.00 83.06 181 VAL A CA 1
ATOM 1391 C C . VAL A 1 181 ? 9.708 23.694 -22.132 1.00 83.06 181 VAL A C 1
ATOM 1393 O O . VAL A 1 181 ? 9.698 22.663 -21.472 1.00 83.06 181 VAL A O 1
ATOM 1396 N N . PHE A 1 182 ? 10.751 24.011 -22.894 1.00 88.38 182 PHE A N 1
ATOM 1397 C CA . PHE A 1 182 ? 11.951 23.191 -23.005 1.00 88.38 182 PHE A CA 1
ATOM 1398 C C . PHE A 1 182 ? 12.669 23.045 -21.659 1.00 88.38 182 PHE A C 1
ATOM 1400 O O . PHE A 1 182 ? 13.087 21.944 -21.300 1.00 88.38 182 PHE A O 1
ATOM 1407 N N . ALA A 1 183 ? 12.764 24.131 -20.885 1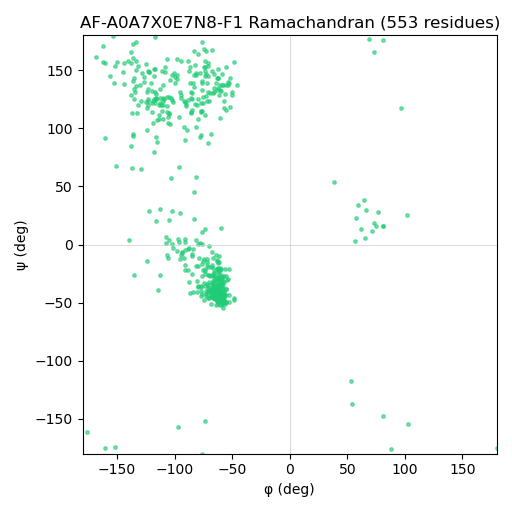.00 84.00 183 ALA A N 1
ATOM 1408 C CA . ALA A 1 183 ? 13.280 24.089 -19.522 1.00 84.00 183 ALA A CA 1
ATOM 1409 C C . ALA A 1 183 ? 12.440 23.160 -18.637 1.00 84.00 183 ALA A C 1
ATOM 1411 O O . ALA A 1 183 ? 13.002 22.384 -17.858 1.00 84.00 183 ALA A O 1
ATOM 1412 N N . ASP A 1 184 ? 11.116 23.221 -18.763 1.00 81.38 184 ASP A N 1
ATOM 1413 C CA . ASP A 1 184 ? 10.198 22.366 -18.016 1.00 81.38 184 ASP A CA 1
ATOM 1414 C C . ASP A 1 184 ? 10.342 20.891 -18.391 1.00 81.38 184 ASP A C 1
ATOM 1416 O O . ASP A 1 184 ? 10.350 20.033 -17.509 1.00 81.38 184 ASP A O 1
ATOM 1420 N N . ILE A 1 185 ? 10.549 20.589 -19.677 1.00 88.62 185 ILE A N 1
ATOM 1421 C CA . ILE A 1 185 ? 10.825 19.228 -20.148 1.00 88.62 185 ILE A CA 1
ATOM 1422 C C . ILE A 1 185 ? 12.138 18.708 -19.568 1.00 88.62 185 ILE A C 1
ATOM 1424 O O . ILE A 1 185 ? 12.159 17.598 -19.041 1.00 88.62 185 ILE A O 1
ATOM 1428 N N . LEU A 1 186 ? 13.223 19.490 -19.645 1.00 86.75 186 LEU A N 1
ATOM 1429 C CA . LEU A 1 186 ? 14.537 19.057 -19.161 1.00 86.75 186 LEU A CA 1
ATOM 1430 C C . LEU A 1 186 ? 14.500 18.705 -17.678 1.00 86.75 186 LEU A C 1
ATOM 1432 O O . LEU A 1 186 ? 14.950 17.628 -17.301 1.00 86.75 186 LEU A O 1
ATOM 1436 N N . ALA A 1 187 ? 13.920 19.569 -16.839 1.00 77.81 187 ALA A N 1
ATOM 1437 C CA . ALA A 1 187 ? 13.768 19.192 -15.441 1.00 77.81 187 ALA A CA 1
ATOM 1438 C C . ALA A 1 187 ? 12.772 18.036 -15.294 1.00 77.81 187 ALA A C 1
ATOM 1440 O O . ALA A 1 187 ? 13.046 17.122 -14.530 1.00 77.81 187 ALA A O 1
ATOM 1441 N N . GLY A 1 188 ? 11.661 18.016 -16.038 1.00 75.62 188 GLY A N 1
ATOM 1442 C CA . GLY A 1 188 ? 10.679 16.927 -16.027 1.00 75.62 188 GLY A CA 1
ATOM 1443 C C . GLY A 1 188 ? 11.302 15.541 -16.151 1.00 75.62 188 GLY A C 1
ATOM 1444 O O . GLY A 1 188 ? 10.983 14.630 -15.386 1.00 75.62 188 GLY A O 1
ATOM 1445 N N . LEU A 1 189 ? 12.227 15.424 -17.096 1.00 82.38 189 LEU A N 1
ATOM 1446 C CA . LEU A 1 189 ? 12.986 14.219 -17.399 1.00 82.38 189 LEU A CA 1
ATOM 1447 C C . LEU A 1 189 ? 14.072 13.929 -16.359 1.00 82.38 189 LEU A C 1
ATOM 1449 O O . LEU A 1 189 ? 14.133 12.810 -15.851 1.00 82.38 189 LEU A O 1
ATOM 1453 N N . ASP A 1 190 ? 14.871 14.933 -15.992 1.00 76.62 190 ASP A N 1
ATOM 1454 C CA . ASP A 1 190 ? 15.938 14.806 -14.987 1.00 76.62 190 ASP A CA 1
ATOM 1455 C C . ASP A 1 190 ? 15.385 14.267 -13.667 1.00 76.62 190 ASP A C 1
ATOM 1457 O O . ASP A 1 190 ? 15.876 13.304 -13.083 1.00 76.62 190 ASP A O 1
ATOM 1461 N N . THR A 1 191 ? 14.239 14.803 -13.263 1.00 64.56 191 THR A N 1
ATOM 1462 C CA . THR A 1 191 ? 13.627 14.449 -11.992 1.00 64.56 191 THR A CA 1
ATOM 1463 C C . THR A 1 191 ? 13.036 13.030 -11.968 1.00 64.56 191 THR A C 1
ATOM 1465 O O . THR A 1 191 ? 12.855 12.451 -10.893 1.00 64.56 191 THR A O 1
ATOM 1468 N N . ARG A 1 192 ? 12.776 12.438 -13.143 1.00 72.00 192 ARG A N 1
ATOM 1469 C CA . ARG A 1 192 ? 12.373 11.031 -13.305 1.00 72.00 192 ARG A CA 1
ATOM 1470 C C . ARG A 1 192 ? 13.558 10.079 -13.500 1.00 72.00 192 ARG A C 1
ATOM 1472 O O . ARG A 1 192 ? 13.329 8.882 -13.657 1.00 72.00 192 ARG A O 1
ATOM 1479 N N . GLY A 1 193 ? 14.791 10.583 -13.453 1.00 75.38 193 GLY A N 1
ATOM 1480 C CA . GLY A 1 193 ? 16.007 9.797 -13.652 1.00 75.38 193 GLY A CA 1
ATOM 1481 C C . GLY A 1 193 ? 16.348 9.532 -15.119 1.00 75.38 193 GLY A C 1
ATOM 1482 O O . GLY A 1 193 ? 17.172 8.666 -15.400 1.00 75.38 193 GLY A O 1
ATOM 1483 N N . GLU A 1 194 ? 15.747 10.265 -16.061 1.00 85.31 194 GLU A N 1
ATOM 1484 C CA . GLU A 1 194 ? 15.941 10.092 -17.511 1.00 85.31 194 GLU A CA 1
ATOM 1485 C C . GLU A 1 194 ? 17.203 10.834 -18.002 1.00 85.31 194 GLU A C 1
ATOM 1487 O O . GLU A 1 194 ? 17.177 11.565 -18.998 1.00 85.31 194 GLU A O 1
ATOM 1492 N N . HIS A 1 195 ? 18.313 10.690 -17.269 1.00 86.12 195 HIS A N 1
ATOM 1493 C CA . HIS A 1 195 ? 19.519 11.511 -17.434 1.00 86.12 195 HIS A CA 1
ATOM 1494 C C . HIS A 1 195 ? 20.145 11.391 -18.832 1.00 86.12 195 HIS A C 1
ATOM 1496 O O . HIS A 1 195 ? 20.658 12.377 -19.361 1.00 86.12 195 HIS A O 1
ATOM 1502 N N . ASP A 1 196 ? 20.065 10.217 -19.464 1.00 86.62 196 ASP A N 1
ATOM 1503 C CA . ASP A 1 196 ? 20.608 10.009 -20.810 1.00 86.62 1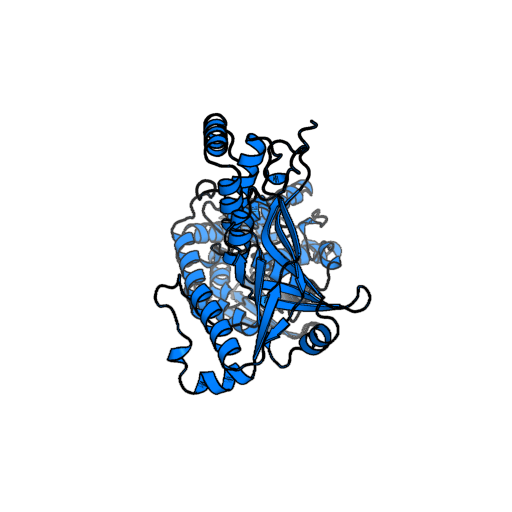96 ASP A CA 1
ATOM 1504 C C . ASP A 1 196 ? 19.848 10.839 -21.851 1.00 86.62 196 ASP A C 1
ATOM 1506 O O . ASP A 1 196 ? 20.455 11.479 -22.711 1.00 86.62 196 ASP A O 1
ATOM 1510 N N . LEU A 1 197 ? 18.515 10.903 -21.751 1.00 92.81 197 LEU A N 1
ATOM 1511 C CA . LEU A 1 197 ? 17.706 11.727 -22.648 1.00 92.81 197 LEU A CA 1
ATOM 1512 C C . LEU A 1 197 ? 17.936 13.219 -22.389 1.00 92.81 197 LEU A C 1
ATOM 1514 O O . LEU A 1 197 ? 18.043 13.984 -23.347 1.00 92.81 197 LEU A O 1
ATOM 1518 N N . VAL A 1 198 ? 18.060 13.628 -21.122 1.00 90.06 198 VAL A N 1
ATOM 1519 C CA . VAL A 1 198 ? 18.415 15.009 -20.750 1.00 90.06 198 VAL A CA 1
ATOM 1520 C C . VAL A 1 198 ? 19.752 15.402 -21.373 1.00 90.06 198 VAL A C 1
ATOM 1522 O O . VAL A 1 198 ? 19.814 16.412 -22.071 1.00 90.06 198 VAL A O 1
ATOM 1525 N N . SER A 1 199 ? 20.788 14.573 -21.217 1.00 88.62 199 SER A N 1
ATOM 1526 C CA . SER A 1 199 ? 22.119 14.827 -21.779 1.00 88.62 199 SER A CA 1
ATOM 1527 C C . SER A 1 199 ? 22.073 15.008 -23.298 1.00 88.62 199 SER A C 1
ATOM 1529 O O . SER A 1 199 ? 22.664 15.945 -23.842 1.00 88.62 199 SER A O 1
ATOM 1531 N N . TRP A 1 200 ? 21.299 14.168 -23.989 1.00 92.56 200 TRP A N 1
ATOM 1532 C CA . TRP A 1 200 ? 21.074 14.288 -25.427 1.00 92.56 200 TRP A CA 1
ATOM 1533 C C . TRP A 1 200 ? 20.353 15.584 -25.802 1.00 92.56 200 TRP A C 1
ATOM 1535 O O . TRP A 1 200 ? 20.785 16.280 -26.721 1.00 92.56 200 TRP A O 1
ATOM 1545 N N . MET A 1 201 ? 19.284 15.942 -25.087 1.00 94.19 201 MET A N 1
ATOM 1546 C CA . MET A 1 201 ? 18.529 17.175 -25.327 1.00 94.19 201 MET A CA 1
ATOM 1547 C C . MET A 1 201 ? 19.380 18.433 -25.091 1.00 94.19 201 MET A C 1
ATOM 1549 O O . MET A 1 201 ? 19.348 19.354 -25.909 1.00 94.19 201 MET A O 1
ATOM 1553 N N . GLU A 1 202 ? 20.178 18.467 -24.024 1.00 90.44 202 GLU A N 1
ATOM 1554 C CA . GLU A 1 202 ? 21.096 19.570 -23.717 1.00 90.44 202 GLU A CA 1
ATOM 1555 C C . GLU A 1 202 ? 22.197 19.700 -24.771 1.00 90.44 202 GLU A C 1
ATOM 1557 O O . GLU A 1 202 ? 22.443 20.790 -25.300 1.00 90.44 202 GLU A O 1
ATOM 1562 N N . HIS A 1 203 ? 22.821 18.577 -25.132 1.00 86.44 203 HIS A N 1
ATOM 1563 C CA . HIS A 1 203 ? 23.848 18.544 -26.163 1.00 86.44 203 HIS A CA 1
ATOM 1564 C C . HIS A 1 203 ? 23.316 19.065 -27.503 1.00 86.44 203 HIS A C 1
ATOM 1566 O O . HIS A 1 203 ? 24.012 19.813 -28.197 1.00 86.44 203 HIS A O 1
ATOM 1572 N N . PHE A 1 204 ? 22.074 18.716 -27.854 1.00 88.62 204 PHE A N 1
ATOM 1573 C CA . PHE A 1 204 ? 21.427 19.150 -29.092 1.00 88.62 204 PHE A CA 1
ATOM 1574 C C . PHE A 1 204 ? 21.002 20.624 -29.070 1.00 88.62 204 PHE A C 1
ATOM 1576 O O . PHE A 1 204 ? 21.110 21.300 -30.095 1.00 88.62 204 PHE A O 1
ATOM 1583 N N . ALA A 1 205 ? 20.554 21.133 -27.917 1.00 87.44 205 ALA A N 1
ATOM 1584 C CA . ALA A 1 205 ? 20.178 22.535 -27.722 1.00 87.44 205 ALA A CA 1
ATOM 1585 C C . ALA A 1 205 ? 21.373 23.496 -27.841 1.00 87.44 205 ALA A C 1
ATOM 1587 O O . ALA A 1 205 ? 21.223 24.615 -28.339 1.00 87.44 205 ALA A O 1
ATOM 1588 N N . GLY A 1 206 ? 22.559 23.049 -27.420 1.00 84.19 206 GLY A N 1
ATOM 1589 C CA . GLY A 1 206 ? 23.792 23.827 -27.470 1.00 84.19 206 GLY A CA 1
ATOM 1590 C C . GLY A 1 206 ? 23.863 24.948 -26.419 1.00 84.19 206 GLY A C 1
ATOM 1591 O O . GLY A 1 206 ? 22.859 25.329 -25.812 1.00 84.19 206 GLY A O 1
ATOM 1592 N N . PRO A 1 207 ? 25.058 25.524 -26.199 1.00 76.31 207 PRO A N 1
ATOM 1593 C CA . PRO A 1 207 ? 25.334 26.378 -25.040 1.00 76.31 207 PRO A CA 1
ATOM 1594 C C . PRO A 1 207 ? 24.512 27.674 -25.027 1.00 76.31 207 PRO A C 1
ATOM 1596 O O . PRO A 1 207 ? 24.049 28.098 -23.977 1.00 76.31 207 PRO A O 1
ATOM 1599 N N . VAL A 1 208 ? 24.252 28.267 -26.197 1.00 77.94 208 VAL A N 1
ATOM 1600 C CA . VAL A 1 208 ? 23.520 29.541 -26.307 1.00 77.94 208 VAL A CA 1
ATOM 1601 C C . VAL A 1 208 ? 22.071 29.411 -25.831 1.00 77.94 208 VAL A C 1
ATOM 1603 O O . VAL A 1 208 ? 21.586 30.275 -25.106 1.00 77.94 208 VAL A O 1
ATOM 1606 N N . ARG A 1 209 ? 21.368 28.338 -26.218 1.00 81.06 209 ARG A N 1
ATOM 1607 C CA . ARG A 1 209 ? 19.986 28.106 -25.773 1.00 81.06 209 ARG A CA 1
ATOM 1608 C C . ARG A 1 209 ? 19.950 27.736 -24.293 1.00 81.06 209 ARG A C 1
ATOM 1610 O O . ARG A 1 209 ? 19.073 28.207 -23.578 1.00 81.06 209 ARG A O 1
ATOM 1617 N N . LEU A 1 210 ? 20.927 26.960 -23.822 1.00 79.00 210 LEU A N 1
ATOM 1618 C CA . LEU A 1 210 ? 21.051 26.610 -22.406 1.00 79.00 210 LEU A CA 1
ATOM 1619 C C . LEU A 1 210 ? 21.291 27.839 -21.518 1.00 79.00 210 LEU A C 1
ATOM 1621 O O . LEU A 1 210 ? 20.702 27.921 -20.444 1.00 79.00 210 LEU A O 1
ATOM 1625 N N . ASP A 1 211 ? 22.056 28.832 -21.980 1.00 75.88 211 ASP A N 1
ATOM 1626 C CA . ASP A 1 211 ? 22.232 30.103 -21.265 1.00 75.88 211 ASP A CA 1
ATOM 1627 C C . ASP A 1 211 ? 20.911 30.887 -21.147 1.00 75.88 211 ASP A C 1
ATOM 1629 O O . ASP A 1 211 ? 20.596 31.431 -20.084 1.00 75.88 211 ASP A O 1
ATOM 1633 N N . VAL A 1 212 ? 20.104 30.915 -22.216 1.00 73.81 212 VAL A N 1
ATOM 1634 C CA . VAL A 1 212 ? 18.772 31.552 -22.228 1.00 73.81 212 VAL A CA 1
ATOM 1635 C C . VAL A 1 212 ? 17.806 30.823 -21.292 1.00 73.81 212 VAL A C 1
ATOM 1637 O O . VAL A 1 212 ? 17.144 31.459 -20.470 1.00 73.81 212 VAL A O 1
ATOM 1640 N N . VAL A 1 213 ? 17.779 29.491 -21.355 1.00 75.44 213 VAL A N 1
ATOM 1641 C CA . VAL A 1 213 ? 16.985 28.618 -20.476 1.00 75.44 213 VAL A CA 1
ATOM 1642 C C . VAL A 1 213 ? 17.380 28.807 -19.005 1.00 75.44 213 VAL A C 1
ATOM 1644 O O . VAL A 1 213 ? 16.520 28.953 -18.132 1.00 75.44 213 VAL A O 1
ATOM 1647 N N . ALA A 1 214 ? 18.680 28.887 -18.713 1.00 68.38 214 ALA A N 1
ATOM 1648 C CA . ALA A 1 214 ? 19.194 29.128 -17.368 1.00 68.38 214 ALA A CA 1
ATOM 1649 C C . ALA A 1 214 ? 18.844 30.534 -16.843 1.00 68.38 214 ALA A C 1
ATOM 1651 O O . ALA A 1 214 ? 18.577 30.702 -15.649 1.00 68.38 214 ALA A O 1
ATOM 1652 N N . ALA A 1 215 ? 18.825 31.550 -17.712 1.00 62.09 215 ALA A N 1
ATOM 1653 C CA . ALA A 1 215 ? 18.418 32.910 -17.359 1.00 62.09 215 ALA A CA 1
ATOM 1654 C C . ALA A 1 215 ? 16.903 33.024 -17.108 1.00 62.09 215 ALA A C 1
ATOM 1656 O O . ALA A 1 215 ? 16.500 33.681 -16.145 1.00 62.09 215 ALA A O 1
ATOM 1657 N N . ALA A 1 216 ? 16.073 32.346 -17.909 1.00 58.25 216 ALA A N 1
ATOM 1658 C CA . ALA A 1 216 ? 14.621 32.290 -17.729 1.00 58.25 216 ALA A CA 1
ATOM 1659 C C . ALA A 1 216 ? 14.237 31.664 -16.374 1.00 58.25 216 ALA A C 1
ATOM 1661 O O . ALA A 1 216 ? 13.426 32.235 -15.642 1.00 58.25 216 ALA A O 1
ATOM 1662 N N . ARG A 1 217 ? 14.921 30.582 -15.970 1.00 56.19 217 ARG A N 1
ATOM 1663 C CA . ARG A 1 217 ? 14.741 29.943 -14.652 1.00 56.19 217 ARG A CA 1
ATOM 1664 C C . ARG A 1 217 ? 15.094 30.836 -13.458 1.00 56.19 217 ARG A C 1
ATOM 1666 O O . ARG A 1 217 ? 14.507 30.678 -12.395 1.00 56.19 217 ARG A O 1
ATOM 1673 N N . LYS A 1 218 ? 16.036 31.780 -13.597 1.00 49.50 218 LYS A N 1
ATOM 1674 C CA . LYS A 1 218 ? 16.384 32.735 -12.521 1.00 49.50 218 LYS A CA 1
ATOM 1675 C C . LYS A 1 218 ? 15.338 33.842 -12.333 1.00 49.50 218 LYS A C 1
ATOM 1677 O O . LYS A 1 218 ? 15.311 34.460 -11.273 1.00 49.50 218 LYS A O 1
ATOM 1682 N N . GLY A 1 219 ? 14.515 34.116 -13.350 1.00 40.94 219 GLY A N 1
ATOM 1683 C CA . GLY A 1 219 ? 13.436 35.111 -13.306 1.00 40.94 219 GLY A CA 1
ATOM 1684 C C . GLY A 1 219 ? 12.082 34.549 -12.856 1.00 40.94 219 GLY A C 1
ATOM 1685 O O . GLY A 1 219 ? 11.241 35.304 -12.367 1.00 40.94 219 GLY A O 1
ATOM 1686 N N . SER A 1 220 ? 11.871 33.237 -12.981 1.00 43.75 220 SER A N 1
ATOM 1687 C CA . SER A 1 220 ? 10.684 32.531 -12.496 1.00 43.75 220 SER A CA 1
ATOM 1688 C C . SER A 1 220 ? 10.913 32.003 -11.073 1.00 43.75 220 SER A C 1
ATOM 1690 O O . SER A 1 220 ? 11.506 30.950 -10.878 1.00 43.75 220 SER A O 1
ATOM 1692 N N . ASN A 1 221 ? 10.389 32.690 -10.055 1.00 36.06 221 ASN A N 1
ATOM 1693 C CA . ASN A 1 221 ? 10.331 32.169 -8.675 1.00 36.06 221 ASN A CA 1
ATOM 1694 C C . ASN A 1 221 ? 9.256 31.069 -8.484 1.00 36.06 221 ASN A C 1
ATOM 1696 O O . ASN A 1 221 ? 8.888 30.749 -7.355 1.00 36.06 221 ASN A O 1
ATOM 1700 N N . ALA A 1 222 ? 8.712 30.522 -9.574 1.00 39.78 222 ALA A N 1
ATOM 1701 C CA . ALA A 1 222 ? 7.731 29.447 -9.545 1.00 39.78 222 ALA A CA 1
ATOM 1702 C C . ALA A 1 222 ? 8.466 28.096 -9.600 1.00 39.78 222 ALA A C 1
ATOM 1704 O O . ALA A 1 222 ? 9.245 27.875 -10.529 1.00 39.78 222 ALA A O 1
ATOM 1705 N N . PRO A 1 223 ? 8.270 27.198 -8.619 1.00 37.62 223 PRO A N 1
ATOM 1706 C CA . PRO A 1 223 ? 8.848 25.866 -8.681 1.00 37.62 223 PRO A CA 1
ATOM 1707 C C . PRO A 1 223 ? 8.218 25.083 -9.837 1.00 37.62 223 PRO A C 1
ATOM 1709 O O . PRO A 1 223 ? 6.994 25.015 -9.958 1.00 37.62 223 PRO A O 1
ATOM 1712 N N . LEU A 1 224 ? 9.072 24.470 -10.655 1.00 37.53 224 LEU A N 1
ATOM 1713 C CA . LEU A 1 224 ? 8.694 23.499 -11.676 1.00 37.53 224 LEU A CA 1
ATOM 1714 C C . LEU A 1 224 ? 7.824 22.396 -11.063 1.00 37.53 224 LEU A C 1
ATOM 1716 O O . LEU A 1 224 ? 8.265 21.662 -10.177 1.00 37.53 224 LEU A O 1
ATOM 1720 N N . ARG A 1 225 ? 6.582 22.263 -11.540 1.00 41.72 225 ARG A N 1
ATOM 1721 C CA . ARG A 1 225 ? 5.609 21.269 -11.059 1.00 41.72 225 ARG A CA 1
ATOM 1722 C C . ARG A 1 225 ? 5.851 19.910 -11.705 1.00 41.72 225 ARG A C 1
ATOM 1724 O O . ARG A 1 225 ? 4.992 19.337 -12.364 1.00 41.72 225 ARG A O 1
ATOM 1731 N N . ILE A 1 226 ? 7.047 19.371 -11.526 1.00 36.62 226 ILE A N 1
ATOM 1732 C CA . ILE A 1 226 ? 7.398 18.070 -12.081 1.00 36.62 226 ILE A CA 1
ATOM 1733 C C . ILE A 1 226 ? 6.876 16.983 -11.158 1.00 36.62 226 ILE A C 1
ATOM 1735 O O . ILE A 1 226 ? 7.209 16.905 -9.975 1.00 36.62 226 ILE A O 1
ATOM 1739 N N . ALA A 1 227 ? 6.024 16.128 -11.712 1.00 37.47 227 ALA A N 1
ATOM 1740 C CA . ALA A 1 227 ? 5.550 14.944 -11.029 1.00 37.47 227 ALA A CA 1
ATOM 1741 C C . ALA A 1 227 ? 6.693 13.914 -10.907 1.00 37.47 227 ALA A C 1
ATOM 1743 O O . ALA A 1 227 ? 6.821 13.026 -11.745 1.00 37.47 227 ALA A O 1
ATOM 1744 N N . GLY A 1 228 ? 7.465 14.053 -9.824 1.00 35.50 228 GLY A N 1
ATOM 1745 C CA . GLY A 1 228 ? 8.484 13.125 -9.322 1.00 35.50 228 GLY A CA 1
ATOM 1746 C C . GLY A 1 228 ? 9.865 13.545 -9.790 1.00 35.50 228 GLY A C 1
ATOM 1747 O O . GLY A 1 228 ? 10.077 13.587 -10.989 1.00 35.50 228 GLY A O 1
ATOM 1748 N N . ALA A 1 229 ? 10.842 13.901 -8.965 1.00 34.75 229 ALA A N 1
ATOM 1749 C CA . ALA A 1 229 ? 11.082 13.991 -7.525 1.00 34.75 229 ALA A CA 1
ATOM 1750 C C . ALA A 1 229 ? 11.327 15.438 -6.995 1.00 34.75 229 ALA A C 1
ATOM 1752 O O . ALA A 1 229 ? 12.191 16.178 -7.448 1.00 34.75 229 ALA A O 1
ATOM 1753 N N . VAL A 1 230 ? 10.617 15.849 -5.947 1.00 38.12 230 VAL A N 1
ATOM 1754 C CA . VAL A 1 230 ? 10.938 17.105 -5.239 1.00 38.12 230 VAL A CA 1
ATOM 1755 C C . VAL A 1 230 ? 12.247 16.908 -4.449 1.00 38.12 230 VAL A C 1
ATOM 1757 O O . VAL A 1 230 ? 12.457 15.806 -3.929 1.00 38.12 230 VAL A O 1
ATOM 1760 N N . PRO A 1 231 ? 13.120 17.929 -4.308 1.00 35.12 231 PRO A N 1
ATOM 1761 C CA . PRO A 1 231 ? 14.179 17.903 -3.304 1.00 35.12 231 PRO A CA 1
ATOM 1762 C C . PRO A 1 231 ? 13.613 17.502 -1.935 1.00 35.12 231 PRO A C 1
ATOM 1764 O O . PRO A 1 231 ? 12.431 17.696 -1.656 1.00 35.12 231 PRO A O 1
ATOM 1767 N N . ALA A 1 232 ? 14.458 16.990 -1.042 1.00 41.06 232 ALA A N 1
ATOM 1768 C CA . ALA A 1 232 ? 14.094 16.562 0.314 1.00 41.06 232 ALA A CA 1
ATOM 1769 C C . ALA A 1 232 ? 13.482 17.666 1.227 1.00 41.06 232 ALA A C 1
ATOM 1771 O O . ALA A 1 232 ? 13.408 17.481 2.436 1.00 41.06 232 ALA A O 1
ATOM 1772 N N . SER A 1 233 ? 13.052 18.811 0.681 1.00 44.03 233 SER A N 1
ATOM 1773 C CA . SER A 1 233 ? 12.574 20.000 1.388 1.00 44.03 233 SER A CA 1
ATOM 1774 C C . SER A 1 233 ? 11.048 20.150 1.523 1.00 44.03 233 SER A C 1
ATOM 1776 O O . SER A 1 233 ? 10.640 21.050 2.246 1.00 44.03 233 SER A O 1
ATOM 1778 N N . ASP A 1 234 ? 10.213 19.292 0.913 1.00 54.94 234 ASP A N 1
ATOM 1779 C CA . ASP A 1 234 ? 8.734 19.309 1.104 1.00 54.94 234 ASP A CA 1
ATOM 1780 C C . ASP A 1 234 ? 8.195 18.130 1.942 1.00 54.94 234 ASP A C 1
ATOM 1782 O O . ASP A 1 234 ? 6.982 17.983 2.166 1.00 54.94 234 ASP A O 1
ATOM 1786 N N . ARG A 1 235 ? 9.089 17.256 2.415 1.00 68.75 235 ARG A N 1
ATOM 1787 C CA . ARG A 1 235 ? 8.739 16.225 3.395 1.00 68.75 235 ARG A CA 1
ATOM 1788 C C . ARG A 1 235 ? 8.907 16.819 4.795 1.00 68.75 235 ARG A C 1
ATOM 1790 O O . ARG A 1 235 ? 10.003 17.291 5.104 1.00 68.75 235 ARG A O 1
ATOM 1797 N N . PRO A 1 236 ? 7.868 16.794 5.647 1.00 77.62 236 PRO A N 1
ATOM 1798 C CA . PRO A 1 236 ? 8.054 17.068 7.063 1.00 77.62 236 PRO A CA 1
ATOM 1799 C C . PRO A 1 236 ? 9.147 16.140 7.615 1.00 77.62 236 PRO A C 1
ATOM 1801 O O . PRO A 1 236 ? 9.209 14.971 7.213 1.00 77.62 236 PRO A O 1
ATOM 1804 N N . PRO A 1 237 ? 10.037 16.634 8.492 1.00 86.88 237 PRO A N 1
ATOM 1805 C CA . PRO A 1 237 ? 11.056 15.788 9.091 1.00 86.88 237 PRO A CA 1
ATOM 1806 C C . PRO A 1 237 ? 10.386 14.662 9.881 1.00 86.88 237 PRO A C 1
ATOM 1808 O O . PRO A 1 237 ? 9.420 14.890 10.612 1.00 86.88 237 PRO A O 1
ATOM 1811 N N . LEU A 1 238 ? 10.913 13.447 9.740 1.00 92.75 238 LEU A N 1
ATOM 1812 C CA . LEU A 1 238 ? 10.457 12.326 10.550 1.00 92.75 238 LEU A CA 1
ATOM 1813 C C . LEU A 1 238 ? 10.855 12.541 12.010 1.00 92.75 238 LEU A C 1
ATOM 1815 O O . LEU A 1 238 ? 11.891 13.136 12.315 1.00 92.75 238 LEU A O 1
ATOM 1819 N N . ASP A 1 239 ? 10.040 12.017 12.920 1.00 95.50 239 ASP A N 1
ATOM 1820 C CA . ASP A 1 239 ? 10.454 11.891 14.311 1.00 95.50 239 ASP A CA 1
ATOM 1821 C C . ASP A 1 239 ? 11.712 10.999 14.375 1.00 95.50 239 ASP A C 1
ATOM 1823 O O . ASP A 1 239 ? 11.708 9.919 13.780 1.00 95.50 239 ASP A O 1
ATOM 1827 N N . PRO A 1 240 ? 12.784 11.383 15.093 1.00 95.12 240 PRO A N 1
ATOM 1828 C CA . PRO A 1 240 ? 14.041 10.631 15.073 1.00 95.12 240 PRO A CA 1
ATOM 1829 C C . PRO A 1 240 ? 13.919 9.170 15.532 1.00 95.12 240 PRO A C 1
ATOM 1831 O O . PRO A 1 240 ? 14.682 8.310 15.086 1.00 95.12 240 PRO A O 1
ATOM 1834 N N . GLN A 1 241 ? 12.977 8.862 16.432 1.00 95.88 241 GLN A N 1
ATOM 1835 C CA . GLN A 1 241 ? 12.760 7.494 16.911 1.00 95.88 241 GLN A CA 1
ATOM 1836 C C . GLN A 1 241 ? 11.993 6.673 15.870 1.00 95.88 241 GLN A C 1
ATOM 1838 O O . GLN A 1 241 ? 12.285 5.489 15.689 1.00 95.88 241 GLN A O 1
ATOM 1843 N N . ILE A 1 242 ? 11.058 7.309 15.158 1.00 96.81 242 ILE A N 1
ATOM 1844 C CA . ILE A 1 242 ? 10.382 6.717 14.000 1.00 96.81 242 ILE A CA 1
ATOM 1845 C C . ILE A 1 242 ? 11.361 6.492 12.847 1.00 96.81 242 ILE A C 1
ATOM 1847 O O . ILE A 1 242 ? 11.397 5.399 12.290 1.00 96.81 242 ILE A O 1
ATOM 1851 N N . GLU A 1 243 ? 12.206 7.468 12.521 1.00 94.50 243 GLU A N 1
ATOM 1852 C CA . GLU A 1 243 ? 13.228 7.327 11.482 1.00 94.50 243 GLU A CA 1
ATOM 1853 C C . GLU A 1 243 ? 14.184 6.167 11.796 1.00 94.50 243 GLU A C 1
ATOM 1855 O O . GLU A 1 243 ? 14.496 5.355 10.923 1.00 94.50 243 GLU A O 1
ATOM 1860 N N . HIS A 1 244 ? 14.612 6.039 13.057 1.00 94.38 244 HIS A N 1
ATOM 1861 C CA . HIS A 1 244 ? 15.435 4.914 13.495 1.00 94.38 244 HIS A CA 1
ATOM 1862 C C . HIS A 1 244 ? 14.740 3.564 13.272 1.00 94.38 244 HIS A C 1
ATOM 1864 O O . HIS A 1 244 ? 15.361 2.644 12.736 1.00 94.38 244 HIS A O 1
ATOM 1870 N N . PHE A 1 245 ? 13.461 3.461 13.643 1.00 95.69 245 PHE A N 1
ATOM 1871 C CA . PHE A 1 245 ? 12.647 2.270 13.414 1.00 95.69 245 PHE A CA 1
ATOM 1872 C C . PHE A 1 245 ? 12.563 1.915 11.922 1.00 95.69 245 PHE A C 1
ATOM 1874 O O . PHE A 1 245 ? 12.922 0.801 11.540 1.00 95.69 245 PHE A O 1
ATOM 1881 N N . VAL A 1 246 ? 12.186 2.876 11.071 1.00 93.94 246 VAL A N 1
ATOM 1882 C CA . VAL A 1 246 ? 12.071 2.678 9.615 1.00 93.94 246 VAL A CA 1
ATOM 1883 C C . VAL A 1 246 ? 13.394 2.213 9.023 1.00 93.94 246 VAL A C 1
ATOM 1885 O O . VAL A 1 246 ? 13.432 1.229 8.282 1.00 93.94 246 VAL A O 1
ATOM 1888 N N . ARG A 1 247 ? 14.500 2.877 9.376 1.00 92.56 247 ARG A N 1
ATOM 1889 C CA . ARG A 1 247 ? 15.832 2.513 8.882 1.00 92.56 247 ARG A CA 1
ATOM 1890 C C . ARG A 1 247 ? 16.227 1.100 9.294 1.00 92.56 247 ARG A C 1
ATOM 1892 O O . ARG A 1 247 ? 16.708 0.352 8.450 1.00 92.56 247 ARG A O 1
ATOM 1899 N N . ALA A 1 248 ? 16.028 0.734 10.558 1.00 93.75 248 ALA A N 1
ATOM 1900 C CA . ALA A 1 248 ? 16.393 -0.583 11.069 1.00 93.75 248 ALA A CA 1
ATOM 1901 C C . ALA A 1 248 ? 15.575 -1.702 10.408 1.00 93.75 248 ALA A C 1
ATOM 1903 O O . ALA A 1 248 ? 16.147 -2.680 9.930 1.00 93.75 248 ALA A O 1
ATOM 1904 N N . VAL A 1 249 ? 14.256 -1.523 10.298 1.00 93.56 249 VAL A N 1
ATOM 1905 C CA . VAL A 1 249 ? 13.371 -2.484 9.629 1.00 93.56 249 VAL A CA 1
ATOM 1906 C C . VAL A 1 249 ? 13.712 -2.628 8.145 1.00 93.56 249 VAL A C 1
ATOM 1908 O O . VAL A 1 249 ? 13.797 -3.745 7.634 1.00 93.56 249 VAL A O 1
ATOM 1911 N N . THR A 1 250 ? 13.938 -1.512 7.449 1.00 89.25 250 THR A N 1
ATOM 1912 C CA . THR A 1 250 ? 14.267 -1.513 6.016 1.00 89.25 250 THR A CA 1
ATOM 1913 C C . THR A 1 250 ? 15.628 -2.159 5.756 1.00 89.25 250 THR A C 1
ATOM 1915 O O . THR A 1 250 ? 15.780 -2.917 4.797 1.00 89.25 250 THR A O 1
ATOM 1918 N N . GLU A 1 251 ? 16.618 -1.904 6.617 1.00 89.88 251 GLU A N 1
ATOM 1919 C CA . GLU A 1 251 ? 17.935 -2.543 6.547 1.00 89.88 251 GLU A CA 1
ATOM 1920 C C . GLU A 1 251 ? 17.842 -4.055 6.752 1.00 89.88 251 GLU A C 1
ATOM 1922 O O . GLU A 1 251 ? 18.393 -4.814 5.954 1.00 89.88 251 GLU A O 1
ATOM 1927 N N . ASP A 1 252 ? 17.106 -4.507 7.770 1.00 90.38 252 ASP A N 1
ATOM 1928 C CA . ASP A 1 252 ? 16.929 -5.935 8.025 1.00 90.38 252 ASP A CA 1
ATOM 1929 C C . ASP A 1 252 ? 16.182 -6.629 6.886 1.00 90.38 252 ASP A C 1
ATOM 1931 O O . ASP A 1 252 ? 16.625 -7.678 6.416 1.00 90.38 252 ASP A O 1
ATOM 1935 N N . ASN A 1 253 ? 15.112 -6.019 6.371 1.00 87.81 253 ASN A N 1
ATOM 1936 C CA . ASN A 1 253 ? 14.405 -6.526 5.199 1.00 87.81 253 ASN A CA 1
ATOM 1937 C C . ASN A 1 253 ? 15.338 -6.659 3.990 1.00 87.81 253 ASN A C 1
ATOM 1939 O O . ASN A 1 253 ? 15.338 -7.702 3.331 1.00 87.81 253 ASN A O 1
ATOM 1943 N N . ARG A 1 254 ? 16.169 -5.644 3.715 1.00 87.12 254 ARG A N 1
ATOM 1944 C CA . ARG A 1 254 ? 17.139 -5.690 2.615 1.00 87.12 254 ARG A CA 1
ATOM 1945 C C . ARG A 1 254 ? 18.147 -6.812 2.831 1.00 87.12 254 ARG A C 1
ATOM 1947 O O . ARG A 1 254 ? 18.304 -7.656 1.956 1.00 87.12 254 ARG A O 1
ATOM 1954 N N . ARG A 1 255 ? 18.767 -6.875 4.011 1.00 90.94 255 ARG A N 1
ATOM 1955 C CA . ARG A 1 255 ? 19.764 -7.890 4.379 1.00 90.94 255 ARG A CA 1
ATOM 1956 C C . ARG A 1 255 ? 19.226 -9.315 4.252 1.00 90.94 255 ARG A C 1
ATOM 1958 O O . ARG A 1 255 ? 19.940 -10.191 3.777 1.00 90.94 255 ARG A O 1
ATOM 1965 N N . LEU A 1 256 ? 17.980 -9.552 4.660 1.00 87.62 256 LEU A N 1
ATOM 1966 C CA . LEU A 1 256 ? 17.335 -10.868 4.592 1.00 87.62 256 LEU A CA 1
ATOM 1967 C C . LEU A 1 256 ? 16.874 -11.249 3.169 1.00 87.62 256 LEU A C 1
ATOM 1969 O O . LEU A 1 256 ? 16.631 -12.433 2.903 1.00 87.62 256 LEU A O 1
ATOM 1973 N N . SER A 1 257 ? 16.781 -10.268 2.264 1.00 86.06 257 SER A N 1
ATOM 1974 C CA . SER A 1 257 ? 16.291 -10.429 0.886 1.00 86.06 257 SER A CA 1
ATOM 1975 C C . SER A 1 257 ? 17.386 -10.401 -0.190 1.00 86.06 257 SER A C 1
ATOM 1977 O O . SER A 1 257 ? 17.091 -10.734 -1.336 1.00 86.06 257 SER A O 1
ATOM 1979 N N . VAL A 1 258 ? 18.624 -10.012 0.146 1.00 83.06 258 VAL A N 1
ATOM 1980 C CA . VAL A 1 258 ? 19.757 -9.928 -0.801 1.00 83.06 258 VAL A CA 1
ATOM 1981 C C . VAL A 1 258 ? 19.903 -11.221 -1.611 1.00 83.06 258 VAL A C 1
ATOM 1983 O O . VAL A 1 258 ? 19.892 -12.314 -1.048 1.00 83.06 258 VAL A O 1
ATOM 1986 N N . ASP A 1 259 ? 20.031 -11.066 -2.933 1.00 79.62 259 ASP A N 1
ATOM 1987 C CA . ASP A 1 259 ? 20.235 -12.128 -3.932 1.00 79.62 259 ASP A CA 1
ATOM 1988 C C . ASP A 1 259 ? 19.155 -13.222 -3.969 1.00 79.62 259 ASP A C 1
ATOM 1990 O O . ASP A 1 259 ? 19.384 -14.334 -4.452 1.00 79.62 259 ASP A O 1
ATOM 1994 N N . ARG A 1 260 ? 17.946 -12.924 -3.476 1.00 78.81 260 ARG A N 1
ATOM 1995 C CA . ARG A 1 260 ? 16.832 -13.878 -3.431 1.00 78.81 260 ARG A CA 1
ATOM 1996 C C . ARG A 1 260 ? 15.641 -13.381 -4.238 1.00 78.81 260 ARG A C 1
ATOM 1998 O O . ARG A 1 260 ? 15.157 -12.270 -4.055 1.00 78.81 260 ARG A O 1
ATOM 2005 N N . THR A 1 261 ? 15.099 -14.257 -5.079 1.00 83.12 261 THR A N 1
ATOM 2006 C CA . THR A 1 261 ? 13.718 -14.118 -5.560 1.00 83.12 261 THR A CA 1
ATOM 2007 C C . THR A 1 261 ? 12.807 -14.761 -4.521 1.00 83.12 261 THR A C 1
ATOM 2009 O O . THR A 1 261 ? 12.937 -15.956 -4.264 1.00 83.12 261 THR A O 1
ATOM 2012 N N . LEU A 1 262 ? 11.942 -13.966 -3.887 1.00 88.25 262 LEU A N 1
ATOM 2013 C CA . LEU A 1 262 ? 11.135 -14.403 -2.746 1.00 88.25 262 LEU A CA 1
ATOM 2014 C C . LEU A 1 262 ? 9.676 -14.640 -3.136 1.00 88.25 262 LEU A C 1
ATOM 2016 O O . LEU A 1 262 ? 9.018 -13.725 -3.648 1.00 88.25 262 LEU A O 1
ATOM 2020 N N . ASP A 1 263 ? 9.168 -15.828 -2.814 1.00 91.00 263 ASP A N 1
ATOM 2021 C CA . ASP A 1 263 ? 7.731 -16.107 -2.795 1.00 91.00 263 ASP A CA 1
ATOM 2022 C C . ASP A 1 263 ? 7.048 -15.501 -1.548 1.00 91.00 263 ASP A C 1
ATOM 2024 O O . ASP A 1 263 ? 7.694 -14.926 -0.665 1.00 91.00 263 ASP A O 1
ATOM 2028 N N . TRP A 1 264 ? 5.717 -15.585 -1.482 1.00 93.88 264 TRP A N 1
ATOM 2029 C CA . TRP A 1 264 ? 4.933 -15.008 -0.383 1.00 93.88 264 TRP A CA 1
ATOM 2030 C C . TRP A 1 264 ? 5.232 -15.619 0.989 1.00 93.88 264 TRP A C 1
ATOM 2032 O O . TRP A 1 264 ? 5.478 -14.849 1.922 1.00 93.88 264 TRP A O 1
ATOM 2042 N N . PRO A 1 265 ? 5.295 -16.955 1.147 1.00 94.56 265 PRO A N 1
ATOM 2043 C CA . PRO A 1 265 ? 5.729 -17.561 2.402 1.00 94.56 265 PRO A CA 1
ATOM 2044 C C . PRO A 1 265 ? 7.084 -17.033 2.894 1.00 94.56 265 PRO A C 1
ATOM 2046 O O . PRO A 1 265 ? 7.229 -16.700 4.071 1.00 94.56 265 PRO A O 1
ATOM 2049 N N . GLN A 1 266 ? 8.071 -16.884 2.007 1.00 94.38 266 GLN A N 1
ATOM 2050 C CA . GLN A 1 266 ? 9.385 -16.357 2.379 1.00 94.38 266 GLN A CA 1
ATOM 2051 C C . GLN A 1 266 ? 9.340 -14.875 2.764 1.00 94.38 266 GLN A C 1
ATOM 2053 O O . GLN A 1 266 ? 9.999 -14.482 3.729 1.00 94.38 266 GLN A O 1
ATOM 2058 N N . ARG A 1 267 ? 8.551 -14.055 2.057 1.00 94.38 267 ARG A N 1
ATOM 2059 C CA . ARG A 1 267 ? 8.334 -12.638 2.409 1.00 94.38 267 ARG A CA 1
ATOM 2060 C C . ARG A 1 267 ? 7.721 -12.493 3.799 1.00 94.38 267 ARG A C 1
ATOM 2062 O O . ARG A 1 267 ? 8.192 -11.669 4.576 1.00 94.38 267 ARG A O 1
ATOM 2069 N N . ARG A 1 268 ? 6.741 -13.335 4.143 1.00 96.69 268 ARG A N 1
ATOM 2070 C CA . ARG A 1 268 ? 6.119 -13.366 5.478 1.00 96.69 268 ARG A CA 1
ATOM 2071 C C . ARG A 1 268 ? 7.136 -13.694 6.567 1.00 96.69 268 ARG A C 1
ATOM 2073 O O . ARG A 1 268 ? 7.211 -12.971 7.551 1.00 96.69 268 ARG A O 1
ATOM 2080 N N . ILE A 1 269 ? 7.985 -14.704 6.362 1.00 95.94 269 ILE A N 1
ATOM 2081 C CA . ILE A 1 269 ? 9.049 -15.054 7.321 1.00 95.94 269 ILE A CA 1
ATOM 2082 C C . ILE A 1 269 ? 10.013 -13.878 7.545 1.00 95.94 269 ILE A C 1
ATOM 2084 O O . ILE A 1 269 ? 10.405 -13.606 8.677 1.00 95.94 269 ILE A O 1
ATOM 2088 N N . ILE A 1 270 ? 10.397 -13.165 6.485 1.00 94.00 270 ILE A N 1
ATOM 2089 C CA . ILE A 1 270 ? 11.284 -11.996 6.590 1.00 94.00 270 ILE A CA 1
ATOM 2090 C C . ILE A 1 270 ? 10.593 -10.839 7.323 1.00 94.00 270 ILE A C 1
ATOM 2092 O O . ILE A 1 270 ? 11.209 -10.175 8.161 1.00 94.00 270 ILE A O 1
ATOM 2096 N N . ALA A 1 271 ? 9.306 -10.621 7.049 1.00 94.38 271 ALA A N 1
ATOM 2097 C CA . ALA A 1 271 ? 8.497 -9.641 7.758 1.00 94.38 271 ALA A CA 1
ATOM 2098 C C . ALA A 1 271 ? 8.431 -9.964 9.264 1.00 94.38 271 ALA A C 1
ATOM 2100 O O . ALA A 1 271 ? 8.726 -9.098 10.080 1.00 94.38 271 ALA A O 1
ATOM 2101 N N . GLU A 1 272 ? 8.172 -11.215 9.648 1.00 95.44 272 GLU A N 1
ATOM 2102 C CA . GLU A 1 272 ? 8.216 -11.659 11.052 1.00 95.44 272 GLU A CA 1
ATOM 2103 C C . GLU A 1 272 ? 9.581 -11.381 11.702 1.00 95.44 272 GLU A C 1
ATOM 2105 O O . GLU A 1 272 ? 9.679 -10.777 12.774 1.00 95.44 272 GLU A O 1
ATOM 2110 N N . GLN A 1 273 ? 10.666 -11.772 11.029 1.00 95.50 273 GLN A N 1
ATOM 2111 C CA . GLN A 1 273 ? 12.029 -11.618 11.543 1.00 95.50 273 GLN A CA 1
ATOM 2112 C C . GLN A 1 273 ? 12.421 -10.151 11.750 1.00 95.50 273 GLN A C 1
ATOM 2114 O O . GLN A 1 273 ? 12.984 -9.816 12.791 1.00 95.50 273 GLN A O 1
ATOM 2119 N N . SER A 1 274 ? 12.102 -9.274 10.795 1.00 94.56 274 SER A N 1
ATOM 2120 C CA . SER A 1 274 ? 12.402 -7.838 10.899 1.00 94.56 274 SER A CA 1
ATOM 2121 C C . SER A 1 274 ? 11.540 -7.122 11.945 1.00 94.56 274 SER A C 1
ATOM 2123 O O . SER A 1 274 ? 11.974 -6.113 12.502 1.00 94.56 274 SER A O 1
ATOM 2125 N N . ARG A 1 275 ? 10.337 -7.637 12.250 1.00 94.56 275 ARG A N 1
ATOM 2126 C CA . ARG A 1 275 ? 9.434 -7.073 13.275 1.00 94.56 275 ARG A CA 1
ATOM 2127 C C . ARG A 1 275 ? 9.680 -7.635 14.672 1.00 94.56 275 ARG A C 1
ATOM 2129 O O . ARG A 1 275 ? 9.376 -6.961 15.655 1.00 94.56 275 ARG A O 1
ATOM 2136 N N . THR A 1 276 ? 10.300 -8.811 14.783 1.00 94.25 276 THR A N 1
ATOM 2137 C CA . THR A 1 276 ? 10.556 -9.493 16.063 1.00 94.25 276 THR A CA 1
ATOM 2138 C C . THR A 1 276 ? 11.170 -8.580 17.140 1.00 94.25 276 THR A C 1
ATOM 2140 O O . THR A 1 276 ? 10.639 -8.566 18.251 1.00 94.25 276 THR A O 1
ATOM 21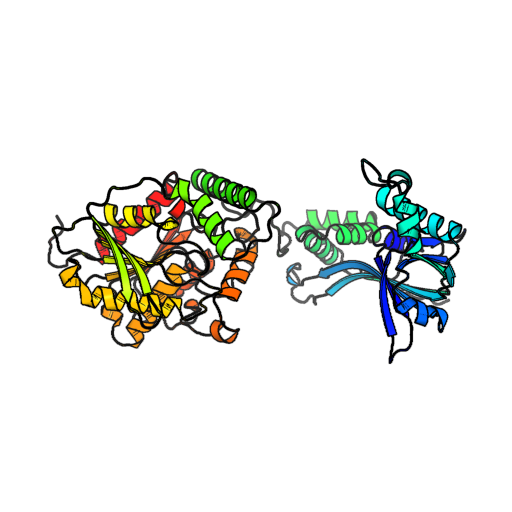43 N N . PRO A 1 277 ? 12.223 -7.772 16.883 1.00 94.31 277 PRO A N 1
ATOM 2144 C CA . PRO A 1 277 ? 12.803 -6.914 17.924 1.00 94.31 277 PRO A CA 1
ATOM 2145 C C . PRO A 1 277 ? 11.834 -5.855 18.474 1.00 94.31 277 PRO A C 1
ATOM 2147 O O . PRO A 1 277 ? 11.948 -5.438 19.626 1.00 94.31 277 PRO A O 1
ATOM 2150 N N . TRP A 1 278 ? 10.872 -5.426 17.660 1.00 94.62 278 TRP A N 1
ATOM 2151 C CA . TRP A 1 278 ? 9.922 -4.358 17.973 1.00 94.62 278 TRP A CA 1
ATOM 2152 C C . TRP A 1 278 ? 8.681 -4.887 18.692 1.00 94.62 278 TRP A C 1
ATOM 2154 O O . TRP A 1 278 ? 8.150 -4.229 19.589 1.00 94.62 278 TRP A O 1
ATOM 2164 N N . ALA A 1 279 ? 8.290 -6.121 18.367 1.00 93.06 279 ALA A N 1
ATOM 2165 C CA . ALA A 1 279 ? 7.206 -6.850 19.014 1.00 93.06 279 ALA A CA 1
ATOM 2166 C C . ALA A 1 279 ? 7.602 -7.472 20.369 1.00 93.06 279 ALA A C 1
ATOM 2168 O O . ALA A 1 279 ? 6.739 -7.906 21.125 1.00 93.06 279 ALA A O 1
ATOM 2169 N N . GLN A 1 280 ? 8.891 -7.516 20.720 1.00 90.88 280 GLN A N 1
ATOM 2170 C CA . GLN A 1 280 ? 9.340 -8.074 21.998 1.00 90.88 280 GLN A CA 1
ATOM 2171 C C . GLN A 1 280 ? 9.045 -7.163 23.202 1.00 90.88 280 GLN A C 1
ATOM 2173 O O . GLN A 1 280 ? 9.086 -5.930 23.131 1.00 90.88 280 GLN A O 1
ATOM 2178 N N . GLY A 1 281 ? 8.815 -7.791 24.358 1.00 90.00 281 GLY A N 1
ATOM 2179 C CA . GLY A 1 281 ? 8.550 -7.113 25.627 1.00 90.00 281 GLY A CA 1
ATOM 2180 C C . GLY A 1 281 ? 7.098 -6.647 25.769 1.00 90.00 281 GLY A C 1
ATOM 2181 O O . GLY A 1 281 ? 6.176 -7.289 25.278 1.00 90.00 281 GLY A O 1
ATOM 2182 N N . GLY A 1 282 ? 6.896 -5.530 26.469 1.00 91.62 282 GLY A N 1
ATOM 2183 C CA . GLY A 1 282 ? 5.570 -4.966 26.728 1.00 91.62 282 GLY A CA 1
ATOM 2184 C C . GLY A 1 282 ? 4.884 -5.509 27.993 1.00 91.62 282 GLY A C 1
ATOM 2185 O O . GLY A 1 282 ? 5.489 -6.253 28.773 1.00 91.62 282 GLY A O 1
ATOM 2186 N N . PRO A 1 283 ? 3.628 -5.099 28.242 1.00 96.44 283 PRO A N 1
ATOM 2187 C CA . PRO A 1 283 ? 2.900 -5.454 29.453 1.00 96.44 283 PRO A CA 1
ATOM 2188 C C . PRO A 1 283 ? 2.640 -6.957 29.587 1.00 96.44 283 PRO A C 1
ATOM 2190 O O . PRO A 1 283 ? 2.229 -7.640 28.643 1.00 96.44 283 PRO A O 1
ATOM 2193 N N . ARG A 1 284 ? 2.802 -7.482 30.806 1.00 97.19 284 ARG A N 1
ATOM 2194 C CA . ARG A 1 284 ? 2.384 -8.849 31.128 1.00 97.19 284 ARG A CA 1
ATOM 2195 C C . ARG A 1 284 ? 0.868 -8.886 31.304 1.00 97.19 284 ARG A C 1
ATOM 2197 O O . ARG A 1 284 ? 0.342 -8.331 32.264 1.00 97.19 284 ARG A O 1
ATOM 2204 N N . ILE A 1 285 ? 0.190 -9.594 30.409 1.00 98.12 285 ILE A N 1
ATOM 2205 C CA . ILE A 1 285 ? -1.257 -9.809 30.482 1.00 98.12 285 ILE A CA 1
ATOM 2206 C C . ILE A 1 285 ? -1.549 -11.010 31.397 1.00 98.12 285 ILE A C 1
ATOM 2208 O O . ILE A 1 285 ? -0.905 -12.049 31.222 1.00 98.12 285 ILE A O 1
ATOM 2212 N N . PRO A 1 286 ? -2.473 -10.894 32.374 1.00 98.00 286 PRO A N 1
ATOM 2213 C CA . PRO A 1 286 ? -2.823 -11.981 33.289 1.00 98.00 286 PRO A CA 1
ATOM 2214 C C . PRO A 1 286 ? -3.255 -13.272 32.594 1.00 98.00 286 PRO A C 1
ATOM 2216 O O . PRO A 1 286 ? -2.879 -14.351 33.048 1.00 98.00 286 PRO A O 1
ATOM 2219 N N . LEU A 1 287 ? -4.005 -13.167 31.495 1.00 98.25 287 LEU A N 1
ATOM 2220 C CA . LEU A 1 287 ? -4.445 -14.313 30.712 1.00 98.25 287 LEU A CA 1
ATOM 2221 C C . LEU A 1 287 ? -4.265 -14.048 29.213 1.00 98.25 287 LEU A C 1
ATOM 2223 O O . LEU A 1 287 ? -4.785 -13.075 28.674 1.00 98.25 287 LEU A O 1
ATOM 2227 N N . VAL A 1 288 ? -3.542 -14.943 28.539 1.00 98.44 288 VAL A N 1
ATOM 2228 C CA . VAL A 1 288 ? -3.471 -15.008 27.074 1.00 98.44 288 VAL A CA 1
ATOM 2229 C C . VAL A 1 288 ? -3.900 -16.406 26.654 1.00 98.44 288 VAL A C 1
ATOM 2231 O O . VAL A 1 288 ? -3.355 -17.388 27.162 1.00 98.44 288 VAL A O 1
ATOM 2234 N N . ARG A 1 289 ? -4.895 -16.504 25.773 1.00 98.31 289 ARG A N 1
ATOM 2235 C CA . ARG A 1 289 ? -5.438 -17.781 25.288 1.00 98.31 289 ARG A CA 1
ATOM 2236 C C . ARG A 1 289 ? -5.588 -17.747 23.779 1.00 98.31 289 ARG A C 1
ATOM 2238 O O . ARG A 1 289 ? -6.087 -16.768 23.240 1.00 98.31 289 ARG A O 1
ATOM 2245 N N . GLU A 1 290 ? -5.193 -18.827 23.122 1.00 98.50 290 GLU A N 1
ATOM 2246 C CA . GLU A 1 290 ? -5.445 -19.023 21.696 1.00 98.50 290 GLU A CA 1
ATOM 2247 C C . GLU A 1 290 ? -6.634 -19.954 21.486 1.00 98.50 290 GLU A C 1
ATOM 2249 O O . GLU A 1 290 ? -6.870 -20.864 22.287 1.00 98.50 290 GLU A O 1
ATOM 2254 N N . PHE A 1 291 ? -7.366 -19.709 20.406 1.00 98.44 291 PHE A N 1
ATOM 2255 C CA . PHE A 1 291 ? -8.479 -20.532 19.956 1.00 98.44 291 PHE A CA 1
ATOM 2256 C C . PHE A 1 291 ? -8.343 -20.778 18.455 1.00 98.44 291 PHE A C 1
ATOM 2258 O O . PHE A 1 291 ? -7.825 -19.932 17.726 1.00 98.44 291 PHE A O 1
ATOM 2265 N N . GLU A 1 292 ? -8.843 -21.923 18.006 1.00 98.25 292 GLU A N 1
ATOM 2266 C CA . GLU A 1 292 ? -9.042 -22.231 16.594 1.00 98.25 292 GLU A CA 1
ATOM 2267 C C . GLU A 1 292 ? -10.550 -22.330 16.354 1.00 98.25 292 GLU A C 1
ATOM 2269 O O . GLU A 1 292 ? -11.217 -23.214 16.895 1.00 98.25 292 GLU A O 1
ATOM 2274 N N . LEU A 1 293 ? -11.103 -21.372 15.613 1.00 97.38 293 LEU A N 1
ATOM 2275 C CA . LEU A 1 293 ? -12.527 -21.299 15.325 1.00 97.38 293 LEU A CA 1
ATOM 2276 C C . LEU A 1 293 ? -12.837 -22.159 14.101 1.00 97.38 293 LEU A C 1
ATOM 2278 O O . LEU A 1 293 ? -12.248 -21.923 13.044 1.00 97.38 293 LEU A O 1
ATOM 2282 N N . PRO A 1 294 ? -13.793 -23.096 14.185 1.00 94.31 294 PRO A N 1
ATOM 2283 C CA . PRO A 1 294 ? -14.262 -23.827 13.019 1.00 94.31 294 PRO A CA 1
ATOM 2284 C C . PRO A 1 294 ? -15.230 -22.946 12.216 1.00 94.31 294 PRO A C 1
ATOM 2286 O O . PRO A 1 294 ? -16.425 -22.916 12.505 1.00 94.31 294 PRO A O 1
ATOM 2289 N N . LEU A 1 295 ? -14.719 -22.208 11.227 1.00 94.56 295 LEU A N 1
ATOM 2290 C CA . LEU A 1 295 ? -15.541 -21.414 10.308 1.00 94.56 295 LEU A CA 1
ATOM 2291 C C . LEU A 1 295 ? -15.773 -22.163 8.988 1.00 94.56 295 LEU A C 1
ATOM 2293 O O . LEU A 1 295 ? -14.988 -23.029 8.599 1.00 94.56 295 LEU A O 1
ATOM 2297 N N . ASP A 1 296 ? -16.817 -21.777 8.251 1.00 90.94 296 ASP A N 1
ATOM 2298 C CA . ASP A 1 296 ? -17.087 -22.304 6.901 1.00 90.94 296 ASP A CA 1
ATOM 2299 C C . ASP A 1 296 ? -15.957 -21.970 5.909 1.00 90.94 296 ASP A C 1
ATOM 2301 O O . ASP A 1 296 ? -15.712 -22.695 4.947 1.00 90.94 296 ASP A O 1
ATOM 2305 N N . THR A 1 297 ? -15.216 -20.893 6.178 1.00 90.19 297 THR A N 1
ATOM 2306 C CA . THR A 1 297 ? -13.978 -20.491 5.494 1.00 90.19 297 THR A CA 1
ATOM 2307 C C . THR A 1 297 ? -12.737 -21.214 6.042 1.00 90.19 297 THR A C 1
ATOM 2309 O O . THR A 1 297 ? -11.611 -20.738 5.897 1.00 90.19 297 THR A O 1
ATOM 2312 N N . GLY A 1 298 ? -12.911 -22.369 6.682 1.00 92.06 298 GLY A N 1
ATOM 2313 C CA . GLY A 1 298 ? -11.833 -23.127 7.311 1.00 92.06 298 GLY A CA 1
ATOM 2314 C C . GLY A 1 298 ? -11.446 -22.612 8.704 1.00 92.06 298 GLY A C 1
ATOM 2315 O O . GLY A 1 298 ? -11.993 -21.615 9.182 1.00 92.06 298 GLY A O 1
ATOM 2316 N N . PRO A 1 299 ? -10.518 -23.306 9.387 1.00 95.12 299 PRO A N 1
ATOM 2317 C CA . PRO A 1 299 ? -10.109 -22.949 10.739 1.00 95.12 299 PRO A CA 1
ATOM 2318 C C . PRO A 1 299 ? -9.458 -21.561 10.776 1.00 95.12 299 PRO A C 1
ATOM 2320 O O . PRO A 1 299 ? -8.583 -21.258 9.964 1.00 95.12 299 PRO A O 1
ATOM 2323 N N . LEU A 1 300 ? -9.872 -20.731 11.732 1.00 98.31 300 LEU A N 1
ATOM 2324 C CA . LEU A 1 300 ? -9.306 -19.405 11.975 1.00 98.31 300 LEU A CA 1
ATOM 2325 C C . LEU A 1 300 ? -8.655 -19.371 13.353 1.00 98.31 300 LEU A C 1
ATOM 2327 O O . LEU A 1 300 ? -9.309 -19.643 14.357 1.00 98.31 300 LEU A O 1
ATOM 2331 N N . ARG A 1 301 ? -7.380 -18.996 13.420 1.00 98.50 301 ARG A N 1
ATOM 2332 C CA . ARG A 1 301 ? -6.697 -18.794 14.697 1.00 98.50 301 ARG A CA 1
ATOM 2333 C C . ARG A 1 301 ? -6.992 -17.394 15.235 1.00 98.50 301 ARG A C 1
ATOM 2335 O O . ARG A 1 301 ? -6.930 -16.404 14.510 1.00 98.50 301 ARG A O 1
ATOM 2342 N N . VAL A 1 302 ? -7.286 -17.306 16.528 1.00 98.81 302 VAL A N 1
ATOM 2343 C CA . VAL A 1 302 ? -7.401 -16.035 17.260 1.00 98.81 302 VAL A CA 1
ATOM 2344 C C . VAL A 1 302 ? -6.651 -16.113 18.578 1.00 98.81 302 VAL A C 1
ATOM 2346 O O . VAL A 1 302 ? -6.448 -17.197 19.135 1.00 98.81 302 VAL A O 1
ATOM 2349 N N . ARG A 1 303 ? -6.282 -14.953 19.121 1.00 98.88 303 ARG A N 1
ATOM 2350 C CA . ARG A 1 303 ? -5.625 -14.848 20.428 1.00 98.88 303 ARG A CA 1
ATOM 2351 C C . ARG A 1 303 ? -6.299 -13.785 21.283 1.00 98.88 303 ARG A C 1
ATOM 2353 O O . ARG A 1 303 ? -6.338 -12.614 20.922 1.00 98.88 303 ARG A O 1
ATOM 2360 N N . LEU A 1 304 ? -6.820 -14.210 22.429 1.00 98.81 304 LEU A N 1
ATOM 2361 C CA . LEU A 1 304 ? -7.450 -13.359 23.428 1.00 98.81 304 LEU A CA 1
ATOM 2362 C C . LEU A 1 304 ? -6.419 -12.912 24.467 1.00 98.81 304 LEU A C 1
ATOM 2364 O O . LEU A 1 304 ? -5.814 -13.747 25.142 1.00 98.81 304 LEU A O 1
ATOM 2368 N N . TYR A 1 305 ? -6.279 -11.602 24.628 1.00 98.75 305 TYR A N 1
ATOM 2369 C CA . TYR A 1 305 ? -5.524 -10.937 25.682 1.00 98.75 305 TYR A CA 1
ATOM 2370 C C . TYR A 1 305 ? -6.506 -10.364 26.696 1.00 98.75 305 TYR A C 1
ATOM 2372 O O . TYR A 1 305 ? -7.244 -9.428 26.398 1.00 98.75 305 TYR A O 1
ATOM 2380 N N . ASP A 1 306 ? -6.513 -10.920 27.900 1.00 98.38 306 ASP A N 1
ATOM 2381 C CA . ASP A 1 306 ? -7.466 -10.562 28.940 1.00 98.38 306 ASP A CA 1
ATOM 2382 C C . ASP A 1 306 ? -6.744 -9.907 30.135 1.00 98.38 306 ASP A C 1
ATOM 2384 O O . ASP A 1 306 ? -6.032 -10.590 30.888 1.00 98.38 306 ASP A O 1
ATOM 2388 N N . PRO A 1 307 ? -6.892 -8.575 30.312 1.00 97.38 307 PRO A N 1
ATOM 2389 C CA . PRO A 1 307 ? -6.247 -7.837 31.393 1.00 97.38 307 PRO A CA 1
ATOM 2390 C C . PRO A 1 307 ? -6.911 -8.065 32.760 1.00 97.38 307 PRO A C 1
ATOM 2392 O O . PRO A 1 307 ? -6.322 -7.706 33.780 1.00 97.38 307 PRO A O 1
ATOM 2395 N N . SER A 1 308 ? -8.117 -8.639 32.810 1.00 95.75 308 SER A N 1
ATOM 2396 C CA . SER A 1 308 ? -8.934 -8.752 34.024 1.00 95.75 308 SER A CA 1
ATOM 2397 C C . SER A 1 308 ? -9.851 -9.994 33.995 1.00 95.75 308 SER A C 1
ATOM 2399 O O . SER A 1 308 ? -11.080 -9.882 33.993 1.00 95.75 308 SER A O 1
ATOM 2401 N N . PRO A 1 309 ? -9.286 -11.218 34.048 1.00 94.00 309 PRO A N 1
ATOM 2402 C CA . PRO A 1 309 ? -10.044 -12.470 33.907 1.00 94.00 309 PRO A CA 1
ATOM 2403 C C . PRO A 1 309 ? -11.082 -12.730 35.006 1.00 94.00 309 PRO A C 1
ATOM 2405 O O . PRO A 1 309 ? -11.945 -13.584 34.844 1.00 94.00 309 PRO A O 1
ATOM 2408 N N . ALA A 1 310 ? -11.017 -11.998 36.119 1.00 92.75 310 ALA A N 1
ATOM 2409 C CA . ALA A 1 310 ? -11.965 -12.106 37.226 1.00 92.75 310 ALA A CA 1
ATOM 2410 C C . ALA A 1 310 ? -13.213 -11.209 37.075 1.00 92.75 310 ALA A C 1
ATOM 2412 O O . ALA A 1 310 ? -14.081 -11.239 37.944 1.00 92.75 310 ALA A O 1
ATOM 2413 N N . SER A 1 311 ? -13.301 -10.396 36.019 1.00 93.62 311 SER A N 1
ATOM 2414 C CA . SER A 1 311 ? -14.409 -9.462 35.782 1.00 93.62 311 SER A CA 1
ATOM 2415 C C . SER A 1 311 ? -14.938 -9.559 34.356 1.00 93.62 311 SER A C 1
ATOM 2417 O O . SER A 1 311 ? -14.187 -9.884 33.434 1.00 93.62 311 SER A O 1
ATOM 2419 N N . VAL A 1 312 ? -16.215 -9.211 34.185 1.00 95.75 312 VAL A N 1
ATOM 2420 C CA . VAL A 1 312 ? -16.796 -8.926 32.869 1.00 95.75 312 VAL A CA 1
ATOM 2421 C C . VAL A 1 312 ? -16.191 -7.624 32.343 1.00 95.75 312 VAL A C 1
ATOM 2423 O O . VAL A 1 312 ? -16.136 -6.634 33.076 1.00 95.75 312 VAL A O 1
ATOM 2426 N N . LYS A 1 313 ? -15.709 -7.619 31.097 1.00 95.31 313 LYS A N 1
ATOM 2427 C CA . LYS A 1 313 ? -15.063 -6.449 30.477 1.00 95.31 313 LYS A CA 1
ATOM 2428 C C . LYS A 1 313 ? -15.496 -6.252 29.022 1.00 95.31 313 LYS A C 1
ATOM 2430 O O . LYS A 1 313 ? -15.884 -7.220 28.371 1.00 95.31 313 LYS A O 1
ATOM 2435 N N . PRO A 1 314 ? -15.394 -5.027 28.489 1.00 97.81 314 PRO A N 1
ATOM 2436 C CA . PRO A 1 314 ? -15.530 -4.801 27.057 1.00 97.81 314 PRO A CA 1
ATOM 2437 C C . PRO A 1 314 ? -14.365 -5.425 26.273 1.00 97.81 314 PRO A C 1
ATOM 2439 O O . PRO A 1 314 ? -13.333 -5.792 26.850 1.00 97.81 314 PRO A O 1
ATOM 2442 N N . VAL A 1 315 ? -14.513 -5.502 24.950 1.00 98.69 315 VAL A N 1
ATOM 2443 C CA . VAL A 1 315 ? -13.529 -6.130 24.058 1.00 98.69 315 VAL A CA 1
ATOM 2444 C C . VAL A 1 315 ? -13.255 -5.293 22.808 1.00 98.69 315 VAL A C 1
ATOM 2446 O O . VAL A 1 315 ? -14.157 -4.683 22.240 1.00 98.69 315 VAL A O 1
ATOM 2449 N N . LEU A 1 316 ? -12.001 -5.294 22.365 1.00 98.88 316 LEU A N 1
ATOM 2450 C CA . LEU A 1 316 ? -11.566 -4.844 21.047 1.00 98.88 316 LEU A CA 1
ATOM 2451 C C . LEU A 1 316 ? -11.212 -6.070 20.199 1.00 98.88 316 LEU A C 1
ATOM 2453 O O . LEU A 1 316 ? -10.288 -6.803 20.546 1.00 98.88 316 LEU A O 1
ATOM 2457 N N . ILE A 1 317 ? -11.892 -6.282 19.075 1.00 98.94 317 ILE A N 1
ATOM 2458 C CA . ILE A 1 317 ? -11.393 -7.195 18.039 1.00 98.94 317 ILE A CA 1
ATOM 2459 C C . ILE A 1 317 ? -10.359 -6.426 17.225 1.00 98.94 317 ILE A C 1
ATOM 2461 O O . ILE A 1 317 ? -10.689 -5.388 16.651 1.00 98.94 317 ILE A O 1
ATOM 2465 N N . TYR A 1 318 ? -9.119 -6.911 17.203 1.00 98.94 318 TYR A N 1
ATOM 2466 C CA . TYR A 1 318 ? -8.012 -6.262 16.512 1.00 98.94 318 TYR A CA 1
ATOM 2467 C C . TYR A 1 318 ? -7.543 -7.090 15.317 1.00 98.94 318 TYR A C 1
ATOM 2469 O O . TYR A 1 318 ? -7.217 -8.272 15.445 1.00 98.94 318 TYR A O 1
ATOM 2477 N N . ILE A 1 319 ? -7.501 -6.452 14.154 1.00 98.94 319 ILE A N 1
ATOM 2478 C CA . ILE A 1 319 ? -7.142 -7.066 12.879 1.00 98.94 319 ILE A CA 1
ATOM 2479 C C . ILE A 1 319 ? -5.830 -6.434 12.423 1.00 98.94 319 ILE A C 1
ATOM 2481 O O . ILE A 1 319 ? -5.758 -5.218 12.249 1.00 98.94 319 ILE A O 1
ATOM 2485 N N . HIS A 1 320 ? -4.791 -7.250 12.256 1.00 98.75 320 HIS A N 1
ATOM 2486 C CA . HIS A 1 320 ? -3.468 -6.748 11.895 1.00 98.75 320 HIS A CA 1
ATOM 2487 C C . HIS A 1 320 ? -3.406 -6.245 10.444 1.00 98.75 320 HIS A C 1
ATOM 2489 O O . HIS A 1 320 ? -4.134 -6.722 9.565 1.00 98.75 320 HIS A O 1
ATOM 2495 N N . GLY A 1 321 ? -2.494 -5.309 10.180 1.00 98.31 321 GLY A N 1
ATOM 2496 C CA . GLY A 1 321 ? -2.171 -4.831 8.839 1.00 98.31 321 GLY A CA 1
ATOM 2497 C C . GLY A 1 321 ? -1.362 -5.821 7.998 1.00 98.31 321 GLY A C 1
ATOM 2498 O O . GLY A 1 321 ? -1.438 -7.033 8.176 1.00 98.31 321 GLY A O 1
ATOM 2499 N N . GLY A 1 322 ? -0.561 -5.300 7.063 1.00 97.25 322 GLY A N 1
ATOM 2500 C CA . GLY A 1 322 ? 0.301 -6.119 6.192 1.00 97.25 322 GLY A CA 1
ATOM 2501 C C . GLY A 1 322 ? -0.233 -6.332 4.773 1.00 97.25 322 GLY A C 1
ATOM 2502 O O . GLY A 1 322 ? 0.089 -7.337 4.139 1.00 97.25 322 GLY A O 1
ATOM 2503 N N . GLY A 1 323 ? -1.066 -5.414 4.267 1.00 97.69 323 GLY A N 1
ATOM 2504 C CA . GLY A 1 323 ? -1.536 -5.440 2.875 1.00 97.69 323 GLY A CA 1
ATOM 2505 C C . GLY A 1 323 ? -2.293 -6.718 2.506 1.00 97.69 323 GLY A C 1
ATOM 2506 O O . GLY A 1 323 ? -2.119 -7.243 1.405 1.00 97.69 323 GLY A O 1
ATOM 2507 N N . TRP A 1 324 ? -3.035 -7.280 3.468 1.00 98.69 324 TRP A N 1
ATOM 2508 C CA . TRP A 1 324 ? -3.713 -8.583 3.397 1.00 98.69 324 TRP A CA 1
ATOM 2509 C C . TRP A 1 324 ? -2.803 -9.776 3.088 1.00 98.69 324 TRP A C 1
ATOM 2511 O O . TRP A 1 324 ? -3.296 -10.883 2.918 1.00 98.69 324 TRP A O 1
ATOM 2521 N N . SER A 1 325 ? -1.491 -9.569 2.979 1.00 98.44 325 SER A N 1
ATOM 2522 C CA . SER A 1 325 ? -0.554 -10.539 2.405 1.00 98.44 325 SER A CA 1
ATOM 2523 C C . SER A 1 325 ? 0.580 -10.903 3.362 1.00 98.44 325 SER A C 1
ATOM 2525 O O . SER A 1 325 ? 1.304 -11.872 3.127 1.00 98.44 325 SER A O 1
ATOM 2527 N N . MET A 1 326 ? 0.761 -10.128 4.431 1.00 96.88 326 MET A N 1
ATOM 2528 C CA . MET A 1 326 ? 1.849 -10.244 5.396 1.00 96.88 326 MET A CA 1
ATOM 2529 C C . MET A 1 326 ? 1.344 -10.172 6.837 1.00 96.88 326 MET A C 1
ATOM 2531 O O . MET A 1 326 ? 0.180 -9.860 7.073 1.00 96.88 326 MET A O 1
ATOM 2535 N N . PHE A 1 327 ? 2.280 -10.390 7.768 1.00 97.62 327 PHE A N 1
ATOM 2536 C CA . PHE A 1 327 ? 2.098 -10.299 9.217 1.00 97.62 327 PHE A CA 1
ATOM 2537 C C . PHE A 1 327 ? 1.212 -11.395 9.812 1.00 97.62 327 PHE A C 1
ATOM 2539 O O . PHE A 1 327 ? 0.755 -12.292 9.107 1.00 97.62 327 PHE A O 1
ATOM 2546 N N . SER A 1 328 ? 1.091 -11.362 11.137 1.00 97.94 328 SER A N 1
ATOM 2547 C CA . SER A 1 328 ? 0.347 -12.327 11.937 1.00 97.94 328 SER A CA 1
ATOM 2548 C C . SER A 1 328 ? 0.027 -11.731 13.310 1.00 97.94 328 SER A C 1
ATOM 2550 O O . SER A 1 328 ? 0.377 -10.586 13.627 1.00 97.94 328 SER A O 1
ATOM 2552 N N . LEU A 1 329 ? -0.566 -12.549 14.179 1.00 97.88 329 LEU A N 1
ATOM 2553 C CA . LEU A 1 329 ? -0.690 -12.248 15.607 1.00 97.88 329 LEU A CA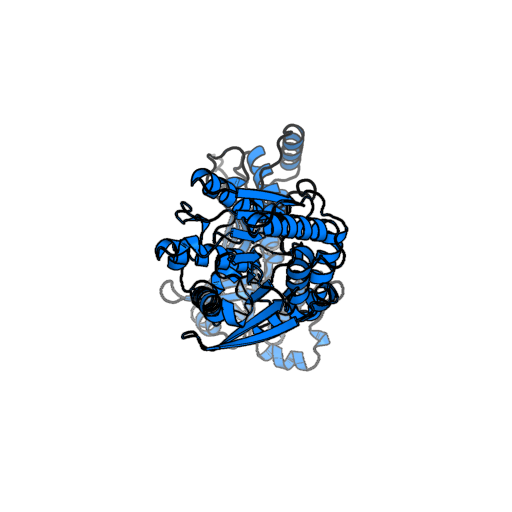 1
ATOM 2554 C C . LEU A 1 329 ? 0.649 -11.935 16.289 1.00 97.88 329 LEU A C 1
ATOM 2556 O O . LEU A 1 329 ? 0.659 -11.182 17.261 1.00 97.88 329 LEU A O 1
ATOM 2560 N N . ASP A 1 330 ? 1.763 -12.506 15.826 1.00 97.44 330 ASP A N 1
ATOM 2561 C CA . ASP A 1 330 ? 3.056 -12.386 16.503 1.00 97.44 330 ASP A CA 1
ATOM 2562 C C . ASP A 1 330 ? 3.746 -11.049 16.207 1.00 97.44 330 ASP A C 1
ATOM 2564 O O . ASP A 1 330 ? 4.301 -10.440 17.125 1.00 97.44 330 ASP A O 1
ATOM 2568 N N . THR A 1 331 ? 3.614 -10.503 14.992 1.00 97.44 331 THR A N 1
ATOM 2569 C CA . THR A 1 331 ? 4.113 -9.145 14.700 1.00 97.44 331 THR A CA 1
ATOM 2570 C C . THR A 1 331 ? 3.359 -8.057 15.464 1.00 97.44 331 THR A C 1
ATOM 2572 O O . THR A 1 331 ? 3.937 -7.013 15.762 1.00 97.44 331 THR A O 1
ATOM 2575 N N . HIS A 1 332 ? 2.095 -8.306 15.823 1.00 98.25 332 HIS A N 1
ATOM 2576 C CA . HIS A 1 332 ? 1.228 -7.355 16.530 1.00 98.25 332 HIS A CA 1
ATOM 2577 C C . HIS A 1 332 ? 1.026 -7.697 18.016 1.00 98.25 332 HIS A C 1
ATOM 2579 O O . HIS A 1 332 ? 0.293 -6.987 18.711 1.00 98.25 332 HIS A O 1
ATOM 2585 N N . ASP A 1 333 ? 1.687 -8.741 18.536 1.00 97.88 333 ASP A N 1
ATOM 2586 C CA . ASP A 1 333 ? 1.449 -9.268 19.888 1.00 97.88 333 ASP A CA 1
ATOM 2587 C C . ASP A 1 333 ? 1.603 -8.179 20.951 1.00 97.88 333 ASP A C 1
ATOM 2589 O O . ASP A 1 333 ? 0.707 -7.952 21.767 1.00 97.88 333 ASP A O 1
ATOM 2593 N N . ARG A 1 334 ? 2.708 -7.430 20.900 1.00 98.06 334 ARG A N 1
ATOM 2594 C CA . ARG A 1 334 ? 2.943 -6.340 21.846 1.00 98.06 334 ARG A CA 1
ATOM 2595 C C . ARG A 1 334 ? 1.952 -5.193 21.693 1.00 98.06 334 ARG A C 1
ATOM 2597 O O . ARG A 1 334 ? 1.508 -4.686 22.717 1.00 98.06 334 ARG A O 1
ATOM 2604 N N . LEU A 1 335 ? 1.565 -4.804 20.479 1.00 98.56 335 LEU A N 1
ATOM 2605 C CA . LEU A 1 335 ? 0.585 -3.729 20.286 1.00 98.56 335 LEU A CA 1
ATOM 2606 C C . LEU A 1 335 ? -0.759 -4.091 20.936 1.00 98.56 335 LEU A C 1
ATOM 2608 O O . LEU A 1 335 ? -1.328 -3.294 21.684 1.00 98.56 335 LEU A O 1
ATOM 2612 N N . MET A 1 336 ? -1.217 -5.330 20.743 1.00 98.62 336 MET A N 1
ATOM 2613 C CA . MET A 1 336 ? -2.441 -5.836 21.369 1.00 98.62 336 MET A CA 1
ATOM 2614 C C . MET A 1 336 ? -2.328 -5.916 22.898 1.00 98.62 336 MET A C 1
ATOM 2616 O O . MET A 1 336 ? -3.277 -5.560 23.599 1.00 98.62 336 MET A O 1
ATOM 2620 N N . ARG A 1 337 ? -1.162 -6.296 23.445 1.00 98.69 337 ARG A N 1
ATOM 2621 C CA . ARG A 1 337 ? -0.903 -6.227 24.898 1.00 98.69 337 ARG A CA 1
ATOM 2622 C C . ARG A 1 337 ? -0.953 -4.799 25.430 1.00 98.69 337 ARG A C 1
ATOM 2624 O O . ARG A 1 337 ? -1.496 -4.577 26.509 1.00 98.69 337 ARG A O 1
A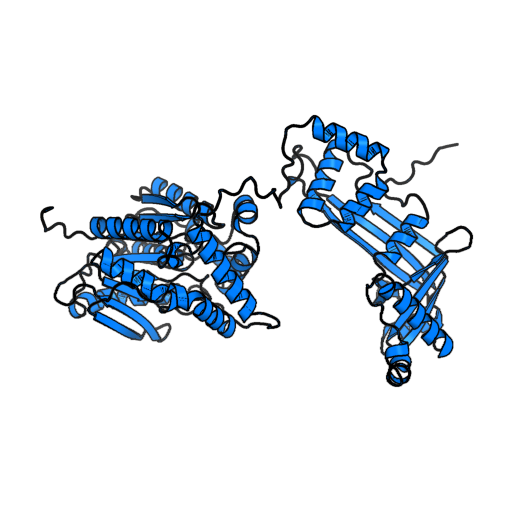TOM 2631 N N . GLU A 1 338 ? -0.382 -3.840 24.709 1.00 98.62 338 GLU A N 1
ATOM 2632 C CA . GLU A 1 338 ? -0.390 -2.428 25.100 1.00 98.62 338 GLU A CA 1
ATOM 2633 C C . GLU A 1 338 ? -1.822 -1.882 25.132 1.00 98.62 338 GLU A C 1
ATOM 2635 O O . GLU A 1 338 ? -2.206 -1.250 26.119 1.00 98.62 338 GLU A O 1
ATOM 2640 N N . TYR A 1 339 ? -2.650 -2.196 24.129 1.00 98.69 339 TYR A N 1
ATOM 2641 C CA . TYR A 1 339 ? -4.070 -1.840 24.153 1.00 98.69 339 TYR A CA 1
ATOM 2642 C C . TYR A 1 339 ? -4.820 -2.509 25.302 1.00 98.69 339 TYR A C 1
ATOM 2644 O O . TYR A 1 339 ? -5.489 -1.809 26.062 1.00 98.69 339 TYR A O 1
ATOM 2652 N N . ALA A 1 340 ? -4.668 -3.824 25.486 1.00 98.62 340 ALA A N 1
ATOM 2653 C CA . ALA A 1 340 ? -5.345 -4.548 26.560 1.00 98.62 340 ALA A CA 1
ATOM 2654 C C . ALA A 1 340 ? -4.989 -3.974 27.940 1.00 98.62 340 ALA A C 1
ATOM 2656 O O . ALA A 1 340 ? -5.860 -3.690 28.762 1.00 98.62 340 ALA A O 1
ATOM 2657 N N . HIS A 1 341 ? -3.696 -3.749 28.180 1.00 98.31 341 HIS A N 1
ATOM 2658 C CA . HIS A 1 341 ? -3.196 -3.245 29.451 1.00 98.31 341 HIS A CA 1
ATOM 2659 C C . HIS A 1 341 ? -3.618 -1.800 29.721 1.00 98.31 341 HIS A C 1
ATOM 2661 O O . HIS A 1 341 ? -4.148 -1.512 30.792 1.00 98.31 341 HIS A O 1
ATOM 2667 N N . ARG A 1 342 ? -3.388 -0.887 28.769 1.00 97.94 342 ARG A N 1
ATOM 2668 C CA . ARG A 1 342 ? -3.649 0.542 28.983 1.00 97.94 342 ARG A CA 1
ATOM 2669 C C . ARG A 1 342 ? -5.141 0.830 28.987 1.00 97.94 342 ARG A C 1
ATOM 2671 O O . ARG A 1 342 ? -5.608 1.591 29.830 1.00 97.94 342 ARG A O 1
ATOM 2678 N N . ALA A 1 343 ? -5.906 0.235 28.074 1.00 97.88 343 ALA A N 1
ATOM 2679 C CA . ALA A 1 343 ? -7.340 0.488 27.993 1.00 97.88 343 ALA A CA 1
ATOM 2680 C C . ALA A 1 343 ? -8.144 -0.299 29.042 1.00 97.88 343 ALA A C 1
ATOM 2682 O O . ALA A 1 343 ? -9.278 0.069 29.329 1.00 97.88 343 ALA A O 1
ATOM 2683 N N . GLY A 1 344 ? -7.577 -1.358 29.631 1.00 96.56 344 GLY A N 1
ATOM 2684 C CA . GLY A 1 344 ? -8.301 -2.223 30.565 1.00 96.56 344 GLY A CA 1
ATOM 2685 C C . GLY A 1 344 ? -9.435 -3.002 29.891 1.00 96.56 344 GLY A C 1
ATOM 2686 O O . GLY A 1 344 ? -10.444 -3.292 30.529 1.00 96.56 344 GLY A O 1
ATOM 2687 N N . VAL A 1 345 ? -9.281 -3.310 28.601 1.00 98.12 345 VAL A N 1
ATOM 2688 C CA . VAL A 1 345 ? -10.260 -4.039 27.779 1.00 98.12 345 VAL A CA 1
ATOM 2689 C C . VAL A 1 345 ? -9.655 -5.354 27.307 1.00 98.12 345 VAL A C 1
ATOM 2691 O O . VAL A 1 345 ? -8.439 -5.449 27.133 1.00 98.12 345 VAL A O 1
ATOM 2694 N N . ALA A 1 346 ? -10.478 -6.375 27.081 1.00 98.62 346 ALA A N 1
ATOM 2695 C CA . ALA A 1 346 ? -9.995 -7.567 26.396 1.00 98.62 346 ALA A CA 1
ATOM 2696 C C . ALA A 1 346 ? -9.631 -7.221 24.942 1.00 98.62 346 ALA A C 1
ATOM 2698 O O . ALA A 1 346 ? -10.278 -6.375 24.327 1.00 98.62 346 ALA A O 1
ATOM 2699 N N . VAL A 1 347 ? -8.619 -7.874 24.374 1.00 98.88 347 VAL A N 1
ATOM 2700 C CA . VAL A 1 347 ? -8.280 -7.739 22.949 1.00 98.88 347 VAL A CA 1
ATOM 2701 C C . VAL A 1 347 ? -8.309 -9.115 22.300 1.00 98.88 347 VAL A C 1
ATOM 2703 O O . VAL A 1 347 ? -7.618 -10.016 22.765 1.00 98.88 347 VAL A O 1
ATOM 2706 N N . LEU A 1 348 ? -9.102 -9.289 21.245 1.00 98.88 348 LEU A N 1
ATOM 2707 C CA . LEU A 1 348 ? -9.126 -10.500 20.427 1.00 98.88 348 LEU A CA 1
ATOM 2708 C C . LEU A 1 348 ? -8.396 -10.223 19.110 1.00 98.88 348 LEU A C 1
ATOM 2710 O O . LEU A 1 348 ? -8.940 -9.561 18.231 1.00 98.88 348 LEU A O 1
ATOM 2714 N N . GLY A 1 349 ? -7.168 -10.718 18.980 1.00 98.88 349 GLY A N 1
ATOM 2715 C CA . GLY A 1 349 ? -6.417 -10.668 17.728 1.00 98.88 349 GLY A CA 1
ATOM 2716 C C . GLY A 1 349 ? -6.912 -11.714 16.733 1.00 98.88 349 GLY A C 1
ATOM 2717 O O . GLY A 1 349 ? -7.156 -12.855 17.134 1.00 98.88 349 GLY A O 1
ATOM 2718 N N . VAL A 1 350 ? -7.013 -11.348 15.454 1.00 98.88 350 VAL A N 1
ATOM 2719 C CA . VAL A 1 350 ? -7.482 -12.227 14.367 1.00 98.88 350 VAL A CA 1
ATOM 2720 C C . VAL A 1 350 ? -6.354 -12.540 13.376 1.00 98.88 350 VAL A C 1
ATOM 2722 O O . VAL A 1 350 ? -5.804 -11.619 12.780 1.00 98.88 350 VAL A O 1
ATOM 2725 N N . ASP A 1 351 ? -6.041 -13.828 13.187 1.00 98.25 351 ASP A N 1
ATOM 2726 C CA . ASP A 1 351 ? -5.002 -14.348 12.272 1.00 98.25 351 ASP A CA 1
ATOM 2727 C C . ASP A 1 351 ? -5.640 -14.763 10.932 1.00 98.25 351 ASP A C 1
ATOM 2729 O O . ASP A 1 351 ? -5.798 -15.948 10.625 1.00 98.25 351 ASP A O 1
ATOM 2733 N N . TYR A 1 352 ? -6.149 -13.784 10.183 1.00 98.56 352 TYR A N 1
ATOM 2734 C CA . TYR A 1 352 ? -6.945 -14.038 8.978 1.00 98.56 352 TYR A CA 1
ATOM 2735 C C . TYR A 1 352 ? -6.103 -14.586 7.815 1.00 98.56 352 TYR A C 1
ATOM 2737 O O . TYR A 1 352 ? -4.895 -14.382 7.716 1.00 98.56 352 TYR A O 1
ATOM 2745 N N . ALA A 1 353 ? -6.764 -15.284 6.894 1.00 97.94 353 ALA A N 1
ATOM 2746 C CA . ALA A 1 353 ? -6.145 -15.879 5.722 1.00 97.94 353 ALA A CA 1
ATOM 2747 C C . ALA A 1 353 ? -5.598 -14.808 4.769 1.00 97.94 353 ALA A C 1
ATOM 2749 O O . ALA A 1 353 ? -6.279 -13.832 4.447 1.00 97.94 353 ALA A O 1
ATOM 2750 N N . LEU A 1 354 ? -4.371 -15.024 4.295 1.00 98.62 354 LEU A N 1
ATOM 2751 C CA . LEU A 1 354 ? -3.616 -14.027 3.546 1.00 98.62 354 LEU A CA 1
ATOM 2752 C C . LEU A 1 354 ? -3.704 -14.231 2.027 1.00 98.62 354 LEU A C 1
ATOM 2754 O O . LEU A 1 354 ? -3.724 -15.353 1.514 1.00 98.62 354 LEU A O 1
ATOM 2758 N N . ALA A 1 355 ? -3.694 -13.117 1.306 1.00 98.06 355 ALA A N 1
ATOM 2759 C CA . ALA A 1 355 ? -3.496 -13.043 -0.130 1.00 98.06 355 ALA A CA 1
ATOM 2760 C C . ALA A 1 355 ? -2.014 -13.294 -0.497 1.00 98.06 355 ALA A C 1
ATOM 2762 O O . ALA A 1 355 ? -1.120 -12.998 0.306 1.00 98.06 355 ALA A O 1
ATOM 2763 N N . PRO A 1 356 ? -1.714 -13.799 -1.711 1.00 97.69 356 PRO A N 1
ATOM 2764 C CA . PRO A 1 356 ? -2.630 -14.088 -2.823 1.00 97.69 356 PRO A CA 1
ATOM 2765 C C . PRO A 1 356 ? -3.346 -15.448 -2.756 1.00 97.69 356 PRO A C 1
ATOM 2767 O O . PRO A 1 356 ? -4.156 -15.731 -3.636 1.00 97.69 356 PRO A O 1
ATOM 2770 N N . GLU A 1 357 ? -3.056 -16.298 -1.768 1.00 97.62 357 GLU A N 1
ATOM 2771 C CA . GLU A 1 357 ? -3.670 -17.626 -1.640 1.00 97.62 357 GLU A CA 1
ATOM 2772 C C . GLU A 1 357 ? -5.179 -17.527 -1.393 1.00 97.62 357 GLU A C 1
ATOM 2774 O O . GLU A 1 357 ? -5.953 -18.290 -1.974 1.00 97.62 357 GLU A O 1
ATOM 2779 N N . TYR A 1 358 ? -5.593 -16.549 -0.584 1.00 98.12 358 TYR A N 1
ATOM 2780 C CA . TYR A 1 358 ? -6.988 -16.279 -0.256 1.00 98.12 358 TYR A CA 1
ATOM 2781 C C . TYR A 1 358 ? -7.338 -14.830 -0.598 1.00 98.12 358 TYR A C 1
ATOM 2783 O O . TYR A 1 358 ? -7.046 -13.898 0.149 1.00 98.12 358 TYR A O 1
ATOM 2791 N N . LYS A 1 359 ? -7.953 -14.642 -1.767 1.00 98.44 359 LYS A N 1
ATOM 2792 C CA . LYS A 1 359 ? -8.365 -13.328 -2.279 1.00 98.44 359 LYS A CA 1
ATOM 2793 C C . LYS A 1 359 ? -9.679 -12.843 -1.652 1.00 98.44 359 LYS A C 1
ATOM 2795 O O . LYS A 1 359 ? -10.434 -13.623 -1.069 1.00 98.44 359 LYS A O 1
ATOM 2800 N N . TYR A 1 360 ? -9.972 -11.555 -1.793 1.00 98.50 360 TYR A N 1
ATOM 2801 C CA . TYR A 1 360 ? -11.239 -10.926 -1.424 1.00 98.50 360 TYR A CA 1
ATOM 2802 C C . TYR A 1 360 ? -12.447 -11.757 -1.912 1.00 98.50 360 TYR A C 1
ATOM 2804 O O . TYR A 1 360 ? -12.417 -12.254 -3.039 1.00 98.50 360 TYR A O 1
ATOM 2812 N N . PRO A 1 361 ? -13.517 -11.939 -1.107 1.00 98.00 361 PRO A N 1
ATOM 2813 C CA . PRO A 1 361 ? -13.751 -11.432 0.254 1.00 98.00 361 PRO A CA 1
ATOM 2814 C C . PRO A 1 361 ? -13.368 -12.413 1.384 1.00 98.00 361 PRO A C 1
ATOM 2816 O O . PRO A 1 361 ? -13.949 -12.363 2.467 1.00 98.00 361 PRO A O 1
ATOM 2819 N N . TYR A 1 362 ? -12.415 -13.328 1.174 1.00 98.50 362 TYR A N 1
ATOM 2820 C CA . TYR A 1 362 ? -12.161 -14.432 2.114 1.00 98.50 362 TYR A CA 1
ATOM 2821 C C . TYR A 1 362 ? -11.821 -13.975 3.544 1.00 98.50 362 TYR A C 1
ATOM 2823 O O . TYR A 1 362 ? -12.454 -14.417 4.504 1.00 98.50 362 TYR A O 1
ATOM 2831 N N . ALA A 1 363 ? -10.862 -13.054 3.687 1.00 98.38 363 ALA A N 1
ATOM 2832 C CA . ALA A 1 363 ? -10.469 -12.502 4.984 1.00 98.38 363 ALA A CA 1
ATOM 2833 C C . ALA A 1 363 ? -11.631 -11.766 5.678 1.00 98.38 363 ALA A C 1
ATOM 2835 O O . ALA A 1 363 ? -11.833 -11.932 6.879 1.00 98.38 363 ALA A O 1
ATOM 2836 N N . LEU A 1 364 ? -12.447 -11.018 4.925 1.00 98.69 364 LEU A N 1
ATOM 2837 C CA . LEU A 1 364 ? -13.631 -10.329 5.452 1.00 98.69 364 LEU A CA 1
ATOM 2838 C C . LEU A 1 364 ? -14.630 -11.321 6.065 1.00 98.69 364 LEU A C 1
ATOM 2840 O O . LEU A 1 364 ? -15.111 -11.111 7.177 1.00 98.69 364 LEU A O 1
ATOM 2844 N N . HIS A 1 365 ? -14.898 -12.437 5.383 1.00 98.69 365 HIS A N 1
ATOM 2845 C CA . HIS A 1 365 ? -15.769 -13.486 5.917 1.00 98.69 365 HIS A CA 1
ATOM 2846 C C . HIS A 1 365 ? -15.213 -14.119 7.202 1.00 98.69 365 HIS A C 1
ATOM 2848 O O . HIS A 1 365 ? -15.980 -14.443 8.107 1.00 98.69 365 HIS A O 1
ATOM 2854 N N . GLN A 1 366 ? -13.892 -14.274 7.318 1.00 98.69 366 GLN A N 1
ATOM 2855 C CA . 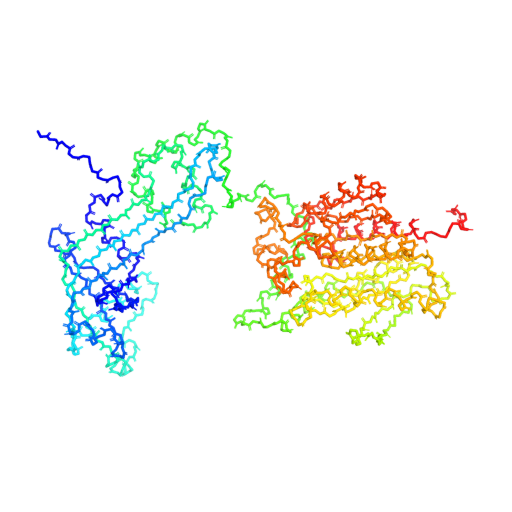GLN A 1 366 ? -13.267 -14.768 8.548 1.00 98.69 366 GLN A CA 1
ATOM 2856 C C . GLN A 1 366 ? -13.379 -13.774 9.708 1.00 98.69 366 GLN A C 1
ATOM 2858 O O . GLN A 1 366 ? -13.696 -14.181 10.824 1.00 98.69 366 GLN A O 1
ATOM 2863 N N . VAL A 1 367 ? -13.184 -12.478 9.455 1.00 98.75 367 VAL A N 1
ATOM 2864 C CA . VAL A 1 367 ? -13.356 -11.436 10.479 1.00 98.75 367 VAL A CA 1
ATOM 2865 C C . VAL A 1 367 ? -14.811 -11.375 10.967 1.00 98.75 367 VAL A C 1
ATOM 2867 O O . VAL A 1 367 ? -15.044 -11.301 12.174 1.00 98.75 367 VAL A O 1
ATOM 2870 N N . LEU A 1 368 ? -15.790 -11.495 10.063 1.00 98.44 368 LEU A N 1
ATOM 2871 C CA . LEU A 1 368 ? -17.209 -11.624 10.425 1.00 98.44 368 LEU A CA 1
ATOM 2872 C C . LEU A 1 368 ? -17.466 -12.862 11.297 1.00 98.44 368 LEU A C 1
ATOM 2874 O O . LEU A 1 368 ? -18.112 -12.757 12.339 1.00 98.44 368 LEU A O 1
ATOM 2878 N N . GLY A 1 369 ? -16.904 -14.014 10.920 1.00 98.44 369 GLY A N 1
ATOM 2879 C CA . GLY A 1 369 ? -17.002 -15.242 11.710 1.00 98.44 369 GLY A CA 1
ATOM 2880 C C . GLY A 1 369 ? -16.400 -15.105 13.112 1.00 98.44 369 GLY A C 1
ATOM 2881 O O . GLY A 1 369 ? -16.998 -15.571 14.081 1.00 98.44 369 GLY A O 1
ATOM 2882 N N . ALA A 1 370 ? -15.265 -14.411 13.248 1.00 98.62 370 ALA A N 1
ATOM 2883 C CA . ALA A 1 370 ? -14.656 -14.120 14.545 1.00 98.62 370 ALA A CA 1
ATOM 2884 C C . ALA A 1 370 ? -15.547 -13.226 15.422 1.00 98.62 370 ALA A C 1
ATOM 2886 O O . ALA A 1 370 ? -15.688 -13.496 16.615 1.00 98.62 370 ALA A O 1
ATOM 2887 N N . LEU A 1 371 ? -16.180 -12.199 14.840 1.00 98.56 371 LEU A N 1
ATOM 2888 C CA . LEU A 1 371 ? -17.143 -11.350 15.545 1.00 98.56 371 LEU A CA 1
ATOM 2889 C C . LEU A 1 371 ? -18.348 -12.162 16.039 1.00 98.56 371 LEU A C 1
ATOM 2891 O O . LEU A 1 371 ? -18.704 -12.076 17.212 1.00 98.56 371 LEU A O 1
ATOM 2895 N N . HIS A 1 372 ? -18.966 -12.969 15.174 1.00 97.81 372 HIS A N 1
ATOM 2896 C CA . HIS A 1 372 ? -20.139 -13.767 15.550 1.00 97.81 372 HIS A CA 1
ATOM 2897 C C . HIS A 1 372 ? -19.810 -14.824 16.604 1.00 97.81 372 HIS A C 1
ATOM 2899 O O . HIS A 1 372 ? -20.574 -14.995 17.552 1.00 97.81 372 HIS A O 1
ATOM 2905 N N . TRP A 1 373 ? -18.656 -15.485 16.487 1.00 98.00 373 TRP A N 1
ATOM 2906 C CA . TRP A 1 373 ? -18.172 -16.413 17.507 1.00 98.00 373 TRP A CA 1
ATOM 2907 C C . TRP A 1 373 ? -17.944 -15.718 18.850 1.00 98.00 373 TRP A C 1
ATOM 2909 O O . TRP A 1 373 ? -18.392 -16.215 19.879 1.00 98.00 373 TRP A O 1
ATOM 2919 N N . LEU A 1 374 ? -17.305 -14.544 18.849 1.00 98.00 374 LEU A N 1
ATOM 2920 C CA . LEU A 1 374 ? -17.058 -13.782 20.071 1.00 98.00 374 LEU A CA 1
ATOM 2921 C C . LEU A 1 374 ? -18.361 -13.405 20.777 1.00 98.00 374 LEU A C 1
ATOM 2923 O O . LEU A 1 374 ? -18.446 -13.526 21.994 1.00 98.00 374 LEU A O 1
ATOM 2927 N N . LEU A 1 375 ? -19.369 -12.962 20.019 1.00 97.56 375 LEU A N 1
ATOM 2928 C CA . LEU A 1 375 ? -20.686 -12.627 20.561 1.00 97.56 375 LEU A CA 1
ATOM 2929 C C . LEU A 1 375 ? -21.398 -13.861 21.135 1.00 97.56 375 LEU A C 1
ATOM 2931 O O . LEU A 1 375 ? -22.055 -13.753 22.167 1.00 97.56 375 LEU A O 1
ATOM 2935 N N . ALA A 1 376 ? -21.247 -15.030 20.506 1.00 97.25 376 ALA A N 1
ATOM 2936 C CA . ALA A 1 376 ? -21.823 -16.283 20.992 1.00 97.25 376 ALA A CA 1
ATOM 2937 C C . ALA A 1 376 ? -21.131 -16.812 22.264 1.00 97.25 376 ALA A C 1
ATOM 2939 O O . ALA A 1 376 ? -21.793 -17.370 23.136 1.00 97.25 376 ALA A O 1
ATOM 2940 N N . GLU A 1 377 ? -19.817 -16.611 22.390 1.00 97.12 377 GLU A N 1
ATOM 2941 C CA . GLU A 1 377 ? -19.001 -17.084 23.519 1.00 97.12 377 GLU A CA 1
ATOM 2942 C C . GLU A 1 377 ? -18.774 -16.012 24.602 1.00 97.12 377 GLU A C 1
ATOM 2944 O O . GLU A 1 377 ? -18.034 -16.246 25.562 1.00 97.12 377 GLU A O 1
ATOM 2949 N N . ALA A 1 378 ? -19.392 -14.833 24.473 1.00 96.69 378 ALA A N 1
ATOM 2950 C CA . ALA A 1 378 ? -19.110 -13.662 25.304 1.00 96.69 378 ALA A CA 1
ATOM 2951 C C . ALA A 1 378 ? -19.201 -13.972 26.811 1.00 96.69 378 ALA A C 1
ATOM 2953 O O . ALA A 1 378 ? -18.242 -13.735 27.550 1.00 96.69 378 ALA A O 1
ATOM 2954 N N . ASP A 1 379 ? -20.292 -14.608 27.248 1.00 96.50 379 ASP A N 1
ATOM 2955 C CA . ASP A 1 379 ? -20.504 -14.996 28.648 1.00 96.50 379 ASP A CA 1
ATOM 2956 C C . ASP A 1 379 ? -19.417 -15.959 29.157 1.00 96.50 379 ASP A C 1
ATOM 2958 O O . ASP A 1 379 ? -18.881 -15.786 30.254 1.00 96.50 379 ASP A O 1
ATOM 2962 N N . ALA A 1 380 ? -19.044 -16.956 28.347 1.00 96.19 380 ALA A N 1
ATOM 2963 C CA . ALA A 1 380 ? -18.031 -17.953 28.699 1.00 96.19 380 ALA A CA 1
ATOM 2964 C C . ALA A 1 380 ? -16.614 -17.357 28.775 1.00 96.19 380 ALA A C 1
ATOM 2966 O O . ALA A 1 380 ? -15.755 -17.861 29.507 1.00 96.19 380 ALA A O 1
ATOM 2967 N N . LEU A 1 381 ? -16.368 -16.276 28.033 1.00 96.62 381 LEU A N 1
ATOM 2968 C CA . LEU A 1 381 ? -15.104 -15.541 28.015 1.00 96.62 381 LEU A CA 1
ATOM 2969 C C . LEU A 1 381 ? -15.064 -14.392 29.041 1.00 96.62 381 LEU A C 1
ATOM 2971 O O . LEU A 1 381 ? -14.016 -13.762 29.211 1.00 96.62 381 LEU A O 1
ATOM 2975 N N . GLY A 1 382 ? -16.169 -14.119 29.744 1.00 96.94 382 GLY A N 1
ATOM 2976 C CA . GLY A 1 382 ? -16.286 -12.967 30.641 1.00 96.94 382 GLY A CA 1
ATOM 2977 C C . GLY A 1 382 ? -16.192 -11.640 29.883 1.00 96.94 382 GLY A C 1
ATOM 2978 O O . GLY A 1 382 ? -15.539 -10.699 30.341 1.00 96.94 382 GLY A O 1
ATOM 2979 N N . ILE A 1 383 ? -16.786 -11.589 28.696 1.00 97.38 383 ILE A N 1
ATOM 2980 C CA . ILE A 1 383 ? -16.813 -10.437 27.801 1.00 97.38 383 ILE A CA 1
ATOM 2981 C C . ILE A 1 383 ? -18.228 -9.871 27.770 1.00 97.38 383 ILE A C 1
ATOM 2983 O O . ILE A 1 383 ? -19.209 -10.601 27.693 1.00 97.38 383 ILE A O 1
ATOM 2987 N N . ASP A 1 384 ? -18.327 -8.551 27.815 1.00 95.38 384 ASP A N 1
ATOM 2988 C CA . ASP A 1 384 ? -19.581 -7.842 27.613 1.00 95.38 384 ASP A CA 1
ATOM 2989 C C . ASP A 1 384 ? -19.867 -7.704 26.112 1.00 95.38 384 ASP A C 1
ATOM 2991 O O . ASP A 1 384 ? -19.300 -6.841 25.435 1.00 95.38 384 ASP A O 1
ATOM 2995 N N . GLY A 1 385 ? -20.750 -8.559 25.590 1.00 92.19 385 GLY A N 1
ATOM 2996 C CA . GLY A 1 385 ? -21.147 -8.555 24.178 1.00 92.19 385 GLY A CA 1
ATOM 2997 C C . GLY A 1 385 ? -21.859 -7.275 23.717 1.00 92.19 385 GLY A C 1
ATOM 2998 O O . GLY A 1 385 ? -21.971 -7.053 22.515 1.00 92.19 385 GLY A O 1
ATOM 2999 N N . GLY A 1 386 ? -22.305 -6.410 24.638 1.00 91.69 386 GLY A N 1
ATOM 3000 C CA . GLY A 1 386 ? -22.854 -5.088 24.317 1.00 91.69 386 GLY A CA 1
ATOM 3001 C C . GLY A 1 386 ? -21.791 -3.997 24.150 1.00 91.69 386 GLY A C 1
ATOM 3002 O O . GLY A 1 386 ? -22.113 -2.882 23.745 1.00 91.69 386 GLY A O 1
ATOM 3003 N N . ARG A 1 387 ? -20.520 -4.287 24.460 1.00 95.38 387 ARG A N 1
ATOM 3004 C CA . ARG A 1 387 ? -19.411 -3.321 24.415 1.00 95.38 387 ARG A CA 1
ATOM 3005 C C . ARG A 1 387 ? -18.227 -3.857 23.614 1.00 95.38 387 ARG A C 1
ATOM 3007 O O . ARG A 1 387 ? -17.125 -4.049 24.135 1.00 95.38 387 ARG A O 1
ATOM 3014 N N . VAL A 1 388 ? -18.470 -4.055 22.320 1.00 98.38 388 VAL A N 1
ATOM 3015 C CA . VAL A 1 388 ? -17.477 -4.523 21.345 1.00 98.38 388 VAL A CA 1
ATOM 3016 C C . VAL A 1 388 ? -16.992 -3.361 20.482 1.00 98.38 388 VAL A C 1
ATOM 3018 O O . VAL A 1 388 ? -17.792 -2.678 19.851 1.00 98.38 388 VAL A O 1
ATOM 3021 N N . ALA A 1 389 ? -15.684 -3.144 20.408 1.00 98.75 389 ALA A N 1
ATOM 3022 C CA . ALA A 1 389 ? -15.068 -2.312 19.378 1.00 98.75 389 ALA A CA 1
ATOM 3023 C C . ALA A 1 389 ? -14.429 -3.193 18.297 1.00 98.75 389 ALA A C 1
ATOM 3025 O O . ALA A 1 389 ? -13.875 -4.252 18.598 1.00 98.75 389 ALA A O 1
ATOM 3026 N N . LEU A 1 390 ? -14.466 -2.732 17.049 1.00 98.69 390 LEU A N 1
ATOM 3027 C CA . LEU A 1 390 ? -13.664 -3.293 15.962 1.00 98.69 390 LEU A CA 1
ATOM 3028 C C . LEU A 1 390 ? -12.504 -2.354 15.670 1.00 98.69 390 LEU A C 1
ATOM 3030 O O . LEU A 1 390 ? -12.668 -1.135 15.665 1.00 98.69 390 LEU A O 1
ATOM 3034 N N . GLY A 1 391 ? -11.334 -2.901 15.382 1.00 98.81 391 GLY A N 1
ATOM 3035 C CA . GLY A 1 391 ? -10.226 -2.078 14.952 1.00 98.81 391 GLY A CA 1
ATOM 3036 C C . GLY A 1 391 ? -9.121 -2.842 14.267 1.00 98.81 391 GLY A C 1
ATOM 3037 O O . GLY A 1 391 ? -9.090 -4.068 14.247 1.00 98.81 391 GLY A O 1
ATOM 3038 N N . GLY A 1 392 ? -8.200 -2.082 13.708 1.00 98.81 392 GLY A N 1
ATOM 3039 C CA . GLY A 1 392 ? -7.034 -2.627 13.047 1.00 98.81 392 GLY A CA 1
ATOM 3040 C C . GLY A 1 392 ? -6.157 -1.530 12.492 1.00 98.81 392 GLY A C 1
ATOM 3041 O O . GLY A 1 392 ? -6.406 -0.337 12.706 1.00 98.81 392 GLY A O 1
ATOM 3042 N N . ASP A 1 393 ? -5.123 -1.939 11.781 1.00 98.81 393 ASP A N 1
ATOM 3043 C CA . ASP A 1 393 ? -4.188 -1.041 11.128 1.00 98.81 393 ASP A CA 1
ATOM 3044 C C . ASP A 1 393 ? -4.040 -1.368 9.642 1.00 98.81 393 ASP A C 1
ATOM 3046 O O . ASP A 1 393 ? -4.122 -2.527 9.244 1.00 98.81 393 ASP A O 1
ATOM 3050 N N . SER A 1 394 ? -3.879 -0.351 8.792 1.00 98.69 394 SER A N 1
ATOM 3051 C CA . SER A 1 394 ? -3.681 -0.533 7.348 1.00 98.69 394 SER A CA 1
ATOM 3052 C C . SER A 1 394 ? -4.784 -1.407 6.708 1.00 98.69 394 SER A C 1
ATOM 3054 O O . SER A 1 394 ? -5.966 -1.047 6.740 1.00 98.69 394 SER A O 1
ATOM 3056 N N . ALA A 1 395 ? -4.435 -2.570 6.153 1.00 98.69 395 ALA A N 1
ATOM 3057 C CA . ALA A 1 395 ? -5.376 -3.578 5.652 1.00 98.69 395 ALA A CA 1
ATOM 3058 C C . ALA A 1 395 ? -6.378 -4.082 6.714 1.00 98.69 395 ALA A C 1
ATOM 3060 O O . ALA A 1 395 ? -7.534 -4.364 6.400 1.00 98.69 395 ALA A O 1
ATOM 3061 N N . GLY A 1 396 ? -5.978 -4.149 7.983 1.00 98.88 396 GLY A N 1
ATOM 3062 C CA . GLY A 1 396 ? -6.856 -4.529 9.084 1.00 98.88 396 GLY A CA 1
ATOM 3063 C C . GLY A 1 396 ? -7.891 -3.459 9.429 1.00 98.88 396 GLY A C 1
ATOM 3064 O O . GLY A 1 396 ? -9.033 -3.791 9.738 1.00 98.88 396 GLY A O 1
ATOM 3065 N N . ALA A 1 397 ? -7.549 -2.173 9.288 1.00 98.88 397 ALA A N 1
ATOM 3066 C CA . ALA A 1 397 ? -8.521 -1.082 9.415 1.00 98.88 397 ALA A CA 1
ATOM 3067 C C . ALA A 1 397 ? -9.568 -1.116 8.284 1.00 98.88 397 ALA A C 1
ATOM 3069 O O . ALA A 1 397 ? -10.743 -0.835 8.522 1.00 98.88 397 ALA A O 1
ATOM 3070 N N . ASN A 1 398 ? -9.164 -1.510 7.070 1.00 98.88 398 ASN A N 1
ATOM 3071 C CA . ASN A 1 398 ? -10.091 -1.775 5.967 1.00 98.88 398 ASN A CA 1
ATOM 3072 C C . ASN A 1 398 ? -11.071 -2.905 6.324 1.00 98.88 398 ASN A C 1
ATOM 3074 O O . ASN A 1 398 ? -12.281 -2.694 6.270 1.00 98.88 398 ASN A O 1
ATOM 3078 N N . LEU A 1 399 ? -10.561 -4.056 6.779 1.00 98.94 399 LEU A N 1
ATOM 3079 C CA . LEU A 1 399 ? -11.389 -5.197 7.184 1.00 98.94 399 LEU A CA 1
ATOM 3080 C C . LEU A 1 399 ? -12.324 -4.860 8.358 1.00 98.94 399 LEU A C 1
ATOM 3082 O O . LEU A 1 399 ? -13.483 -5.277 8.350 1.00 98.94 399 LEU A O 1
ATOM 3086 N N . ALA A 1 400 ? -11.859 -4.081 9.340 1.00 98.94 400 ALA A N 1
ATOM 3087 C CA . ALA A 1 400 ? -12.677 -3.617 10.463 1.00 98.94 400 ALA A CA 1
ATOM 3088 C C . ALA A 1 400 ? -13.873 -2.780 9.981 1.00 98.94 400 ALA A C 1
ATOM 3090 O O . ALA A 1 400 ? -15.014 -3.025 10.379 1.00 98.94 400 ALA A O 1
ATOM 3091 N N . LEU A 1 401 ? -13.617 -1.819 9.087 1.00 98.81 401 LEU A N 1
ATOM 3092 C CA . LEU A 1 401 ? -14.649 -0.954 8.524 1.00 98.81 401 LEU A CA 1
ATOM 3093 C C . LEU A 1 401 ? -15.626 -1.734 7.631 1.00 98.81 401 LEU A C 1
ATOM 3095 O O . LEU A 1 401 ? -16.837 -1.580 7.777 1.00 98.81 401 LEU A O 1
ATOM 3099 N N . ALA A 1 402 ? -15.122 -2.613 6.762 1.00 98.81 402 ALA A N 1
ATOM 3100 C CA . ALA A 1 402 ? -15.949 -3.479 5.922 1.00 98.81 402 ALA A CA 1
ATOM 3101 C C . ALA A 1 402 ? -16.852 -4.403 6.758 1.00 98.81 402 ALA A C 1
ATOM 3103 O O . ALA A 1 402 ? -18.038 -4.546 6.468 1.00 98.81 402 ALA A O 1
ATOM 3104 N N . THR A 1 403 ? -16.333 -4.957 7.856 1.00 98.88 403 THR A N 1
ATOM 3105 C CA . THR A 1 403 ? -17.114 -5.778 8.799 1.00 98.88 403 THR A CA 1
ATOM 3106 C C . THR A 1 403 ? -18.250 -4.971 9.433 1.00 98.88 403 THR A C 1
ATOM 3108 O O . THR A 1 403 ? -19.381 -5.452 9.511 1.00 98.88 403 THR A O 1
ATOM 3111 N N . ALA A 1 404 ? -17.989 -3.725 9.840 1.00 98.75 404 ALA A N 1
ATOM 3112 C CA . ALA A 1 404 ? -19.026 -2.849 10.385 1.00 98.75 404 ALA A CA 1
ATOM 3113 C C . ALA A 1 404 ? -20.093 -2.466 9.350 1.00 98.75 404 ALA A C 1
ATOM 3115 O O . ALA A 1 404 ? -21.277 -2.417 9.688 1.00 98.75 404 ALA A O 1
ATOM 3116 N N . LEU A 1 405 ? -19.700 -2.246 8.090 1.00 98.81 405 LEU A N 1
ATOM 3117 C CA . LEU A 1 405 ? -20.635 -2.008 6.988 1.00 98.81 405 LEU A CA 1
ATOM 3118 C C . LEU A 1 405 ? -21.580 -3.204 6.795 1.00 98.81 405 LEU A C 1
ATOM 3120 O O . LEU A 1 405 ? -22.795 -3.007 6.754 1.00 98.81 405 LEU A O 1
ATOM 3124 N N . VAL A 1 406 ? -21.042 -4.431 6.777 1.00 98.62 406 VAL A N 1
ATOM 3125 C CA . VAL A 1 406 ? -21.840 -5.666 6.664 1.00 98.62 406 VAL A CA 1
ATOM 3126 C C . VAL A 1 406 ? -22.785 -5.836 7.856 1.00 98.62 406 VAL A C 1
ATOM 3128 O O . VAL A 1 406 ? -23.975 -6.086 7.662 1.00 98.62 406 VAL A O 1
ATOM 3131 N N . GLN A 1 407 ? -22.303 -5.648 9.091 1.00 98.12 407 GLN A N 1
ATOM 3132 C CA . GLN A 1 407 ? -23.152 -5.741 10.287 1.00 98.12 407 GLN A CA 1
ATOM 3133 C C . GLN A 1 407 ? -24.289 -4.717 10.262 1.00 98.12 407 GLN A C 1
ATOM 3135 O O . GLN A 1 407 ? -25.434 -5.053 10.564 1.00 98.12 407 GLN A O 1
ATOM 3140 N N . ARG A 1 408 ? -24.003 -3.473 9.864 1.00 98.06 408 ARG A N 1
ATOM 3141 C CA . ARG A 1 408 ? -25.024 -2.431 9.719 1.00 98.06 408 ARG A CA 1
ATOM 3142 C C . ARG A 1 408 ? -26.071 -2.818 8.676 1.00 98.06 408 ARG A C 1
ATOM 3144 O O . ARG A 1 408 ? -27.261 -2.680 8.938 1.00 98.06 408 ARG A O 1
ATOM 3151 N N . GLU A 1 409 ? -25.652 -3.305 7.512 1.00 98.00 409 GLU A N 1
ATOM 3152 C CA . GLU A 1 409 ? -26.567 -3.724 6.439 1.00 98.00 409 GLU A CA 1
ATOM 3153 C C . GLU A 1 409 ? -27.444 -4.915 6.840 1.00 98.00 409 GLU A C 1
ATOM 3155 O O . GLU A 1 409 ? -28.604 -4.989 6.436 1.00 98.00 409 GLU A O 1
ATOM 3160 N N . ALA A 1 410 ? -26.937 -5.787 7.713 1.00 97.62 410 ALA A N 1
ATOM 3161 C CA . ALA A 1 410 ? -27.701 -6.867 8.331 1.00 97.62 410 ALA A CA 1
ATOM 3162 C C . ALA A 1 410 ? -28.647 -6.405 9.464 1.00 97.62 410 ALA A C 1
ATOM 3164 O O . ALA A 1 410 ? -29.320 -7.236 10.074 1.00 97.62 410 ALA A O 1
ATOM 3165 N N . GLY A 1 411 ? -28.706 -5.103 9.778 1.00 97.31 411 GLY A N 1
ATOM 3166 C CA . GLY A 1 411 ? -29.499 -4.565 10.890 1.00 97.31 411 GLY A CA 1
ATOM 3167 C C . GLY A 1 411 ? -28.907 -4.857 12.274 1.00 97.31 411 GLY A C 1
ATOM 3168 O O . GLY A 1 411 ? -29.617 -4.785 13.272 1.00 97.31 411 GLY A O 1
ATOM 3169 N N . GLN A 1 412 ? -27.619 -5.198 12.336 1.00 96.19 412 GLN A N 1
ATOM 3170 C CA . GLN A 1 412 ? -26.875 -5.554 13.548 1.00 96.19 412 GLN A CA 1
ATOM 3171 C C . GLN A 1 412 ? -25.748 -4.554 13.853 1.00 96.19 412 GLN A C 1
ATOM 3173 O O . GLN A 1 412 ? -24.809 -4.878 14.571 1.00 96.19 412 GLN A O 1
ATOM 3178 N N . GLY A 1 413 ? -25.810 -3.336 13.307 1.00 91.56 413 GLY A N 1
ATOM 3179 C CA . GLY A 1 413 ? -24.774 -2.315 13.514 1.00 91.56 413 GLY A CA 1
ATOM 3180 C C . GLY A 1 413 ? -24.549 -1.964 14.991 1.00 91.56 413 GLY A C 1
ATOM 3181 O O . GLY A 1 413 ? -23.413 -1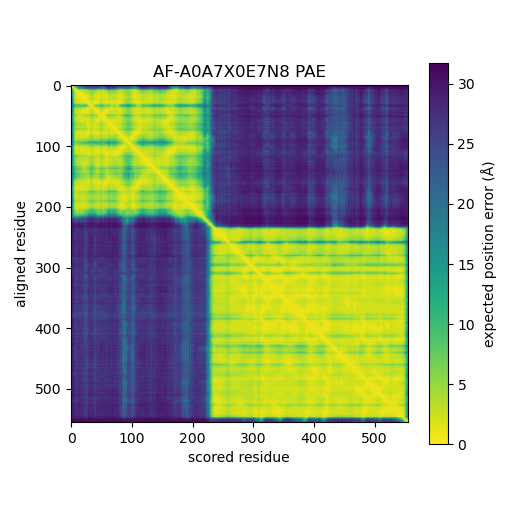.730 15.395 1.00 91.56 413 GLY A O 1
ATOM 3182 N N . ASP A 1 414 ? -25.606 -2.032 15.806 1.00 93.06 414 ASP A N 1
ATOM 3183 C CA . ASP A 1 414 ? -25.574 -1.709 17.239 1.00 93.06 414 ASP A CA 1
ATOM 3184 C C . ASP A 1 414 ? -24.727 -2.686 18.074 1.00 93.06 414 ASP A C 1
ATOM 3186 O O . ASP A 1 414 ? -24.410 -2.392 19.225 1.00 93.06 414 ASP A O 1
ATOM 3190 N N . THR A 1 415 ? -24.312 -3.832 17.513 1.00 94.00 415 THR A N 1
ATOM 3191 C CA . THR A 1 415 ? -23.376 -4.741 18.197 1.00 94.00 415 THR A CA 1
ATOM 3192 C C . THR A 1 415 ? -21.954 -4.184 18.249 1.00 94.00 415 THR A C 1
ATOM 3194 O O . THR A 1 415 ? -21.127 -4.714 18.983 1.00 94.00 415 THR A O 1
ATOM 3197 N N . ILE A 1 416 ? -21.634 -3.157 17.452 1.00 97.81 416 ILE A N 1
ATOM 3198 C CA . ILE A 1 416 ? -20.305 -2.543 17.398 1.00 97.81 416 ILE A CA 1
ATOM 3199 C C . ILE A 1 416 ? -20.397 -1.153 18.017 1.00 97.81 416 ILE A C 1
ATOM 3201 O O . ILE A 1 416 ? -20.918 -0.211 17.431 1.00 97.81 416 ILE A O 1
ATOM 3205 N N . ALA A 1 417 ? -19.837 -1.009 19.210 1.00 97.81 417 ALA A N 1
ATOM 3206 C CA . ALA A 1 417 ? -19.833 0.237 19.949 1.00 97.81 417 ALA A CA 1
ATOM 3207 C C . ALA A 1 417 ? -18.860 1.269 19.362 1.00 97.81 417 ALA A C 1
ATOM 3209 O O . ALA A 1 417 ? -19.095 2.458 19.551 1.00 97.81 417 ALA A O 1
ATOM 3210 N N . GLY A 1 418 ? -17.794 0.872 18.658 1.00 98.38 418 GLY A N 1
ATOM 3211 C CA . GLY A 1 418 ? -16.861 1.822 18.043 1.00 98.38 418 GLY A CA 1
ATOM 3212 C C . GLY A 1 418 ? -15.879 1.206 17.047 1.00 98.38 418 GLY A C 1
ATOM 3213 O O . GLY A 1 418 ? -15.639 -0.001 17.067 1.00 98.38 418 GLY A O 1
ATOM 3214 N N . LEU A 1 419 ? -15.303 2.061 16.198 1.00 98.81 419 LEU A N 1
ATOM 3215 C CA . LEU A 1 419 ? -14.300 1.706 15.191 1.00 98.81 419 LEU A CA 1
ATOM 3216 C C . LEU A 1 419 ? -12.949 2.383 15.462 1.00 98.81 419 LEU A C 1
ATOM 3218 O O . LEU A 1 419 ? -12.867 3.604 15.546 1.00 98.81 419 LEU A O 1
ATOM 3222 N N . LEU A 1 420 ? -11.880 1.594 15.555 1.00 98.88 420 LEU A N 1
ATOM 3223 C CA . LEU A 1 420 ? -10.496 2.068 15.635 1.00 98.88 420 LEU A CA 1
ATOM 3224 C C . LEU A 1 420 ? -9.787 1.826 14.296 1.00 98.88 420 LEU A C 1
ATOM 3226 O O . LEU A 1 420 ? -9.484 0.689 13.938 1.00 98.88 420 LEU A O 1
ATOM 3230 N N . LEU A 1 421 ? -9.496 2.900 13.572 1.00 98.88 421 LEU A N 1
ATOM 3231 C CA . LEU A 1 421 ? -8.974 2.861 12.211 1.00 98.88 421 LEU A CA 1
ATOM 3232 C C . LEU A 1 421 ? -7.567 3.472 12.172 1.00 98.88 421 LEU A C 1
ATOM 3234 O O . LEU A 1 421 ? -7.403 4.684 12.018 1.00 98.88 421 LEU A O 1
ATOM 3238 N N . ASN A 1 422 ? -6.534 2.641 12.323 1.00 98.81 422 ASN A N 1
ATOM 3239 C CA . ASN A 1 422 ? -5.152 3.110 12.226 1.00 98.81 422 ASN A CA 1
ATOM 3240 C C . ASN A 1 422 ? -4.702 3.113 10.758 1.00 98.81 422 ASN A C 1
ATOM 3242 O O . ASN A 1 422 ? -4.614 2.048 10.155 1.00 98.81 422 ASN A O 1
ATOM 3246 N N . TYR A 1 423 ? -4.440 4.296 10.186 1.00 98.31 423 TYR A N 1
ATOM 3247 C CA . TYR A 1 423 ? -3.858 4.491 8.843 1.00 98.31 423 TYR A CA 1
ATOM 3248 C C . TYR A 1 423 ? -4.352 3.502 7.774 1.00 98.31 423 TYR A C 1
ATOM 3250 O O . TYR A 1 423 ? -3.570 2.795 7.140 1.00 98.31 423 TYR A O 1
ATOM 3258 N N . GLY A 1 424 ? -5.675 3.408 7.619 1.00 97.25 424 GLY A N 1
ATOM 3259 C CA . GLY A 1 424 ? -6.314 2.386 6.791 1.00 97.25 424 GLY A CA 1
ATOM 3260 C C . GLY A 1 424 ? -6.150 2.597 5.285 1.00 97.25 424 GLY A C 1
ATOM 3261 O O . GLY A 1 424 ? -6.148 3.728 4.800 1.00 97.25 424 GLY A O 1
ATOM 3262 N N . GLY A 1 425 ? -6.065 1.489 4.541 1.00 96.31 425 GLY A N 1
ATOM 3263 C CA . GLY A 1 425 ? -6.131 1.485 3.076 1.00 96.31 425 GLY A CA 1
ATOM 3264 C C . GLY A 1 425 ? -7.574 1.350 2.597 1.00 96.31 425 GLY A C 1
ATOM 3265 O O . GLY A 1 425 ? -8.117 0.249 2.580 1.00 96.31 425 GLY A O 1
ATOM 3266 N N . PHE A 1 426 ? -8.215 2.456 2.230 1.00 98.00 426 PHE A N 1
ATOM 3267 C CA . PHE A 1 426 ? -9.656 2.513 1.958 1.00 98.00 426 PHE A CA 1
ATOM 3268 C C . PHE A 1 426 ? -10.033 2.629 0.473 1.00 98.00 426 PHE A C 1
ATOM 3270 O O . PHE A 1 426 ? -11.215 2.510 0.147 1.00 98.00 426 PHE A O 1
ATOM 3277 N N . ASP A 1 427 ? -9.067 2.847 -0.419 1.00 96.00 427 ASP A N 1
ATOM 3278 C CA . ASP A 1 427 ? -9.258 2.833 -1.876 1.00 96.00 427 ASP A CA 1
ATOM 3279 C C . ASP A 1 427 ? -8.014 2.263 -2.579 1.00 96.00 427 ASP A C 1
ATOM 3281 O O . ASP A 1 427 ? -6.887 2.440 -2.106 1.00 96.00 427 ASP A O 1
ATOM 3285 N N . ALA A 1 428 ? -8.212 1.591 -3.716 1.00 91.06 428 ALA A N 1
ATOM 3286 C CA . ALA A 1 428 ? -7.123 1.104 -4.564 1.00 91.06 428 ALA A CA 1
ATOM 3287 C C . ALA A 1 428 ? -6.323 2.247 -5.212 1.00 91.06 428 ALA A C 1
ATOM 3289 O O . ALA A 1 428 ? -5.129 2.121 -5.490 1.00 91.06 428 ALA A O 1
ATOM 3290 N N . THR A 1 429 ? -6.967 3.395 -5.409 1.00 87.88 429 THR A N 1
ATOM 3291 C CA . THR A 1 429 ? -6.350 4.599 -5.952 1.00 87.88 429 THR A CA 1
ATOM 3292 C C . THR A 1 429 ? -5.678 5.385 -4.837 1.00 87.88 429 THR A C 1
ATOM 3294 O O . THR A 1 429 ? -6.308 5.790 -3.859 1.00 87.88 429 THR A O 1
ATOM 3297 N N . VAL A 1 430 ? -4.391 5.671 -5.011 1.00 84.25 430 VAL A N 1
ATOM 3298 C CA . VAL A 1 430 ? -3.657 6.572 -4.120 1.00 84.25 430 VAL A CA 1
ATOM 3299 C C . VAL A 1 430 ? -3.292 7.828 -4.888 1.00 84.25 430 VAL A C 1
ATOM 3301 O O . VAL A 1 430 ? -2.803 7.741 -6.017 1.00 84.25 430 VAL A O 1
ATOM 3304 N N . ASP A 1 431 ? -3.530 8.976 -4.256 1.00 81.31 431 ASP A N 1
ATOM 3305 C CA . ASP A 1 431 ? -3.231 10.290 -4.806 1.00 81.31 431 ASP A CA 1
ATOM 3306 C C . ASP A 1 431 ? -1.768 10.404 -5.276 1.00 81.31 431 ASP A C 1
ATOM 3308 O O . ASP A 1 431 ? -0.827 9.936 -4.627 1.00 81.31 431 ASP A O 1
ATOM 3312 N N . ALA A 1 432 ? -1.577 11.045 -6.430 1.00 75.69 432 ALA A N 1
ATOM 3313 C CA . ALA A 1 432 ? -0.272 11.154 -7.065 1.00 75.69 432 ALA A CA 1
ATOM 3314 C C . ALA A 1 432 ? 0.704 12.014 -6.250 1.00 75.69 432 ALA A C 1
ATOM 3316 O O . ALA A 1 432 ? 1.907 11.762 -6.294 1.00 75.69 432 ALA A O 1
ATOM 3317 N N . GLU A 1 433 ? 0.226 13.026 -5.519 1.00 78.50 433 GLU A N 1
ATOM 3318 C CA . GLU A 1 433 ? 1.074 13.799 -4.611 1.00 78.50 433 GLU A CA 1
ATOM 3319 C C . GLU A 1 433 ? 1.524 12.941 -3.431 1.00 78.50 433 GLU A C 1
ATOM 3321 O O . GLU A 1 433 ? 2.716 12.915 -3.127 1.00 78.50 433 GLU A O 1
ATOM 3326 N N . SER A 1 434 ? 0.615 12.174 -2.832 1.00 83.50 434 SER A N 1
ATOM 3327 C CA . SER A 1 434 ? 0.946 11.271 -1.730 1.00 83.50 434 SER A CA 1
ATOM 3328 C C . SER A 1 434 ? 1.952 10.188 -2.146 1.00 83.50 434 SER A C 1
ATOM 3330 O O . SER A 1 434 ? 2.977 10.014 -1.483 1.00 83.50 434 SER A O 1
ATOM 3332 N N . ARG A 1 435 ? 1.763 9.552 -3.314 1.00 83.69 435 ARG A N 1
ATOM 3333 C CA . ARG A 1 435 ? 2.744 8.607 -3.892 1.00 83.69 435 ARG A CA 1
ATOM 3334 C C . ARG A 1 435 ? 4.116 9.243 -4.096 1.00 83.69 435 ARG A C 1
ATOM 3336 O O . ARG A 1 435 ? 5.130 8.643 -3.743 1.00 83.69 435 ARG A O 1
ATOM 3343 N N . ARG A 1 436 ? 4.161 10.469 -4.631 1.00 79.31 436 ARG A N 1
ATOM 3344 C CA . ARG A 1 436 ? 5.421 11.211 -4.806 1.00 79.31 436 ARG A CA 1
ATOM 3345 C C . ARG A 1 436 ? 6.091 11.528 -3.472 1.00 79.31 436 ARG A C 1
ATOM 3347 O O . ARG A 1 436 ? 7.309 11.409 -3.354 1.00 79.31 436 ARG A O 1
ATOM 3354 N N . ARG A 1 437 ? 5.315 11.973 -2.483 1.00 79.81 437 ARG A N 1
ATOM 3355 C CA . ARG A 1 437 ? 5.840 12.473 -1.210 1.00 79.81 437 ARG A CA 1
ATOM 3356 C C . ARG A 1 437 ? 6.205 11.370 -0.234 1.00 79.81 437 ARG A C 1
ATOM 3358 O O . ARG A 1 437 ? 7.147 11.589 0.507 1.00 79.81 437 ARG A O 1
ATOM 3365 N N . PHE A 1 438 ? 5.524 10.229 -0.235 1.00 88.56 438 PHE A N 1
ATOM 3366 C CA . PHE A 1 438 ? 5.659 9.227 0.833 1.00 88.56 438 PHE A CA 1
ATOM 3367 C C . PHE A 1 438 ? 5.673 7.771 0.341 1.00 88.56 438 PHE A C 1
ATOM 3369 O O . PHE A 1 438 ? 5.684 6.862 1.161 1.00 88.56 438 PHE A O 1
ATOM 3376 N N . GLY A 1 439 ? 5.652 7.533 -0.976 1.00 85.50 439 GLY A N 1
ATOM 3377 C CA . GLY A 1 439 ? 5.573 6.193 -1.568 1.00 85.50 439 GLY A CA 1
ATOM 3378 C C . GLY A 1 439 ? 6.825 5.754 -2.332 1.00 85.50 439 GLY A C 1
ATOM 3379 O O . GLY A 1 439 ? 6.694 5.022 -3.317 1.00 85.50 439 GLY A O 1
ATOM 3380 N N . THR A 1 440 ? 8.017 6.218 -1.949 1.00 84.06 440 THR A N 1
ATOM 3381 C CA . THR A 1 440 ? 9.298 5.822 -2.570 1.00 84.06 440 THR A CA 1
ATOM 3382 C C . THR A 1 440 ? 9.822 4.506 -1.989 1.00 84.06 440 THR A C 1
ATOM 3384 O O . THR A 1 440 ? 9.371 4.062 -0.941 1.00 84.06 440 THR A O 1
ATOM 3387 N N . GLY A 1 441 ? 10.811 3.876 -2.633 1.00 76.38 441 GLY A N 1
ATOM 3388 C CA . GLY A 1 441 ? 11.412 2.624 -2.140 1.00 76.38 441 GLY A CA 1
ATOM 3389 C C . GLY A 1 441 ? 12.219 2.745 -0.837 1.00 76.38 441 GLY A C 1
ATOM 3390 O O . GLY A 1 441 ? 12.680 1.732 -0.320 1.00 76.38 441 GLY A O 1
ATOM 3391 N N . ALA A 1 442 ? 12.426 3.963 -0.327 1.00 78.81 442 ALA A N 1
ATOM 3392 C CA . ALA A 1 442 ? 13.043 4.209 0.977 1.00 78.81 442 ALA A CA 1
ATOM 3393 C C . ALA A 1 442 ? 12.008 4.401 2.100 1.00 78.81 442 ALA A C 1
ATOM 3395 O O . ALA A 1 442 ? 12.384 4.421 3.272 1.00 78.81 442 ALA A O 1
ATOM 3396 N N . ASP A 1 443 ? 10.732 4.572 1.745 1.00 87.19 443 ASP A N 1
ATOM 3397 C CA . ASP A 1 443 ? 9.642 4.749 2.697 1.00 87.19 443 ASP A CA 1
ATOM 3398 C C . ASP A 1 443 ? 9.174 3.379 3.225 1.00 87.19 443 ASP A C 1
ATOM 3400 O O . ASP A 1 443 ? 9.334 2.355 2.564 1.00 87.19 443 ASP A O 1
ATOM 3404 N N . MET A 1 444 ? 8.586 3.354 4.427 1.00 91.75 444 MET A N 1
ATOM 3405 C CA . MET A 1 444 ? 8.134 2.115 5.090 1.00 91.75 444 MET A CA 1
ATOM 3406 C C . MET A 1 444 ? 7.079 1.338 4.282 1.00 91.75 444 MET A C 1
ATOM 3408 O O . MET A 1 444 ? 6.977 0.120 4.414 1.00 91.75 444 MET A O 1
ATOM 3412 N N . LEU A 1 445 ? 6.295 2.053 3.472 1.00 94.56 445 LEU A N 1
ATOM 3413 C CA . LEU A 1 445 ? 5.339 1.504 2.520 1.00 94.56 445 LEU A CA 1
ATOM 3414 C C . LEU A 1 445 ? 5.523 2.220 1.181 1.00 94.56 445 LEU A C 1
ATOM 3416 O O . LEU A 1 445 ? 5.237 3.411 1.059 1.00 94.56 445 LEU A O 1
ATOM 3420 N N . SER A 1 446 ? 5.985 1.494 0.168 1.00 91.38 446 SER A N 1
ATOM 3421 C CA . SER A 1 446 ? 6.189 2.053 -1.167 1.00 91.38 446 SER A CA 1
ATOM 3422 C C . SER A 1 446 ? 4.935 1.970 -2.043 1.00 91.38 446 SER A C 1
ATOM 3424 O O . SER A 1 446 ? 4.066 1.115 -1.870 1.00 91.38 446 SER A O 1
ATOM 3426 N N . SER A 1 447 ? 4.873 2.823 -3.069 1.00 88.50 447 SER A N 1
ATOM 3427 C CA . SER A 1 447 ? 3.810 2.791 -4.085 1.00 88.50 447 SER A CA 1
ATOM 3428 C C . SER A 1 447 ? 3.731 1.437 -4.798 1.00 88.50 447 SER A C 1
ATOM 3430 O O . SER A 1 447 ? 2.640 0.949 -5.074 1.00 88.50 447 SER A O 1
ATOM 3432 N N . ALA A 1 448 ? 4.886 0.817 -5.063 1.00 86.88 448 ALA A N 1
ATOM 3433 C CA . ALA A 1 448 ? 4.957 -0.487 -5.717 1.00 86.88 448 ALA A CA 1
ATOM 3434 C C . ALA A 1 448 ? 4.398 -1.607 -4.826 1.00 86.88 448 ALA A C 1
ATOM 3436 O O . ALA A 1 448 ? 3.745 -2.524 -5.323 1.00 86.88 448 ALA A O 1
ATOM 3437 N N . GLU A 1 449 ? 4.619 -1.530 -3.510 1.00 92.25 449 GLU A N 1
ATOM 3438 C CA . GLU A 1 449 ? 4.032 -2.478 -2.561 1.00 92.25 449 GLU A CA 1
ATOM 3439 C C . GLU A 1 449 ? 2.518 -2.330 -2.471 1.00 92.25 449 GLU A C 1
ATOM 3441 O O . GLU A 1 449 ? 1.826 -3.342 -2.491 1.00 92.25 449 GLU A O 1
ATOM 3446 N N . ILE A 1 450 ? 1.996 -1.099 -2.449 1.00 94.94 450 ILE A N 1
ATOM 3447 C CA . ILE A 1 450 ? 0.547 -0.852 -2.479 1.00 94.94 450 ILE A CA 1
ATOM 3448 C C . ILE A 1 450 ? -0.088 -1.506 -3.707 1.00 94.94 450 ILE A C 1
ATOM 3450 O O . ILE A 1 450 ? -1.052 -2.260 -3.569 1.00 94.94 450 ILE A O 1
ATOM 3454 N N . ASP A 1 451 ? 0.466 -1.251 -4.895 1.00 92.31 451 ASP A N 1
ATOM 3455 C CA . ASP A 1 451 ? -0.069 -1.789 -6.150 1.00 92.31 451 ASP A CA 1
ATOM 3456 C C . ASP A 1 451 ? -0.033 -3.327 -6.147 1.00 92.31 451 ASP A C 1
ATOM 3458 O O . ASP A 1 451 ? -0.998 -3.988 -6.536 1.00 92.31 451 ASP A O 1
ATOM 3462 N N . MET A 1 452 ? 1.052 -3.908 -5.627 1.00 94.12 452 MET A N 1
ATOM 3463 C CA . MET A 1 452 ? 1.189 -5.353 -5.453 1.00 94.12 452 MET A CA 1
ATOM 3464 C C . MET A 1 452 ? 0.171 -5.921 -4.449 1.00 94.12 452 MET A C 1
ATOM 3466 O O . MET A 1 452 ? -0.411 -6.973 -4.715 1.00 94.12 452 MET A O 1
ATOM 3470 N N . PHE A 1 453 ? -0.070 -5.265 -3.311 1.00 97.50 453 PHE A N 1
ATOM 3471 C CA . PHE A 1 453 ? -1.047 -5.731 -2.322 1.00 97.50 453 PHE A CA 1
ATOM 3472 C C . PHE A 1 453 ? -2.466 -5.735 -2.881 1.00 97.50 453 PHE A C 1
ATOM 3474 O O . PHE A 1 453 ? -3.165 -6.733 -2.718 1.00 97.50 453 PHE A O 1
ATOM 3481 N N . TRP A 1 454 ? -2.876 -4.684 -3.596 1.00 97.38 454 TRP A N 1
ATOM 3482 C CA . TRP A 1 454 ? -4.188 -4.652 -4.248 1.00 97.38 454 TRP A CA 1
ATOM 3483 C C . TRP A 1 454 ? -4.325 -5.738 -5.317 1.00 97.38 454 TRP A C 1
ATOM 3485 O O . TRP A 1 454 ? -5.339 -6.434 -5.347 1.00 97.38 454 TRP A O 1
ATOM 3495 N N . LEU A 1 455 ? -3.287 -5.962 -6.130 1.00 96.00 455 LEU A N 1
ATOM 3496 C CA . LEU A 1 455 ? -3.272 -7.038 -7.127 1.00 96.00 455 LEU A CA 1
ATOM 3497 C C . LEU A 1 455 ? -3.434 -8.435 -6.498 1.00 96.00 455 LEU A C 1
ATOM 3499 O O . LEU A 1 455 ? -4.084 -9.321 -7.066 1.00 96.00 455 LEU A O 1
ATOM 3503 N N . ASN A 1 456 ? -2.838 -8.655 -5.326 1.00 96.62 456 ASN A N 1
ATOM 3504 C CA . ASN A 1 456 ? -2.958 -9.927 -4.619 1.00 96.62 456 ASN A CA 1
ATOM 3505 C C . ASN A 1 456 ? -4.298 -10.071 -3.915 1.00 96.62 456 ASN A C 1
ATOM 3507 O O . ASN A 1 456 ? -4.854 -11.165 -3.923 1.00 96.62 456 ASN A O 1
ATOM 3511 N N . TYR A 1 457 ? -4.800 -8.996 -3.313 1.00 98.50 457 TYR A N 1
ATOM 3512 C CA . TYR A 1 457 ? -6.028 -9.016 -2.534 1.00 98.50 457 TYR A CA 1
ATOM 3513 C C . TYR A 1 457 ? -7.264 -9.182 -3.418 1.00 98.50 457 TYR A C 1
ATOM 3515 O O . TYR A 1 457 ? -8.112 -10.017 -3.120 1.00 98.50 457 TYR A O 1
ATOM 3523 N N . LEU A 1 458 ? -7.367 -8.443 -4.522 1.00 98.06 458 LEU A N 1
ATOM 3524 C CA . LEU A 1 458 ? -8.552 -8.454 -5.382 1.00 98.06 458 LEU A CA 1
ATOM 3525 C C . LEU A 1 458 ? -8.552 -9.637 -6.348 1.00 98.06 458 LEU A C 1
ATOM 3527 O O . LEU A 1 458 ? -7.493 -10.079 -6.803 1.00 98.06 458 LEU A O 1
ATOM 3531 N N . ARG A 1 459 ? -9.735 -10.157 -6.689 1.00 97.69 459 ARG A N 1
ATOM 3532 C CA . ARG A 1 459 ? -9.877 -11.246 -7.672 1.00 97.69 459 ARG A CA 1
ATOM 3533 C C . ARG A 1 459 ? -9.734 -10.722 -9.092 1.00 97.69 459 ARG A C 1
ATOM 3535 O O . ARG A 1 459 ? -9.031 -11.340 -9.890 1.00 97.69 459 ARG A O 1
ATOM 3542 N N . ASP A 1 460 ? -10.375 -9.593 -9.363 1.00 93.62 460 ASP A N 1
ATOM 3543 C CA . ASP A 1 460 ? -10.386 -8.890 -10.640 1.00 93.62 460 ASP A CA 1
ATOM 3544 C C . ASP A 1 460 ? -10.650 -7.382 -10.442 1.00 93.62 460 ASP A C 1
ATOM 3546 O O . ASP A 1 460 ? -10.818 -6.900 -9.319 1.00 93.62 460 ASP A O 1
ATOM 3550 N N . ASP A 1 461 ? -10.668 -6.623 -11.540 1.00 90.56 461 ASP A N 1
ATOM 3551 C CA . ASP A 1 461 ? -10.854 -5.167 -11.516 1.00 90.56 461 ASP A CA 1
ATOM 3552 C C . ASP A 1 461 ? -12.253 -4.728 -11.051 1.00 90.56 461 ASP A C 1
ATOM 3554 O O . ASP A 1 461 ? -12.422 -3.580 -10.632 1.00 90.56 461 ASP A O 1
ATOM 3558 N N . ALA A 1 462 ? -13.265 -5.604 -11.105 1.00 93.06 462 ALA A N 1
ATOM 3559 C CA . ALA A 1 462 ? -14.613 -5.258 -10.661 1.00 93.06 462 ALA A CA 1
ATOM 3560 C C . ALA A 1 462 ? -14.673 -5.109 -9.136 1.00 93.06 462 ALA A C 1
ATOM 3562 O O . ALA A 1 462 ? -15.385 -4.229 -8.644 1.00 93.06 462 ALA A O 1
ATOM 3563 N N . ASP A 1 463 ? -13.867 -5.883 -8.399 1.00 97.25 463 ASP A N 1
ATOM 3564 C CA . ASP A 1 463 ? -13.768 -5.775 -6.940 1.00 97.25 463 ASP A CA 1
ATOM 3565 C C . ASP A 1 463 ? -13.314 -4.372 -6.493 1.00 97.25 463 ASP A C 1
ATOM 3567 O O . ASP A 1 463 ? -13.695 -3.921 -5.418 1.00 97.25 463 ASP A O 1
ATOM 3571 N N . GLN A 1 464 ? -12.579 -3.619 -7.324 1.00 94.69 464 GLN A N 1
ATOM 3572 C CA . GLN A 1 464 ? -12.196 -2.237 -6.994 1.00 94.69 464 GLN A CA 1
ATOM 3573 C C . GLN A 1 464 ? -13.403 -1.305 -6.851 1.00 94.69 464 GLN A C 1
ATOM 3575 O O . GLN A 1 464 ? -13.278 -0.230 -6.270 1.00 94.69 464 GLN A O 1
ATOM 3580 N N . GLN A 1 465 ? -14.561 -1.652 -7.418 1.00 96.00 465 GLN A N 1
ATOM 3581 C CA . GLN A 1 465 ? -15.786 -0.857 -7.295 1.00 96.00 465 GLN A CA 1
ATOM 3582 C C . GLN A 1 465 ? -16.674 -1.311 -6.134 1.00 96.00 465 GLN A C 1
ATOM 3584 O O . GLN A 1 465 ? -17.660 -0.637 -5.836 1.00 96.00 465 GLN A O 1
ATOM 3589 N N . ASP A 1 466 ? -16.332 -2.416 -5.473 1.00 98.31 466 ASP A N 1
ATOM 3590 C CA . ASP A 1 466 ? -17.080 -2.923 -4.332 1.00 98.31 466 ASP A CA 1
ATOM 3591 C C . ASP A 1 466 ? -16.787 -2.063 -3.083 1.00 98.31 466 ASP A C 1
ATOM 3593 O O . ASP A 1 466 ? -15.625 -1.943 -2.675 1.00 98.31 466 ASP A O 1
ATOM 3597 N N . PRO A 1 467 ? -17.807 -1.455 -2.445 1.00 98.19 467 PRO A N 1
ATOM 3598 C CA . PRO A 1 467 ? -17.624 -0.653 -1.237 1.00 98.19 467 PRO A CA 1
ATOM 3599 C C . PRO A 1 467 ? -17.082 -1.440 -0.034 1.00 98.19 467 PRO A C 1
ATOM 3601 O O . PRO A 1 467 ? -16.617 -0.816 0.914 1.00 98.19 467 PRO A O 1
ATOM 3604 N N . LEU A 1 468 ? -17.116 -2.774 -0.036 1.00 98.44 468 LEU A N 1
ATOM 3605 C CA . LEU A 1 468 ? -16.509 -3.583 1.026 1.00 98.44 468 LEU A CA 1
ATOM 3606 C C . LEU A 1 468 ? -15.010 -3.828 0.795 1.00 98.44 468 LEU A C 1
ATOM 3608 O O . LEU A 1 468 ? -14.272 -4.011 1.760 1.00 98.44 468 LEU A O 1
ATOM 3612 N N . ALA A 1 469 ? -14.540 -3.786 -0.456 1.00 98.38 469 ALA A N 1
ATOM 3613 C CA . ALA A 1 469 ? -13.112 -3.812 -0.774 1.00 98.38 469 ALA A CA 1
ATOM 3614 C C . ALA A 1 469 ? -12.495 -2.407 -0.696 1.00 98.38 469 ALA A C 1
ATOM 3616 O O . ALA A 1 469 ? -11.408 -2.235 -0.140 1.00 98.38 469 ALA A O 1
ATOM 3617 N N . CYS A 1 470 ? -13.208 -1.389 -1.193 1.00 98.31 470 CYS A N 1
ATOM 3618 C CA . CYS A 1 470 ? -12.817 0.022 -1.154 1.00 98.31 470 CYS A CA 1
ATOM 3619 C C . CYS A 1 470 ? -13.832 0.867 -0.348 1.00 98.31 470 CYS A C 1
ATOM 3621 O O . CYS A 1 470 ? -14.666 1.560 -0.943 1.00 98.31 470 CYS A O 1
ATOM 3623 N N . PRO A 1 471 ? -13.767 0.863 1.001 1.00 98.00 471 PRO A N 1
ATOM 3624 C CA . PRO A 1 471 ? -14.716 1.561 1.873 1.00 98.00 471 PRO A CA 1
ATOM 3625 C C . PRO A 1 471 ? -14.890 3.060 1.639 1.00 98.00 471 PRO A C 1
ATOM 3627 O O . PRO A 1 471 ? -15.936 3.603 1.992 1.00 98.00 471 PRO A O 1
ATOM 3630 N N . LEU A 1 472 ? -13.935 3.748 0.999 1.00 97.25 472 LEU A N 1
ATOM 3631 C CA . LEU A 1 472 ? -14.138 5.143 0.582 1.00 97.25 472 LEU A CA 1
ATOM 3632 C C . LEU A 1 472 ? -15.291 5.307 -0.419 1.00 97.25 472 LEU A C 1
ATOM 3634 O O . LEU A 1 472 ? -15.762 6.420 -0.614 1.00 97.25 472 LEU A O 1
ATOM 3638 N N . LYS A 1 473 ? -15.783 4.229 -1.034 1.00 98.00 473 LYS A N 1
ATOM 3639 C CA . LYS A 1 473 ? -16.931 4.241 -1.952 1.00 98.00 473 LYS A CA 1
ATOM 3640 C C . LYS A 1 473 ? -18.255 3.915 -1.259 1.00 98.00 473 LYS A C 1
ATOM 3642 O O . LYS A 1 473 ? -19.312 4.073 -1.867 1.00 98.00 473 LYS A O 1
ATOM 3647 N N . ALA A 1 474 ? -18.221 3.494 0.005 1.00 98.12 474 ALA A N 1
ATOM 3648 C CA . ALA A 1 474 ? -19.402 3.075 0.745 1.00 98.12 474 ALA A CA 1
ATOM 3649 C C . ALA A 1 474 ? -20.298 4.253 1.163 1.00 98.12 474 ALA A C 1
ATOM 3651 O O . ALA A 1 474 ? -19.855 5.397 1.321 1.00 98.12 474 ALA A O 1
ATOM 3652 N N . ASN A 1 475 ? -21.572 3.943 1.415 1.00 98.12 475 ASN A N 1
ATOM 3653 C CA . ASN A 1 475 ? -22.403 4.764 2.288 1.00 98.12 475 ASN A CA 1
ATOM 3654 C C . ASN A 1 475 ? -21.914 4.558 3.727 1.00 98.12 475 ASN A C 1
ATOM 3656 O O . ASN A 1 475 ? -21.895 3.421 4.196 1.00 98.12 475 ASN A O 1
ATOM 3660 N N . LEU A 1 476 ? -21.542 5.634 4.419 1.00 98.50 476 LEU A N 1
ATOM 3661 C CA . LEU A 1 476 ? -20.964 5.589 5.767 1.00 98.50 476 LEU A CA 1
ATOM 3662 C C . LEU A 1 476 ? -21.973 5.938 6.872 1.00 98.50 476 LEU A C 1
ATOM 3664 O O . LEU A 1 476 ? -21.645 5.851 8.052 1.00 98.50 476 LEU A O 1
ATOM 3668 N N . GLY A 1 477 ? -23.209 6.302 6.514 1.00 97.75 477 GLY A N 1
ATOM 3669 C CA . GLY A 1 477 ? -24.242 6.655 7.487 1.00 97.75 477 GLY A CA 1
ATOM 3670 C C . GLY A 1 477 ? -24.591 5.482 8.405 1.00 97.75 477 GLY A C 1
ATOM 3671 O O . GLY A 1 477 ? -24.608 4.326 7.974 1.00 97.75 477 GLY A O 1
ATOM 3672 N N . GLY A 1 478 ? -24.866 5.778 9.676 1.00 96.81 478 GLY A N 1
ATOM 3673 C CA . GLY A 1 478 ? -25.218 4.765 10.677 1.00 96.81 478 GLY A CA 1
ATOM 3674 C C . GLY A 1 478 ? -24.058 3.864 11.116 1.00 96.81 478 GLY A C 1
ATOM 3675 O O . GLY A 1 478 ? -24.304 2.849 11.759 1.00 96.81 478 GLY A O 1
ATOM 3676 N N . LEU A 1 479 ? -22.812 4.199 10.762 1.00 98.44 479 LEU A N 1
ATOM 3677 C CA . LEU A 1 479 ? -21.633 3.579 11.367 1.00 98.44 479 LEU A CA 1
ATOM 3678 C C . LEU A 1 479 ? -21.419 4.092 12.803 1.00 98.44 479 LEU A C 1
ATOM 3680 O O . LEU A 1 479 ? -21.818 5.217 13.121 1.00 98.44 479 LEU A O 1
ATOM 3684 N N . PRO A 1 480 ? -20.785 3.290 13.678 1.00 97.94 480 PRO A N 1
ATOM 3685 C CA . PRO A 1 480 ? -20.547 3.681 15.059 1.00 97.94 480 PRO A CA 1
ATOM 3686 C C . PRO A 1 480 ? -19.448 4.749 15.172 1.00 97.94 480 PRO A C 1
ATOM 3688 O O . PRO A 1 480 ? -18.678 4.963 14.227 1.00 97.94 480 PRO A O 1
ATOM 3691 N N . PRO A 1 481 ? -19.321 5.399 16.345 1.00 98.50 481 PRO A N 1
ATOM 3692 C CA . PRO A 1 481 ? -18.273 6.381 16.572 1.00 98.50 481 PRO A CA 1
ATOM 3693 C C . PRO A 1 481 ? -16.880 5.828 16.272 1.00 98.50 481 PRO A C 1
ATOM 3695 O O . PRO A 1 481 ? -16.554 4.694 16.636 1.00 98.50 481 PRO A O 1
ATOM 3698 N N . SER A 1 482 ? -16.064 6.636 15.606 1.00 98.69 482 SER A N 1
ATOM 3699 C CA . SER A 1 482 ? -14.815 6.194 14.988 1.00 98.69 482 SER A CA 1
ATOM 3700 C C . SER A 1 482 ? -13.621 7.037 15.440 1.00 98.69 482 SER A C 1
ATOM 3702 O O . SER A 1 482 ? -13.713 8.260 15.549 1.00 98.69 482 SER A O 1
ATOM 3704 N N . LEU A 1 483 ? -12.482 6.389 15.683 1.00 98.88 483 LEU A N 1
ATOM 3705 C CA . LEU A 1 483 ? -11.184 7.026 15.897 1.00 98.88 483 LEU A CA 1
ATOM 3706 C C . LEU A 1 483 ? -10.257 6.705 14.723 1.00 98.88 483 LEU A C 1
ATOM 3708 O O . LEU A 1 483 ? -9.939 5.540 14.492 1.00 98.88 483 LEU A O 1
ATOM 3712 N N . LEU A 1 484 ? -9.790 7.740 14.025 1.00 98.88 484 LEU A N 1
ATOM 3713 C CA . LEU A 1 484 ? -8.775 7.640 12.983 1.00 98.88 484 LEU A CA 1
ATOM 3714 C C . LEU A 1 484 ? -7.418 8.095 13.526 1.00 98.88 484 LEU A C 1
ATOM 3716 O O . LEU A 1 484 ? -7.270 9.223 14.005 1.00 98.88 484 LEU A O 1
ATOM 3720 N N . ILE A 1 485 ? -6.423 7.215 13.420 1.00 98.75 485 ILE A N 1
ATOM 3721 C CA . ILE A 1 485 ? -5.022 7.494 13.758 1.00 98.75 485 ILE A CA 1
ATOM 3722 C C . ILE A 1 485 ? -4.247 7.661 12.454 1.00 98.75 485 ILE A C 1
ATOM 3724 O O . ILE A 1 485 ? -4.102 6.707 11.691 1.00 98.75 485 ILE A O 1
ATOM 3728 N N . VAL A 1 486 ? -3.758 8.875 12.198 1.00 98.38 486 VAL A N 1
ATOM 3729 C CA . VAL A 1 486 ? -3.183 9.264 10.904 1.00 98.38 486 VAL A CA 1
ATOM 3730 C C . VAL A 1 486 ? -1.718 9.683 11.075 1.00 98.38 486 VAL A C 1
ATOM 3732 O O . VAL A 1 486 ? -1.444 10.680 11.737 1.00 98.38 486 VAL A O 1
ATOM 3735 N N . PRO A 1 487 ? -0.744 8.957 10.517 1.00 97.88 487 PRO A N 1
ATOM 3736 C CA . PRO A 1 487 ? 0.633 9.416 10.417 1.00 97.88 487 PRO A CA 1
ATOM 3737 C C . PRO A 1 487 ? 0.740 10.530 9.371 1.00 97.88 487 PRO A C 1
ATOM 3739 O O . PRO A 1 487 ? 0.105 10.475 8.322 1.00 97.88 487 PRO A O 1
ATOM 3742 N N . GLU A 1 488 ? 1.526 11.564 9.668 1.00 95.19 488 GLU A N 1
ATOM 3743 C CA . GLU A 1 488 ? 1.698 12.712 8.770 1.00 95.19 488 GLU A CA 1
ATOM 3744 C C . GLU A 1 488 ? 2.423 12.348 7.465 1.00 95.19 488 GLU A C 1
ATOM 3746 O O . GLU A 1 488 ? 2.047 12.823 6.394 1.00 95.19 488 GLU A O 1
ATOM 3751 N N . CYS A 1 489 ? 3.455 11.509 7.556 1.00 95.06 489 CYS A N 1
ATOM 3752 C CA . CYS A 1 489 ? 4.350 11.174 6.453 1.00 95.06 489 CYS A CA 1
ATOM 3753 C C . CYS A 1 489 ? 4.026 9.787 5.884 1.00 95.06 489 CYS A C 1
ATOM 3755 O O . CYS A 1 489 ? 4.870 8.891 5.880 1.00 95.06 489 CYS A O 1
ATOM 3757 N N . ASP A 1 490 ? 2.783 9.597 5.442 1.00 96.25 490 ASP A N 1
ATOM 3758 C CA . ASP A 1 490 ? 2.277 8.323 4.926 1.00 96.25 490 ASP A CA 1
ATOM 3759 C C . ASP A 1 490 ? 1.573 8.494 3.576 1.00 96.25 490 ASP A C 1
ATOM 3761 O O . ASP A 1 490 ? 0.775 9.408 3.359 1.00 96.25 490 ASP A O 1
ATOM 3765 N N . VAL A 1 491 ? 1.862 7.557 2.678 1.00 94.62 491 VAL A N 1
ATOM 3766 C CA . VAL A 1 491 ? 1.269 7.416 1.348 1.00 94.62 491 VAL A CA 1
ATOM 3767 C C . VAL A 1 491 ? -0.244 7.147 1.399 1.00 94.62 491 VAL A C 1
ATOM 3769 O O . VAL A 1 491 ? -0.955 7.420 0.435 1.00 94.62 491 VAL A O 1
ATOM 3772 N N . LEU A 1 492 ? -0.770 6.663 2.530 1.00 96.56 492 LEU A N 1
ATOM 3773 C CA . LEU A 1 492 ? -2.209 6.472 2.757 1.00 96.56 492 LEU A CA 1
ATOM 3774 C C . LEU A 1 492 ? -2.856 7.568 3.626 1.00 96.56 492 LEU A C 1
ATOM 3776 O O . LEU A 1 492 ? -4.071 7.537 3.842 1.00 96.56 492 LEU A O 1
ATOM 3780 N N . ALA A 1 493 ? -2.101 8.577 4.084 1.00 94.75 493 ALA A N 1
ATOM 3781 C CA . ALA A 1 493 ? -2.626 9.624 4.970 1.00 94.75 493 ALA A CA 1
ATOM 3782 C C . ALA A 1 493 ? -3.833 10.354 4.358 1.00 94.75 493 ALA A C 1
ATOM 3784 O O . ALA A 1 493 ? -4.849 10.557 5.025 1.00 94.75 493 ALA A O 1
ATOM 3785 N N . ALA A 1 494 ? -3.760 10.677 3.063 1.00 92.38 494 ALA A N 1
ATOM 3786 C CA . ALA A 1 494 ? -4.838 11.353 2.343 1.00 92.38 494 ALA A CA 1
ATOM 3787 C C . ALA A 1 494 ? -6.144 10.540 2.327 1.00 92.38 494 ALA A C 1
ATOM 3789 O O . ALA A 1 494 ? -7.223 11.120 2.423 1.00 92.38 494 ALA A O 1
ATOM 3790 N N . GLN A 1 495 ? -6.067 9.205 2.272 1.00 95.31 495 GLN A N 1
ATOM 3791 C CA . GLN A 1 495 ? -7.260 8.355 2.333 1.00 95.31 495 GLN A CA 1
ATOM 3792 C C . GLN A 1 495 ? -7.901 8.379 3.721 1.00 95.31 495 GLN A C 1
ATOM 3794 O O . GLN A 1 495 ? -9.125 8.405 3.831 1.00 95.31 495 GLN A O 1
ATOM 3799 N N . SER A 1 496 ? -7.092 8.417 4.783 1.00 95.88 496 SER A N 1
ATOM 3800 C CA . SER A 1 496 ? -7.611 8.547 6.147 1.00 95.88 496 SER A CA 1
ATOM 3801 C C . SER A 1 496 ? -8.291 9.903 6.369 1.00 95.88 496 SER A C 1
ATOM 3803 O O . SER A 1 496 ? -9.350 9.960 6.986 1.00 95.88 496 SER A O 1
ATOM 3805 N N . LEU A 1 497 ? -7.739 10.988 5.815 1.00 96.19 497 LEU A N 1
ATOM 3806 C CA . LEU A 1 497 ? -8.365 12.315 5.877 1.00 96.19 497 LEU A CA 1
ATOM 3807 C C . LEU A 1 497 ? -9.675 12.373 5.076 1.00 96.19 497 LEU A C 1
ATOM 3809 O O . LEU A 1 497 ? -10.671 12.883 5.579 1.00 96.19 497 LEU A O 1
ATOM 3813 N N . ALA A 1 498 ? -9.706 11.785 3.877 1.00 96.50 498 ALA A N 1
ATOM 3814 C CA . ALA A 1 498 ? -10.932 11.676 3.086 1.00 96.50 498 ALA A CA 1
ATOM 3815 C C . ALA A 1 498 ? -12.004 10.822 3.790 1.00 96.50 498 ALA A C 1
ATOM 3817 O O . ALA A 1 498 ? -13.197 11.102 3.687 1.00 96.50 498 ALA A O 1
ATOM 3818 N N . MET A 1 499 ? -11.592 9.783 4.523 1.00 98.25 499 MET A N 1
ATOM 3819 C CA . MET A 1 499 ? -12.507 8.969 5.321 1.00 98.25 499 MET A CA 1
ATOM 3820 C C . MET A 1 499 ? -13.083 9.762 6.503 1.00 98.25 499 MET A C 1
ATOM 3822 O O . MET A 1 499 ? -14.290 9.692 6.719 1.00 98.25 499 MET A O 1
ATOM 3826 N N . ASP A 1 500 ? -12.268 10.542 7.229 1.00 98.12 500 ASP A N 1
ATOM 3827 C CA . ASP A 1 500 ? -12.752 11.450 8.288 1.00 98.12 500 ASP A CA 1
ATOM 3828 C C . ASP A 1 500 ? -13.816 12.412 7.748 1.00 98.12 500 ASP A C 1
ATOM 3830 O O . ASP A 1 500 ? -14.908 12.496 8.311 1.00 98.12 500 ASP A O 1
ATOM 3834 N N . GLU A 1 501 ? -13.533 13.075 6.624 1.00 97.88 501 GLU A N 1
ATOM 3835 C CA . GLU A 1 501 ? -14.465 14.000 5.974 1.00 97.88 501 GLU A CA 1
ATOM 3836 C C . GLU A 1 501 ? -15.786 13.305 5.620 1.00 97.88 501 GLU A C 1
ATOM 3838 O O . GLU A 1 501 ? -16.847 13.714 6.096 1.00 97.88 501 GLU A O 1
ATOM 3843 N N . ARG A 1 502 ? -15.734 12.187 4.886 1.00 98.31 502 ARG A N 1
ATOM 3844 C CA . ARG A 1 502 ? -16.943 11.460 4.470 1.00 98.31 502 ARG A CA 1
ATOM 3845 C C . ARG A 1 502 ? -17.739 10.886 5.640 1.00 98.31 502 ARG A C 1
ATOM 3847 O O . ARG A 1 502 ? -18.968 10.852 5.585 1.00 98.31 502 ARG A O 1
ATOM 3854 N N . MET A 1 503 ? -17.075 10.404 6.690 1.00 98.62 503 MET A N 1
ATOM 3855 C CA . MET A 1 503 ? -17.756 9.912 7.889 1.00 98.62 503 MET A CA 1
ATOM 3856 C C . MET A 1 503 ? -18.483 11.055 8.611 1.00 98.62 503 MET A C 1
ATOM 3858 O O . MET A 1 503 ? -19.646 10.893 8.985 1.00 98.62 503 MET A O 1
ATOM 3862 N N . ARG A 1 504 ? -17.849 12.229 8.746 1.00 98.06 504 ARG A N 1
ATOM 3863 C CA . ARG A 1 504 ? -18.488 13.422 9.329 1.00 98.06 504 ARG A CA 1
ATOM 3864 C C . ARG A 1 504 ? -19.668 13.907 8.495 1.00 98.06 504 ARG A C 1
ATOM 3866 O O . ARG A 1 504 ? -20.720 14.200 9.059 1.00 98.06 504 ARG A O 1
ATOM 3873 N N . GLU A 1 505 ? -19.524 13.958 7.173 1.00 98.25 505 GLU A N 1
ATOM 3874 C CA . GLU A 1 505 ? -20.613 14.312 6.251 1.00 98.25 505 GLU A CA 1
ATOM 3875 C C . GLU A 1 505 ? -21.800 13.347 6.363 1.00 98.25 505 GLU A C 1
ATOM 3877 O O . GLU A 1 505 ? -22.956 13.762 6.287 1.00 98.25 505 GLU A O 1
ATOM 3882 N N . ALA A 1 506 ? -21.524 12.064 6.608 1.00 98.12 506 ALA A N 1
ATOM 3883 C CA . ALA A 1 506 ? -22.535 11.042 6.850 1.00 98.12 506 ALA A CA 1
ATOM 3884 C C . ALA A 1 506 ? -23.127 11.067 8.278 1.00 98.12 506 ALA A C 1
ATOM 3886 O O . ALA A 1 506 ? -23.979 10.235 8.599 1.00 98.12 506 ALA A O 1
ATOM 3887 N N . GLY A 1 507 ? -22.701 12.006 9.131 1.00 98.31 507 GLY A N 1
ATOM 3888 C CA . GLY A 1 507 ? -23.202 12.186 10.495 1.00 98.31 507 GLY A CA 1
ATOM 3889 C C . GLY A 1 507 ? -22.607 11.236 11.538 1.00 98.31 507 GLY A C 1
ATOM 3890 O O . GLY A 1 507 ? -23.179 11.099 12.618 1.00 98.31 507 GLY A O 1
ATOM 3891 N N . VAL A 1 508 ? -21.487 10.572 11.240 1.00 98.44 508 VAL A N 1
ATOM 3892 C CA . VAL A 1 508 ? -20.768 9.718 12.199 1.00 98.44 508 VAL A CA 1
ATOM 3893 C C . VAL A 1 508 ? -19.993 10.596 13.190 1.00 98.44 508 VAL A C 1
ATOM 3895 O O . VAL A 1 508 ? -19.404 11.610 12.810 1.00 98.44 508 VAL A O 1
ATOM 3898 N N . ASP A 1 509 ? -19.966 10.210 14.469 1.00 98.12 509 ASP A N 1
ATOM 3899 C CA . ASP A 1 509 ? -19.079 10.829 15.462 1.00 98.12 509 ASP A CA 1
ATOM 3900 C C . ASP A 1 509 ? -17.640 10.359 15.228 1.00 98.12 509 ASP A C 1
ATOM 3902 O O . ASP A 1 509 ? -17.318 9.186 15.415 1.00 98.12 509 ASP A O 1
ATOM 3906 N N . VAL A 1 510 ? -16.774 11.270 14.790 1.00 98.25 510 VAL A N 1
ATOM 3907 C CA . VAL A 1 510 ? -15.400 10.944 14.410 1.00 98.25 510 VAL A CA 1
ATOM 3908 C C . VAL A 1 510 ? -14.407 11.767 15.215 1.00 98.25 510 VAL A C 1
ATOM 3910 O O . VAL A 1 510 ? -14.508 12.996 15.304 1.00 98.25 510 VAL A O 1
ATOM 3913 N N . GLN A 1 511 ? -13.374 11.104 15.724 1.00 98.38 511 GLN A N 1
ATOM 3914 C CA . GLN A 1 511 ? -12.140 11.733 16.182 1.00 98.38 511 GLN A CA 1
ATOM 3915 C C . GLN A 1 511 ? -11.017 11.371 15.211 1.00 98.38 511 GLN A C 1
ATOM 3917 O O . GLN A 1 511 ? -10.742 10.198 15.001 1.00 98.38 511 GLN A O 1
ATOM 3922 N N . CYS A 1 512 ? -10.349 12.366 14.635 1.00 98.12 512 CYS A N 1
ATOM 3923 C CA . CYS A 1 512 ? -9.199 12.159 13.758 1.00 98.12 512 CYS A CA 1
ATOM 3924 C C . CYS A 1 512 ? -7.969 12.814 14.387 1.00 98.12 512 CYS A C 1
ATOM 3926 O O . CYS A 1 512 ? -8.006 13.991 14.755 1.00 98.12 512 CYS A O 1
ATOM 3928 N N . LYS A 1 513 ? -6.895 12.040 14.570 1.00 97.88 513 LYS A N 1
ATOM 3929 C CA . LYS A 1 513 ? -5.653 12.498 15.200 1.00 97.88 513 LYS A CA 1
ATOM 3930 C C . LYS A 1 513 ? -4.472 12.280 14.266 1.00 97.88 513 LYS A C 1
ATOM 3932 O O . LYS A 1 513 ? -4.157 11.144 13.915 1.00 97.88 513 LYS A O 1
ATOM 3937 N N . ILE A 1 514 ? -3.798 13.377 13.918 1.00 97.38 514 ILE A N 1
ATOM 3938 C CA . ILE A 1 514 ? -2.605 13.369 13.068 1.00 97.38 514 ILE A CA 1
ATOM 3939 C C . ILE A 1 514 ? -1.343 13.336 13.941 1.00 97.38 514 ILE A C 1
ATOM 3941 O O . ILE A 1 514 ? -1.172 14.158 14.844 1.00 97.38 514 ILE A O 1
ATOM 3945 N N . TYR A 1 515 ? -0.436 12.404 13.660 1.00 96.56 515 TYR A N 1
ATOM 3946 C CA . TYR A 1 515 ? 0.830 12.221 14.364 1.00 96.56 515 TYR A CA 1
ATOM 3947 C C . TYR A 1 515 ? 1.980 12.729 13.495 1.00 96.56 515 TYR A C 1
ATOM 3949 O O . TYR A 1 515 ? 2.384 12.098 12.522 1.00 96.56 515 TYR A O 1
ATOM 3957 N N . GLN A 1 516 ? 2.481 13.905 13.870 1.00 92.62 516 GLN A N 1
ATOM 3958 C CA . GLN A 1 516 ? 3.581 14.606 13.205 1.00 92.62 516 GLN A CA 1
ATOM 3959 C C . GLN A 1 516 ? 4.861 13.763 13.182 1.00 92.62 516 GLN A C 1
ATOM 3961 O O . GLN A 1 516 ? 5.189 13.127 14.189 1.00 92.62 516 GLN A O 1
ATOM 3966 N N . GLY A 1 517 ? 5.558 13.753 12.045 1.00 92.19 517 GLY A N 1
ATOM 3967 C CA . GLY A 1 517 ? 6.788 12.978 11.836 1.00 92.19 517 GLY A CA 1
ATOM 3968 C C . GLY A 1 517 ? 6.627 11.449 11.879 1.00 92.19 517 GLY A C 1
ATOM 3969 O O . GLY A 1 517 ? 7.629 10.733 11.841 1.00 92.19 517 GLY A O 1
ATOM 3970 N N . ALA A 1 518 ? 5.398 10.930 11.977 1.00 97.56 518 ALA A N 1
ATOM 3971 C CA . ALA A 1 518 ? 5.109 9.499 11.916 1.00 97.56 518 ALA A CA 1
ATOM 3972 C C . ALA A 1 518 ? 4.922 9.024 10.467 1.00 97.56 518 ALA A C 1
ATOM 3974 O O . ALA A 1 518 ? 4.479 9.793 9.617 1.00 97.56 518 ALA A O 1
ATOM 3975 N N . VAL A 1 519 ? 5.207 7.746 10.211 1.00 97.69 519 VAL A N 1
ATOM 3976 C CA . VAL A 1 519 ? 5.038 7.086 8.902 1.00 97.69 519 VAL A CA 1
ATOM 3977 C C . VAL A 1 519 ? 4.011 5.950 8.972 1.00 97.69 519 VAL A C 1
ATOM 3979 O O . VAL A 1 519 ? 3.494 5.638 10.047 1.00 97.69 519 VAL A O 1
ATOM 3982 N N . HIS A 1 520 ? 3.749 5.283 7.847 1.00 98.25 520 HIS A N 1
ATOM 3983 C CA . HIS A 1 520 ? 2.990 4.030 7.841 1.00 98.25 520 HIS A CA 1
ATOM 3984 C C . HIS A 1 520 ? 3.580 3.010 8.834 1.00 98.25 520 HIS A C 1
ATOM 3986 O O . HIS A 1 520 ? 4.798 2.946 8.999 1.00 98.25 520 HIS A O 1
ATOM 3992 N N . SER A 1 521 ? 2.742 2.214 9.505 1.00 97.56 521 SER A N 1
ATOM 3993 C CA . SER A 1 521 ? 3.174 1.226 10.517 1.00 97.56 521 SER A CA 1
ATOM 3994 C C . SER A 1 521 ? 3.880 1.794 11.765 1.00 97.56 521 SER A C 1
ATOM 3996 O O . SER A 1 521 ? 4.450 1.033 12.546 1.00 97.56 521 SER A O 1
ATOM 3998 N N . PHE A 1 522 ? 3.843 3.108 12.031 1.00 98.38 522 PHE A N 1
ATOM 3999 C CA . PHE A 1 522 ? 4.598 3.691 13.157 1.00 98.38 522 PHE A CA 1
ATOM 4000 C C . PHE A 1 522 ? 4.227 3.141 14.547 1.00 98.38 522 PHE A C 1
ATOM 4002 O O . PHE A 1 522 ? 5.034 3.258 15.469 1.00 98.38 522 PHE A O 1
ATOM 4009 N N . LEU A 1 523 ? 3.039 2.546 14.724 1.00 98.50 523 LEU A N 1
ATOM 4010 C CA . LEU A 1 523 ? 2.639 1.937 15.999 1.00 98.50 523 LEU A CA 1
ATOM 4011 C C . LEU A 1 523 ? 3.535 0.752 16.381 1.00 98.50 523 LEU A C 1
ATOM 4013 O O . LEU A 1 523 ? 3.756 0.529 17.567 1.00 98.50 523 LEU A O 1
ATOM 4017 N N . GLU A 1 524 ? 4.124 0.053 15.406 1.00 97.50 524 GLU A N 1
ATOM 4018 C CA . GLU A 1 524 ? 5.089 -1.031 15.638 1.00 97.50 524 GLU A CA 1
ATOM 4019 C C . GLU A 1 524 ? 6.351 -0.527 16.373 1.00 97.50 524 GLU A C 1
ATOM 4021 O O . GLU A 1 524 ? 6.994 -1.277 17.106 1.00 97.50 524 GLU A O 1
ATOM 4026 N N . ALA A 1 525 ? 6.667 0.773 16.283 1.00 96.44 525 ALA A N 1
ATOM 4027 C CA . ALA A 1 525 ? 7.779 1.405 16.996 1.00 96.44 525 ALA A CA 1
ATOM 4028 C C . ALA A 1 525 ? 7.503 1.647 18.498 1.00 96.44 525 ALA A C 1
ATOM 4030 O O . ALA A 1 525 ? 8.266 2.348 19.165 1.00 96.44 525 ALA A O 1
ATOM 4031 N N . MET A 1 526 ? 6.427 1.089 19.065 1.00 95.00 526 MET A N 1
ATOM 4032 C CA . MET A 1 526 ? 6.015 1.245 20.473 1.00 95.00 526 MET A CA 1
ATOM 4033 C C . MET A 1 526 ? 7.099 0.917 21.511 1.00 95.00 526 MET A C 1
ATOM 4035 O O . MET A 1 526 ? 7.019 1.367 22.656 1.00 95.00 526 MET A O 1
ATOM 4039 N N . SER A 1 527 ? 8.115 0.135 21.141 1.00 93.12 527 SER A N 1
ATOM 4040 C CA . SER A 1 527 ? 9.226 -0.208 22.026 1.00 93.12 527 SER A CA 1
ATOM 4041 C C . SER A 1 527 ? 10.213 0.935 22.256 1.00 93.12 527 SER A C 1
ATOM 4043 O O . SER A 1 527 ? 10.887 0.937 23.287 1.00 93.12 527 SER A O 1
ATOM 4045 N N . THR A 1 528 ? 10.271 1.912 21.349 1.00 93.00 528 THR A N 1
ATOM 4046 C CA . THR A 1 528 ? 11.286 2.976 21.358 1.00 93.00 528 THR A CA 1
ATOM 4047 C C . THR A 1 528 ? 10.725 4.375 21.109 1.00 93.00 528 THR A C 1
ATOM 4049 O O . THR A 1 528 ? 11.326 5.341 21.572 1.00 93.00 528 THR A O 1
ATOM 4052 N N . SER A 1 529 ? 9.594 4.511 20.408 1.00 96.56 529 SER A N 1
ATOM 4053 C CA . SER A 1 529 ? 9.052 5.800 19.972 1.00 96.56 529 SER A CA 1
ATOM 4054 C C . SER A 1 529 ? 8.017 6.377 20.933 1.00 96.56 529 SER A C 1
ATOM 4056 O O . SER A 1 529 ? 6.988 5.770 21.241 1.00 96.56 529 SER A O 1
ATOM 4058 N N . THR A 1 530 ? 8.253 7.614 21.354 1.00 96.12 530 THR A N 1
ATOM 4059 C CA . THR A 1 530 ? 7.314 8.427 22.134 1.00 96.12 530 THR A CA 1
ATOM 4060 C C . THR A 1 530 ? 6.064 8.790 21.329 1.00 96.12 530 THR A C 1
ATOM 4062 O O . THR A 1 530 ? 4.968 8.801 21.889 1.00 96.12 530 THR A O 1
ATOM 4065 N N . VAL A 1 531 ? 6.193 9.007 20.014 1.00 96.81 531 VAL A N 1
ATOM 4066 C CA . VAL A 1 531 ? 5.067 9.291 19.109 1.00 96.81 531 VAL A CA 1
ATOM 4067 C C . VAL A 1 531 ? 4.136 8.083 18.997 1.00 96.81 531 VAL A C 1
ATOM 4069 O O . VAL A 1 531 ? 2.924 8.237 19.162 1.00 96.81 531 VAL A O 1
ATOM 4072 N N . ALA A 1 532 ? 4.693 6.880 18.815 1.00 98.12 532 ALA A N 1
ATOM 4073 C CA . ALA A 1 532 ? 3.924 5.633 18.826 1.00 98.12 532 ALA A CA 1
ATOM 4074 C C . ALA A 1 532 ? 3.214 5.426 20.173 1.00 98.12 532 ALA A C 1
ATOM 4076 O O . ALA A 1 532 ? 2.010 5.182 20.226 1.00 98.12 532 ALA A O 1
ATOM 4077 N N . ASN A 1 533 ? 3.931 5.618 21.285 1.00 97.88 533 ASN A N 1
ATOM 4078 C CA . ASN A 1 533 ? 3.360 5.492 22.627 1.00 97.88 533 ASN A CA 1
ATOM 4079 C C . ASN A 1 533 ? 2.226 6.491 22.900 1.00 97.88 533 ASN A C 1
ATOM 4081 O O . ASN A 1 533 ? 1.248 6.120 23.551 1.00 97.88 533 ASN A O 1
ATOM 4085 N N . ARG A 1 534 ? 2.332 7.728 22.397 1.00 98.25 534 ARG A N 1
ATOM 4086 C CA . ARG A 1 534 ? 1.262 8.731 22.486 1.00 98.25 534 ARG A CA 1
ATOM 4087 C C . ARG A 1 534 ? 0.019 8.274 21.726 1.00 98.25 534 ARG A C 1
ATOM 4089 O O . ARG A 1 534 ? -1.070 8.347 22.281 1.00 98.25 534 ARG A O 1
ATOM 4096 N N . ALA A 1 535 ? 0.178 7.760 20.505 1.00 98.56 535 ALA A N 1
ATOM 4097 C CA . ALA A 1 535 ? -0.942 7.249 19.714 1.00 98.56 535 ALA A CA 1
ATOM 4098 C C . ALA A 1 535 ? -1.658 6.074 20.390 1.00 98.56 535 ALA A C 1
ATOM 4100 O O . ALA A 1 535 ? -2.889 6.010 20.413 1.00 98.56 535 ALA A O 1
ATOM 4101 N N . ILE A 1 536 ? -0.889 5.179 21.008 1.00 98.75 536 ILE A N 1
ATOM 4102 C CA . ILE A 1 536 ? -1.428 4.052 21.770 1.00 98.75 536 ILE A CA 1
ATOM 4103 C C . ILE A 1 536 ? -2.182 4.538 23.016 1.00 98.75 536 ILE A C 1
ATOM 4105 O O . ILE A 1 536 ? -3.263 4.029 23.300 1.00 98.75 536 ILE A O 1
ATOM 4109 N N . GLU A 1 537 ? -1.669 5.535 23.745 1.00 98.44 537 GLU A N 1
ATOM 4110 C CA . GLU A 1 537 ? -2.370 6.087 24.916 1.00 98.44 537 GLU A CA 1
ATOM 4111 C C . GLU A 1 537 ? -3.633 6.872 24.538 1.00 98.44 537 GLU A C 1
ATOM 4113 O O . GLU A 1 537 ? -4.665 6.753 25.203 1.00 98.44 537 GLU A O 1
ATOM 4118 N N . ASP A 1 538 ? -3.585 7.640 23.450 1.00 98.31 538 ASP A N 1
ATOM 4119 C CA . ASP A 1 538 ? -4.751 8.322 22.887 1.00 98.31 538 ASP A CA 1
ATOM 4120 C C . ASP A 1 538 ? -5.852 7.319 22.523 1.00 98.31 538 ASP A C 1
ATOM 4122 O O . ASP A 1 538 ? -7.019 7.517 22.866 1.00 98.31 538 ASP A O 1
ATOM 4126 N N . THR A 1 539 ? -5.460 6.217 21.882 1.00 98.75 539 THR A N 1
ATOM 4127 C CA . THR A 1 539 ? -6.349 5.106 21.537 1.00 98.75 539 THR A CA 1
ATOM 4128 C C . THR A 1 539 ? -6.912 4.434 22.784 1.00 98.75 539 THR A C 1
ATOM 4130 O O . THR A 1 539 ? -8.120 4.229 22.885 1.00 98.75 539 THR A O 1
ATOM 4133 N N . ALA A 1 540 ? -6.068 4.132 23.772 1.00 98.62 540 ALA A N 1
ATOM 4134 C CA . ALA A 1 540 ? -6.498 3.515 25.021 1.00 98.62 540 ALA A CA 1
ATOM 4135 C C . ALA A 1 540 ? -7.486 4.408 25.785 1.00 98.62 540 ALA A C 1
ATOM 4137 O O . ALA A 1 540 ? -8.485 3.926 26.318 1.00 98.62 540 ALA A O 1
ATOM 4138 N N . THR A 1 541 ? -7.245 5.720 25.795 1.00 98.44 541 THR A N 1
ATOM 4139 C CA . THR A 1 541 ? -8.157 6.712 26.373 1.00 98.44 541 THR A CA 1
ATOM 4140 C C . THR A 1 541 ? -9.501 6.714 25.662 1.00 98.44 541 THR A C 1
ATOM 4142 O O . THR A 1 541 ? -10.536 6.692 26.329 1.00 98.44 541 THR A O 1
ATOM 4145 N N . TRP A 1 542 ? -9.491 6.704 24.330 1.00 98.56 542 TRP A N 1
ATOM 4146 C CA . TRP A 1 542 ? -10.710 6.665 23.535 1.00 98.56 542 TRP A CA 1
ATOM 4147 C C . TRP A 1 542 ? -11.500 5.372 23.767 1.00 98.56 542 TRP A C 1
ATOM 4149 O O . TRP A 1 542 ? -12.688 5.443 24.068 1.00 98.56 542 TRP A O 1
ATOM 4159 N N . LEU A 1 543 ? -10.845 4.206 23.760 1.00 98.38 543 LEU A N 1
ATOM 4160 C CA . LEU A 1 543 ? -11.477 2.916 24.070 1.00 98.38 543 LEU A CA 1
ATOM 4161 C C . LEU A 1 543 ? -12.098 2.917 25.472 1.00 98.38 543 LEU A C 1
ATOM 4163 O O . LEU A 1 543 ? -13.260 2.549 25.631 1.00 98.38 543 LEU A O 1
ATOM 4167 N N . ARG A 1 544 ? -11.364 3.408 26.482 1.00 96.56 544 ARG A N 1
ATOM 4168 C CA . ARG A 1 544 ? -11.874 3.545 27.856 1.00 96.56 544 ARG A CA 1
ATOM 4169 C C . ARG A 1 544 ? -13.081 4.449 27.955 1.00 96.56 544 ARG A C 1
ATOM 4171 O O . ARG A 1 544 ? -13.854 4.255 28.875 1.00 96.56 544 ARG A O 1
ATOM 4178 N N . GLN A 1 545 ? -13.192 5.482 27.124 1.00 95.56 545 GLN A N 1
ATOM 4179 C CA . GLN A 1 545 ? -14.340 6.393 27.110 1.00 95.56 545 GLN A CA 1
ATOM 4180 C C . GLN A 1 545 ? -15.514 5.793 26.345 1.00 95.56 545 GLN A C 1
ATOM 4182 O O . GLN A 1 545 ? -16.652 5.902 26.790 1.00 95.56 545 GLN A O 1
ATOM 4187 N N . ARG A 1 546 ? -15.229 5.139 25.219 1.00 95.12 546 ARG A N 1
ATOM 4188 C CA . ARG A 1 546 ? -16.238 4.596 24.319 1.00 95.12 546 ARG A CA 1
ATOM 4189 C C . ARG A 1 546 ? -16.901 3.337 24.861 1.00 95.12 546 ARG A C 1
ATOM 4191 O O . ARG A 1 546 ? -18.084 3.131 24.628 1.00 95.12 546 ARG A O 1
ATOM 4198 N N . LEU A 1 547 ? -16.149 2.528 25.600 1.00 95.00 547 LEU A N 1
ATOM 4199 C CA . LEU A 1 547 ? -16.596 1.255 26.162 1.00 95.00 547 LEU A CA 1
ATOM 4200 C C . LEU A 1 547 ? -16.863 1.347 27.676 1.00 95.00 547 LEU A C 1
ATOM 4202 O O . LEU A 1 547 ? -16.835 0.331 28.381 1.00 95.00 547 LEU A O 1
ATOM 4206 N N . ARG A 1 548 ? -17.100 2.560 28.205 1.00 86.31 548 ARG A N 1
ATOM 4207 C CA . ARG A 1 548 ? -17.499 2.737 29.612 1.00 86.31 548 ARG A CA 1
ATOM 4208 C C . ARG A 1 548 ? -18.782 1.979 29.893 1.00 86.31 548 ARG A C 1
ATOM 4210 O O . ARG A 1 548 ? -19.656 1.867 29.044 1.00 86.31 548 ARG A O 1
ATOM 4217 N N . ASP A 1 549 ? -18.871 1.479 31.115 1.00 72.81 549 ASP A N 1
ATOM 4218 C CA . ASP A 1 549 ? -20.138 1.027 31.661 1.00 72.81 549 ASP A CA 1
ATOM 4219 C C . ASP A 1 549 ? -20.940 2.274 32.060 1.00 72.81 549 ASP A C 1
ATOM 4221 O O . ASP A 1 549 ? -20.510 3.025 32.939 1.00 72.81 549 ASP A O 1
ATOM 4225 N N . GLU A 1 550 ? -22.072 2.531 31.403 1.00 60.59 550 GLU A N 1
ATOM 4226 C CA . GLU A 1 550 ? -22.950 3.662 31.740 1.00 60.59 550 GLU A CA 1
ATOM 4227 C C . GLU A 1 550 ? -23.558 3.530 33.158 1.00 60.59 550 GLU A C 1
ATOM 4229 O O . GLU A 1 550 ? -24.123 4.492 33.679 1.00 60.59 550 GLU A O 1
ATOM 4234 N N . GLY A 1 551 ? -23.394 2.374 33.822 1.00 50.59 551 GLY A N 1
ATOM 4235 C CA . GLY A 1 551 ? -23.830 2.112 35.197 1.00 50.59 551 GLY A CA 1
ATOM 4236 C C . GLY A 1 551 ? -22.841 2.472 36.319 1.00 50.59 551 GLY A C 1
ATOM 4237 O O . GLY A 1 551 ? -23.205 2.348 37.490 1.00 50.59 551 GLY A O 1
ATOM 4238 N N . MET A 1 552 ? -21.614 2.921 36.022 1.00 41.47 552 MET A N 1
ATOM 4239 C CA . MET A 1 552 ? -20.610 3.296 37.037 1.00 41.47 552 MET A CA 1
ATOM 4240 C C . MET A 1 552 ? -20.364 4.818 37.057 1.00 41.47 552 MET A C 1
ATOM 4242 O O . MET A 1 552 ? -19.927 5.374 36.047 1.00 41.47 552 MET A O 1
ATOM 4246 N N . PRO A 1 553 ? -20.599 5.528 38.183 1.00 34.47 553 PRO A N 1
ATOM 4247 C CA . PRO A 1 553 ? -20.322 6.960 38.266 1.00 34.47 553 PRO A CA 1
ATOM 4248 C C . PRO A 1 553 ? -18.822 7.242 38.096 1.00 34.47 553 PRO A C 1
ATOM 4250 O O . PRO A 1 553 ? -17.980 6.486 38.580 1.00 34.47 553 PRO A O 1
ATOM 4253 N N . ALA A 1 554 ? -18.493 8.346 37.416 1.00 39.53 554 ALA A N 1
ATOM 4254 C CA . ALA A 1 554 ? -17.118 8.810 37.249 1.00 39.53 554 ALA A CA 1
ATOM 4255 C C . ALA A 1 554 ? -16.491 9.095 38.626 1.00 39.53 554 ALA A C 1
ATOM 4257 O O . ALA A 1 554 ? -16.907 10.032 39.309 1.00 39.53 554 ALA A O 1
ATOM 4258 N N . GLY A 1 555 ? -15.550 8.241 39.034 1.00 36.53 555 GLY A N 1
ATOM 4259 C CA . GLY A 1 555 ? -14.738 8.403 40.243 1.00 36.53 555 GLY A CA 1
ATOM 4260 C C . GLY A 1 555 ? -13.567 9.350 40.051 1.00 36.53 555 GLY A C 1
ATOM 4261 O O . GLY A 1 555 ? -13.066 9.439 38.904 1.00 36.53 555 GLY A O 1
#

Radius of gyration: 31.75 Å; Cα contacts (8 Å, |Δi|>4): 1075; chains: 1; bounding box: 72×59×95 Å

Nearest PDB structures (foldseek):
  5l2p-assembly1_C  TM=9.183E-01  e=4.779E-25  Saccharolobus solfataricus
  5l2p-assembly1_B  TM=9.195E-01  e=2.575E-24  Saccharolobus solfataricus
  6aae-assembly1_A  TM=8.476E-01  e=1.388E-23  uncultured bacterium
  6iey-assembly1_B  TM=8.472E-01  e=2.836E-23  uncultured bacterium
  6iey-assembly1_A  TM=8.589E-01  e=1.609E-22  uncultured bacterium